Protein AF-A0A7K3BMF7-F1 (afdb_monomer)

Radius of gyration: 25.52 Å; Cα contacts (8 Å, |Δi|>4): 719; chains: 1; bounding box: 62×54×84 Å

Mean predicted aligned error: 12.66 Å

pLDDT: mean 70.77, std 19.03, range [20.06, 95.88]

Sequence (517 aa):
MAADALGPNVLTPGSGTTIGPDPAPETASSPHGWVDVMKRLAFFRPRAYHVMLHRLSTGDQPARFSVRILYMPKNTVVAATLMEGREAEPGASDRDRREADRELYERIACYCTVKILADPRSQDRIPRWESWGDDPDAYLLYRLGTKAQEDALAANKRRDVGGERAGHERALRHFEEAAALVPGNLTVRLHQAGVRELMGQFPGVTDPGDHIRQAVEIYTYCVQLWPEHIETAYRLSIARAEESRHPAHRDQRASRREPGSREHLDLLLGRLSRRAILRRYARTLLPGRRNLGERRYWRQWWAMERPRPSLRTRRRSFRGAVRIASAAEVLRANGSPPPGELRTAFRDVAREVTGGWARWGRLWGGPDWGMRRLLYADHHSGADHVGGDTHSRAGISGSAPRHRGSNRAAAGYLVNYNAACFLSLALATRPPAGSAAWTDDEWREDCARAAVVQLNTSLRVTRSQFSAAWAERDTDLRPLFTGRLGGGPVTAWGEIGRNWARFTGIDVTEEAAAAQP

Structure (mmCIF, N/CA/C/O backbone):
data_AF-A0A7K3BMF7-F1
#
_entry.id   AF-A0A7K3BMF7-F1
#
loop_
_atom_site.group_PDB
_atom_site.id
_atom_site.type_symbol
_atom_site.label_atom_id
_atom_site.label_alt_id
_atom_site.label_comp_id
_atom_site.label_asym_id
_atom_site.label_entity_id
_atom_site.label_seq_id
_atom_site.pdbx_PDB_ins_code
_atom_site.Cartn_x
_atom_site.Cartn_y
_atom_site.Cartn_z
_atom_site.occupancy
_atom_site.B_iso_or_equiv
_atom_site.auth_seq_id
_atom_site.auth_comp_id
_atom_site.auth_asym_id
_atom_site.auth_atom_id
_atom_site.pdbx_PDB_model_num
ATOM 1 N N . MET A 1 1 ? -26.339 13.741 3.190 1.00 20.95 1 MET A N 1
ATOM 2 C CA . MET A 1 1 ? -25.767 12.945 2.084 1.00 20.95 1 MET A CA 1
ATOM 3 C C . MET A 1 1 ? -24.289 13.292 1.877 1.00 20.95 1 MET A C 1
ATOM 5 O O . MET A 1 1 ? -23.932 13.884 0.873 1.00 20.95 1 MET A O 1
ATOM 9 N N . ALA A 1 2 ? -23.420 12.924 2.818 1.00 20.06 2 ALA A N 1
ATOM 10 C CA . ALA A 1 2 ? -21.970 13.097 2.702 1.00 20.06 2 ALA A CA 1
ATOM 11 C C . ALA A 1 2 ? -21.317 11.867 3.347 1.00 20.06 2 ALA A C 1
ATOM 13 O O . ALA A 1 2 ? -21.243 11.770 4.566 1.00 20.06 2 ALA A O 1
ATOM 14 N N . ALA A 1 3 ? -21.006 10.862 2.531 1.00 20.30 3 ALA A N 1
ATOM 15 C CA . ALA A 1 3 ? -20.352 9.615 2.932 1.00 20.30 3 ALA A CA 1
ATOM 16 C C . ALA A 1 3 ? -19.667 9.029 1.688 1.00 20.30 3 ALA A C 1
ATOM 18 O O . ALA A 1 3 ? -20.058 7.984 1.177 1.00 20.30 3 ALA A O 1
ATOM 19 N N . ASP A 1 4 ? -18.711 9.786 1.148 1.00 23.95 4 ASP A N 1
ATOM 20 C CA . ASP A 1 4 ? -18.102 9.545 -0.169 1.00 23.95 4 ASP A CA 1
ATOM 21 C C . ASP A 1 4 ? -16.583 9.304 -0.096 1.00 23.95 4 ASP A C 1
ATOM 23 O O . ASP A 1 4 ? -15.868 9.370 -1.097 1.00 23.95 4 ASP A O 1
ATOM 27 N N . ALA A 1 5 ? -16.068 8.987 1.089 1.00 24.47 5 ALA A N 1
ATOM 28 C CA . ALA A 1 5 ? -14.658 8.719 1.300 1.00 24.47 5 ALA A CA 1
ATOM 29 C C . ALA A 1 5 ? -14.500 7.426 2.091 1.00 24.47 5 ALA A C 1
ATOM 31 O O . ALA A 1 5 ? -15.023 7.313 3.195 1.00 24.47 5 ALA A O 1
ATOM 32 N N . LEU A 1 6 ? -13.918 6.423 1.434 1.00 27.00 6 LEU A N 1
ATOM 33 C CA . LEU A 1 6 ? -13.164 5.283 1.962 1.00 27.00 6 LEU A CA 1
ATOM 34 C C . LEU A 1 6 ? -13.334 4.081 1.059 1.00 27.00 6 LEU A C 1
ATOM 36 O O . LEU A 1 6 ? -14.415 3.483 1.005 1.00 27.00 6 LEU A O 1
ATOM 40 N N . GLY A 1 7 ? -12.228 3.704 0.445 1.00 25.38 7 GLY A N 1
ATOM 41 C CA . GLY A 1 7 ? -11.862 2.307 0.311 1.00 25.38 7 GLY A CA 1
ATOM 42 C C . GLY A 1 7 ? -10.554 2.081 1.071 1.00 25.38 7 GLY A C 1
ATOM 43 O O . GLY A 1 7 ? -9.867 3.068 1.344 1.00 25.38 7 GLY A O 1
ATOM 44 N N . PRO A 1 8 ? -10.187 0.830 1.383 1.00 31.19 8 PRO A N 1
ATOM 45 C CA . PRO A 1 8 ? -8.867 0.523 1.911 1.00 31.19 8 PRO A CA 1
ATOM 46 C C . PRO A 1 8 ? -7.793 0.992 0.918 1.00 31.19 8 PRO A C 1
ATOM 48 O O . PRO A 1 8 ? -7.888 0.763 -0.300 1.00 31.19 8 PRO A O 1
ATOM 51 N N . ASN A 1 9 ? -6.821 1.718 1.465 1.00 35.75 9 ASN A N 1
ATOM 52 C CA . ASN A 1 9 ? -5.682 2.326 0.795 1.00 35.75 9 ASN A CA 1
ATOM 53 C C . ASN A 1 9 ? -4.433 1.508 1.168 1.00 35.75 9 ASN A C 1
ATOM 55 O O . ASN A 1 9 ? -3.840 1.756 2.208 1.00 35.75 9 ASN A O 1
ATOM 59 N N . VAL A 1 10 ? -4.093 0.482 0.375 1.00 40.56 10 VAL A N 1
ATOM 60 C CA . VAL A 1 10 ? -2.943 -0.411 0.647 1.00 40.56 10 VAL A CA 1
ATOM 61 C C . VAL A 1 10 ? -2.136 -0.680 -0.625 1.00 40.56 10 VAL A C 1
ATOM 63 O O . VAL A 1 10 ? -1.935 -1.823 -1.043 1.00 40.56 10 VAL A O 1
ATOM 66 N N . LEU A 1 11 ? -1.700 0.365 -1.324 1.00 43.66 11 LEU A N 1
ATOM 67 C CA . LEU A 1 11 ? -1.037 0.214 -2.625 1.00 43.66 11 LEU A CA 1
ATOM 68 C C . LEU A 1 11 ? 0.417 0.711 -2.691 1.00 43.66 11 LEU A C 1
ATOM 70 O O . LEU A 1 11 ? 1.038 0.466 -3.718 1.00 43.66 11 LEU A O 1
ATOM 74 N N . THR A 1 12 ? 1.003 1.250 -1.613 1.00 39.78 12 THR A N 1
ATOM 75 C CA . THR A 1 12 ? 2.477 1.358 -1.460 1.00 39.78 12 THR A CA 1
ATOM 76 C C . THR A 1 12 ? 3.021 0.559 -0.262 1.00 39.78 12 THR A C 1
ATOM 78 O O . THR A 1 12 ? 2.291 0.381 0.717 1.00 39.78 12 THR A O 1
ATOM 81 N N . PRO A 1 13 ? 4.208 -0.082 -0.343 1.00 34.41 13 PRO A N 1
ATOM 82 C CA . PRO A 1 13 ? 4.847 -0.726 0.808 1.00 34.41 13 PRO A CA 1
ATOM 83 C C . PRO A 1 13 ? 4.981 0.297 1.930 1.00 34.41 13 PRO A C 1
ATOM 85 O O . PRO A 1 13 ? 5.373 1.439 1.693 1.00 34.41 13 PRO A O 1
ATOM 88 N N . GLY A 1 14 ? 4.537 -0.070 3.128 1.00 35.09 14 GLY A N 1
ATOM 89 C CA . GLY A 1 14 ? 4.492 0.864 4.245 1.00 35.09 14 GLY A CA 1
ATOM 90 C C . GLY A 1 14 ? 3.604 2.100 4.030 1.00 35.09 14 GLY A C 1
ATOM 91 O O . GLY A 1 14 ? 3.881 3.144 4.622 1.00 35.09 14 GLY A O 1
ATOM 92 N N . SER A 1 15 ? 2.530 2.017 3.230 1.00 33.91 15 SER A N 1
ATOM 93 C CA . SER A 1 15 ? 1.506 3.068 3.187 1.00 33.91 15 SER A CA 1
ATOM 94 C C . SER A 1 15 ? 0.855 3.220 4.567 1.00 33.91 15 SER A C 1
ATOM 96 O O . SER A 1 15 ? -0.107 2.526 4.896 1.00 33.91 15 SER A O 1
ATOM 98 N N . GLY A 1 16 ? 1.379 4.130 5.385 1.00 35.00 16 GLY A N 1
ATOM 99 C CA . GLY A 1 16 ? 0.784 4.578 6.645 1.00 35.00 16 GLY A CA 1
ATOM 100 C C . GLY A 1 16 ? -0.437 5.464 6.403 1.00 35.00 16 GLY A C 1
ATOM 101 O O . GLY A 1 16 ? -0.476 6.604 6.848 1.00 35.00 16 GLY A O 1
ATOM 102 N N . THR A 1 17 ? -1.420 4.994 5.632 1.00 28.36 17 THR A N 1
ATOM 103 C CA . THR A 1 17 ? -2.652 5.754 5.404 1.00 28.36 17 THR A CA 1
ATOM 104 C C . THR A 1 17 ? -3.773 5.199 6.259 1.00 28.36 17 THR A C 1
ATOM 106 O O . THR A 1 17 ? -4.357 4.166 5.937 1.00 28.36 17 THR A O 1
ATOM 109 N N . THR A 1 18 ? -4.039 5.929 7.341 1.00 27.55 18 THR A N 1
ATOM 110 C CA . THR A 1 18 ? -5.338 6.119 7.998 1.00 27.55 18 THR A CA 1
ATOM 111 C C . THR A 1 18 ? -6.496 5.366 7.338 1.00 27.55 18 THR A C 1
ATOM 113 O O . THR A 1 18 ? -7.090 5.770 6.335 1.00 27.55 18 THR A O 1
ATOM 116 N N . ILE A 1 19 ? -6.830 4.235 7.946 1.00 25.73 19 ILE A N 1
ATOM 117 C CA . ILE A 1 19 ? -8.006 3.432 7.636 1.00 25.73 19 ILE A CA 1
ATOM 118 C C . ILE A 1 19 ? -9.218 4.196 8.179 1.00 25.73 19 ILE A C 1
ATOM 120 O O . ILE A 1 19 ? -9.601 4.046 9.332 1.00 25.73 19 ILE A O 1
ATOM 124 N N . GLY A 1 20 ? -9.794 5.097 7.384 1.00 26.89 20 GLY A N 1
ATOM 125 C CA . GLY A 1 20 ? -10.937 5.904 7.823 1.00 26.89 20 GLY A CA 1
ATOM 126 C C . GLY A 1 20 ? -11.502 6.854 6.755 1.00 26.89 20 GLY A C 1
ATOM 127 O O . GLY A 1 20 ? -10.758 7.235 5.851 1.00 26.89 20 GLY A O 1
ATOM 128 N N . PRO A 1 21 ? -12.817 7.199 6.796 1.00 24.61 21 PRO A N 1
ATOM 129 C CA . PRO A 1 21 ? -13.443 8.182 5.892 1.00 24.61 21 PRO A CA 1
ATOM 130 C C . PRO A 1 21 ? -12.554 9.387 5.921 1.00 24.61 21 PRO A C 1
ATOM 132 O O . PRO A 1 21 ? -12.266 9.760 7.050 1.00 24.61 21 PRO A O 1
ATOM 135 N N . ASP A 1 22 ? -12.091 9.854 4.736 1.00 22.20 22 ASP A N 1
ATOM 136 C CA . ASP A 1 22 ? -11.149 10.976 4.538 1.00 22.20 22 ASP A CA 1
ATOM 137 C C . ASP A 1 22 ? -10.931 11.633 5.894 1.00 22.20 22 ASP A C 1
ATOM 139 O O . ASP A 1 22 ? -11.880 12.304 6.327 1.00 22.20 22 ASP A O 1
ATOM 143 N N . PRO A 1 23 ? -9.824 11.382 6.631 1.00 29.20 23 PRO A N 1
ATOM 144 C CA . PRO A 1 23 ? -9.605 12.181 7.812 1.00 29.20 23 PRO A CA 1
ATOM 145 C C . PRO A 1 23 ? -9.641 13.605 7.276 1.00 29.20 23 PRO A C 1
ATOM 147 O O . PRO A 1 23 ? -8.796 14.006 6.469 1.00 29.20 23 PRO A O 1
ATOM 150 N N . ALA A 1 24 ? -10.686 14.352 7.657 1.00 24.77 24 ALA A N 1
ATOM 151 C CA . ALA A 1 24 ? -10.559 15.789 7.756 1.00 24.77 24 ALA A CA 1
ATOM 152 C C . ALA A 1 24 ? -9.198 15.959 8.415 1.00 24.77 24 ALA A C 1
ATOM 154 O O . ALA A 1 24 ? -8.965 15.256 9.407 1.00 24.77 24 ALA A O 1
ATOM 155 N N . PRO A 1 25 ? -8.285 16.691 7.760 1.00 25.42 25 PRO A N 1
ATOM 156 C CA . PRO A 1 25 ? -6.874 16.593 8.054 1.00 25.42 25 PRO A CA 1
ATOM 157 C C . PRO A 1 25 ? -6.727 16.579 9.567 1.00 25.42 25 PRO A C 1
ATOM 159 O O . PRO A 1 25 ? -7.330 17.410 10.254 1.00 25.42 25 PRO A O 1
ATOM 162 N N . GLU A 1 26 ? -5.961 15.630 10.096 1.00 29.23 26 GLU A N 1
ATOM 163 C CA . GLU A 1 26 ? -5.346 15.803 11.406 1.00 29.23 26 GLU A CA 1
ATOM 164 C C . GLU A 1 26 ? -4.344 16.965 11.253 1.00 29.23 26 GLU A C 1
ATOM 166 O O . GLU A 1 26 ? -3.131 16.824 11.352 1.00 29.23 26 GLU A O 1
ATOM 171 N N . THR A 1 27 ? -4.856 18.142 10.878 1.00 23.34 27 THR A N 1
ATOM 172 C CA . THR A 1 27 ? -4.175 19.412 10.888 1.00 23.34 27 THR A CA 1
ATOM 173 C C . THR A 1 27 ? -3.853 19.638 12.343 1.00 23.34 27 THR A C 1
ATOM 175 O O . THR A 1 27 ? -4.746 19.911 13.147 1.00 23.34 27 THR A O 1
ATOM 178 N N . ALA A 1 28 ? -2.569 19.472 12.644 1.00 26.31 28 ALA A N 1
ATOM 179 C CA . ALA A 1 28 ? -1.821 20.355 13.515 1.00 26.31 28 ALA A CA 1
ATOM 180 C C . ALA A 1 28 ? -2.640 20.851 14.714 1.00 26.31 28 ALA A C 1
ATOM 182 O O . ALA A 1 28 ? -3.021 22.015 14.802 1.00 26.31 28 ALA A O 1
ATOM 183 N N . SER A 1 29 ? -2.926 19.959 15.656 1.00 24.02 29 SER A N 1
ATOM 184 C CA . SER A 1 29 ? -3.180 20.387 17.026 1.00 24.02 29 SER A CA 1
ATOM 185 C C . SER A 1 29 ? -2.529 19.385 17.967 1.00 24.02 29 SER A C 1
ATOM 187 O O . SER A 1 29 ? -2.607 18.185 17.732 1.00 24.02 29 SER A O 1
ATOM 189 N N . SER A 1 30 ? -1.802 19.940 18.939 1.00 27.78 30 SER A N 1
ATOM 190 C CA . SER A 1 30 ? -0.888 19.306 19.896 1.00 27.78 30 SER A CA 1
ATOM 191 C C . SER A 1 30 ? -1.116 17.805 20.139 1.00 27.78 30 SER A C 1
ATOM 193 O O . SER A 1 30 ? -2.232 17.406 20.489 1.00 27.78 30 SER A O 1
ATOM 195 N N . PRO A 1 31 ? -0.073 16.971 20.002 1.00 34.12 31 PRO A N 1
ATOM 196 C CA . PRO A 1 31 ? -0.213 15.545 20.190 1.00 34.12 31 PRO A CA 1
ATOM 197 C C . PRO A 1 31 ? -0.380 15.264 21.696 1.00 34.12 31 PRO A C 1
ATOM 199 O O . PRO A 1 31 ? 0.362 15.803 22.514 1.00 34.12 31 PRO A O 1
ATOM 202 N N . HIS A 1 32 ? -1.322 14.382 22.059 1.00 40.41 32 HIS A N 1
ATOM 203 C CA . HIS A 1 32 ? -1.345 13.651 23.344 1.00 40.41 32 HIS A CA 1
ATOM 204 C C . HIS A 1 32 ? -2.179 14.187 24.536 1.00 40.41 32 HIS A C 1
ATOM 206 O O . HIS A 1 32 ? -1.706 14.169 25.669 1.00 40.41 32 HIS A O 1
ATOM 212 N N . GLY A 1 33 ? -3.458 14.541 24.344 1.00 34.22 33 GLY A N 1
ATOM 213 C CA . GLY A 1 33 ? -4.380 14.830 25.466 1.00 34.22 33 GLY A CA 1
ATOM 214 C C . GLY A 1 33 ? -5.773 14.194 25.343 1.00 34.22 33 GLY A C 1
ATOM 215 O O . GLY A 1 33 ? -6.183 13.793 24.256 1.00 34.22 33 GLY A O 1
ATOM 216 N N . TRP A 1 34 ? -6.541 14.163 26.445 1.00 35.41 34 TRP A N 1
ATOM 217 C CA . TRP A 1 34 ? -7.946 13.697 26.518 1.00 35.41 34 TRP A CA 1
ATOM 218 C C . TRP A 1 34 ? -8.847 14.263 25.402 1.00 35.41 34 TRP A C 1
ATOM 220 O O . TRP A 1 34 ? -9.711 13.570 24.871 1.00 35.41 34 TRP A O 1
ATOM 230 N N . VAL A 1 35 ? -8.605 15.508 24.981 1.00 33.84 35 VAL A N 1
ATOM 231 C CA . VAL A 1 35 ? -9.326 16.173 23.881 1.00 33.84 35 VAL A CA 1
ATOM 232 C C . VAL A 1 35 ? -9.112 15.475 22.533 1.00 33.84 35 VAL A C 1
ATOM 234 O O . VAL A 1 35 ? -10.035 15.416 21.727 1.00 33.84 35 VAL A O 1
ATOM 237 N N . ASP A 1 36 ? -7.930 14.917 22.283 1.00 41.47 36 ASP A N 1
ATOM 238 C CA . ASP A 1 36 ? -7.616 14.172 21.059 1.00 41.47 36 ASP A CA 1
ATOM 239 C C . ASP A 1 36 ? -8.296 12.795 21.057 1.00 41.47 36 ASP A C 1
ATOM 241 O O . ASP A 1 36 ? -8.922 12.400 20.076 1.00 41.47 36 ASP A O 1
ATOM 245 N N . VAL A 1 37 ? -8.309 12.113 22.207 1.00 37.06 37 VAL A N 1
ATOM 246 C CA . VAL A 1 37 ? -9.099 10.886 22.404 1.00 37.06 37 VAL A CA 1
ATOM 247 C C . VAL A 1 37 ? -10.593 11.148 22.182 1.00 37.06 37 VAL A C 1
ATOM 249 O O . VAL A 1 37 ? -11.249 10.395 21.463 1.00 37.06 37 VAL A O 1
ATOM 252 N N . MET A 1 38 ? -11.124 12.262 22.690 1.00 39.41 38 MET A N 1
ATOM 253 C CA . MET A 1 38 ? -12.516 12.662 22.460 1.00 39.41 38 MET A CA 1
ATOM 254 C C . MET A 1 38 ? -12.795 13.056 21.001 1.00 39.41 38 MET A C 1
ATOM 256 O O . MET A 1 38 ? -13.856 12.709 20.478 1.00 39.41 38 MET A O 1
ATOM 260 N N . LYS A 1 39 ? -11.854 13.714 20.308 1.00 39.31 39 LYS A N 1
ATOM 261 C CA . LYS A 1 39 ? -11.938 13.972 18.859 1.00 39.31 39 LYS A CA 1
ATOM 262 C C . LYS A 1 39 ? -11.967 12.660 18.074 1.00 39.31 39 LYS A C 1
ATOM 264 O O . LYS A 1 39 ? -12.847 12.482 17.238 1.00 39.31 39 LYS A O 1
ATOM 269 N N . ARG A 1 40 ? -11.090 11.703 18.385 1.00 47.75 40 ARG A N 1
ATOM 270 C CA . ARG A 1 40 ? -11.041 10.380 17.736 1.00 47.75 40 ARG A CA 1
ATOM 271 C C . ARG A 1 40 ? -12.325 9.582 17.950 1.00 47.75 40 ARG A C 1
ATOM 273 O O . ARG A 1 40 ? -12.887 9.070 16.985 1.00 47.75 40 ARG A O 1
ATOM 280 N N . LEU A 1 41 ? -12.856 9.561 19.173 1.00 41.56 41 LEU A N 1
ATOM 281 C CA . LEU A 1 41 ? -14.164 8.964 19.472 1.00 41.56 41 LEU A CA 1
ATOM 282 C C . LEU A 1 41 ? -15.313 9.680 18.737 1.00 41.56 41 LEU A C 1
ATOM 284 O O . LEU A 1 41 ? -16.272 9.037 18.307 1.00 41.56 41 LEU A O 1
ATOM 288 N N . ALA A 1 42 ? -15.221 11.000 18.547 1.00 39.81 42 ALA A N 1
ATOM 289 C CA . ALA A 1 42 ? -16.202 11.774 17.789 1.00 39.81 42 ALA A CA 1
ATOM 290 C C . ALA A 1 42 ? -16.132 11.521 16.269 1.00 39.81 42 ALA A C 1
ATOM 292 O O . ALA A 1 42 ? -17.181 11.465 15.625 1.00 39.81 42 ALA A O 1
ATOM 293 N N . PHE A 1 43 ? -14.937 11.319 15.702 1.00 39.91 43 PHE A N 1
ATOM 294 C CA . PHE A 1 43 ? -14.739 10.999 14.282 1.00 39.91 43 PHE A CA 1
ATOM 295 C C . PHE A 1 43 ? -15.070 9.546 13.943 1.00 39.91 43 PHE A C 1
ATOM 297 O O . PHE A 1 43 ? -15.544 9.266 12.842 1.00 39.91 43 PHE A O 1
ATOM 304 N N . PHE A 1 44 ? -14.894 8.630 14.897 1.00 44.06 44 PHE A N 1
ATOM 305 C CA . PHE A 1 44 ? -15.217 7.223 14.703 1.00 44.06 44 PHE A CA 1
ATOM 306 C C . PHE A 1 44 ? -16.724 6.960 14.569 1.00 44.06 44 PHE A C 1
ATOM 308 O O . PHE A 1 44 ? -17.098 5.931 14.018 1.00 44.06 44 PHE A O 1
ATOM 315 N N . ARG A 1 45 ? -17.594 7.882 15.026 1.00 46.62 45 ARG A N 1
ATOM 316 C CA . ARG A 1 45 ? -19.051 7.695 15.162 1.00 46.62 45 ARG A CA 1
ATOM 317 C C . ARG A 1 45 ? -19.692 6.987 13.956 1.00 46.62 45 ARG A C 1
ATOM 319 O O . ARG A 1 45 ? -20.100 7.648 12.990 1.00 46.62 45 ARG A O 1
ATOM 326 N N . PRO A 1 46 ? -20.010 5.681 14.054 1.00 51.97 46 PRO A N 1
ATOM 327 C CA . PRO A 1 46 ? -21.224 5.214 13.415 1.00 51.97 46 PRO A CA 1
ATOM 328 C C . PRO A 1 46 ? -22.329 5.977 14.152 1.00 51.97 46 PRO A C 1
ATOM 330 O O . PRO A 1 46 ? -22.365 5.949 15.377 1.00 51.97 46 PRO A O 1
ATOM 333 N N . ARG A 1 47 ? -23.176 6.716 13.429 1.00 56.94 47 ARG A N 1
ATOM 334 C CA . ARG A 1 47 ? -24.152 7.719 13.927 1.00 56.94 47 ARG A CA 1
ATOM 335 C C . ARG A 1 47 ? -25.077 7.317 15.104 1.00 56.94 47 ARG A C 1
ATOM 337 O O . ARG A 1 47 ? -25.916 8.116 15.491 1.00 56.94 47 ARG A O 1
ATOM 344 N N . ALA A 1 48 ? -24.947 6.108 15.638 1.00 72.06 48 ALA A N 1
ATOM 345 C CA . ALA A 1 48 ? -25.727 5.522 16.711 1.00 72.06 48 ALA A CA 1
ATOM 346 C C . ALA A 1 48 ? -24.925 5.191 17.992 1.00 72.06 48 ALA A C 1
ATOM 348 O O . ALA A 1 48 ? -25.555 4.811 18.965 1.00 72.06 48 ALA A O 1
ATOM 349 N N . TYR A 1 49 ? -23.591 5.310 18.054 1.00 75.50 49 TYR A N 1
ATOM 350 C CA . TYR A 1 49 ? -22.834 4.966 19.278 1.00 75.50 49 TYR A CA 1
ATOM 351 C C . TYR A 1 49 ? -22.488 6.198 20.122 1.00 75.50 49 TYR A C 1
ATOM 353 O O . TYR A 1 49 ? -22.011 7.206 19.600 1.00 75.50 49 TYR A O 1
ATOM 361 N N . HIS A 1 50 ? -22.696 6.094 21.434 1.00 78.94 50 HIS A N 1
ATOM 362 C CA . HIS A 1 50 ? -22.355 7.101 22.436 1.00 78.94 50 HIS A CA 1
ATOM 363 C C . HIS A 1 50 ? -21.432 6.487 23.486 1.00 78.94 50 HIS A C 1
ATOM 365 O O . HIS A 1 50 ? -21.741 5.437 24.039 1.00 78.94 50 HIS A O 1
ATOM 371 N N . VAL A 1 51 ? -20.310 7.144 23.773 1.00 79.56 51 VAL A N 1
ATOM 372 C CA . VAL A 1 51 ? -19.383 6.727 24.830 1.00 79.56 51 VAL A CA 1
ATOM 373 C C . VAL A 1 51 ? -19.559 7.667 26.016 1.00 79.56 51 VAL A C 1
ATOM 375 O O . VAL A 1 51 ? -19.413 8.879 25.875 1.00 79.56 51 VAL A O 1
ATOM 378 N N . MET A 1 52 ? -19.896 7.106 27.172 1.00 81.06 52 MET A N 1
ATOM 379 C CA . MET A 1 52 ? -19.943 7.796 28.454 1.00 81.06 52 MET A CA 1
ATOM 380 C C . MET A 1 52 ? -18.693 7.436 29.246 1.00 81.06 52 MET A C 1
ATOM 382 O O . MET A 1 52 ? -18.404 6.259 29.463 1.00 81.06 52 MET A O 1
ATOM 386 N N . LEU A 1 53 ? -17.967 8.458 29.683 1.00 82.69 53 LEU A N 1
ATOM 387 C CA . LEU A 1 53 ? -16.766 8.314 30.491 1.00 82.69 53 LEU A CA 1
ATOM 388 C C . LEU A 1 53 ? -16.988 9.055 31.804 1.00 82.69 53 LEU A C 1
ATOM 390 O O . LEU A 1 53 ? -17.282 10.248 31.792 1.00 82.69 53 LEU A O 1
ATOM 394 N N . HIS A 1 54 ? -16.855 8.351 32.923 1.00 83.19 54 HIS A N 1
ATOM 395 C CA . HIS A 1 54 ? -16.985 8.930 34.254 1.00 83.19 54 HIS A CA 1
ATOM 396 C C . HIS A 1 54 ? -15.691 8.708 35.030 1.00 83.19 54 HIS A C 1
ATOM 398 O O . HIS A 1 54 ? -15.327 7.563 35.304 1.00 83.19 54 HIS A O 1
ATOM 404 N N . ARG A 1 55 ? -14.996 9.790 35.393 1.00 83.25 55 ARG A N 1
ATOM 405 C CA . ARG A 1 55 ? -13.819 9.711 36.264 1.00 83.25 55 ARG A CA 1
ATOM 406 C C . ARG A 1 55 ? -14.277 9.401 37.687 1.00 83.25 55 ARG A C 1
ATOM 408 O O . ARG A 1 55 ? -15.157 10.074 38.209 1.00 83.25 55 ARG A O 1
ATOM 415 N N . LEU A 1 56 ? -13.713 8.360 38.280 1.00 83.94 56 LEU A N 1
ATOM 416 C CA . LEU A 1 56 ? -14.061 7.882 39.617 1.00 83.94 56 LEU A CA 1
ATOM 417 C C . LEU A 1 56 ? -13.019 8.263 40.667 1.00 83.94 56 LEU A C 1
ATOM 419 O O . LEU A 1 56 ? -13.362 8.338 41.840 1.00 83.94 56 LEU A O 1
ATOM 423 N N . SER A 1 57 ? -11.769 8.505 40.266 1.00 78.38 57 SER A N 1
ATOM 424 C CA . SER A 1 57 ? -10.715 8.904 41.199 1.00 78.38 57 SER A CA 1
ATOM 425 C C . SER A 1 57 ? -10.626 10.420 41.379 1.00 78.38 57 SER A C 1
ATOM 427 O O . SER A 1 57 ? -10.760 11.193 40.421 1.00 78.38 57 SER A O 1
ATOM 429 N N . THR A 1 58 ? -10.360 10.829 42.619 1.00 68.31 58 THR A N 1
ATOM 430 C CA . THR A 1 58 ? -10.146 12.210 43.066 1.00 68.31 58 THR A CA 1
ATOM 431 C C . THR A 1 58 ? -8.759 12.341 43.712 1.00 68.31 58 THR A C 1
ATOM 433 O O . THR A 1 58 ? -8.262 11.400 44.328 1.00 68.31 58 THR A O 1
ATOM 436 N N . GLY A 1 59 ? -8.116 13.506 43.567 1.00 66.94 59 GLY A N 1
ATOM 437 C CA . GLY A 1 59 ? -6.802 13.780 44.172 1.00 66.94 59 GLY A CA 1
ATOM 438 C C . GLY A 1 59 ? -5.624 13.054 43.502 1.00 66.94 59 GLY A C 1
ATOM 439 O O . GLY A 1 59 ? -5.623 12.888 42.284 1.00 66.94 59 GLY A O 1
ATOM 440 N N . ASP A 1 60 ? -4.637 12.641 44.306 1.00 65.38 60 ASP A N 1
ATOM 441 C CA . ASP A 1 60 ? -3.373 11.993 43.887 1.00 65.38 60 ASP A CA 1
ATOM 442 C C . ASP A 1 60 ? -3.495 10.483 43.577 1.00 65.38 60 ASP A C 1
ATOM 444 O O . ASP A 1 60 ? -2.500 9.815 43.304 1.00 65.38 60 ASP A O 1
ATOM 448 N N . GLN A 1 61 ? -4.704 9.914 43.613 1.00 71.56 61 GLN A N 1
ATOM 449 C CA . GLN A 1 61 ? -4.922 8.510 43.252 1.00 71.56 61 GLN A CA 1
ATOM 450 C C . GLN A 1 61 ? -4.747 8.278 41.741 1.00 71.56 61 GLN A C 1
ATOM 452 O O . GLN A 1 61 ? -5.070 9.173 40.948 1.00 71.56 61 GLN A O 1
ATOM 457 N N . PRO A 1 62 ? -4.333 7.064 41.313 1.00 74.38 62 PRO A N 1
ATOM 458 C CA . PRO A 1 62 ? -4.273 6.721 39.896 1.00 74.38 62 PRO A CA 1
ATOM 459 C C . PRO A 1 62 ? -5.616 7.001 39.216 1.00 74.38 62 PRO A C 1
ATOM 461 O O . PRO A 1 62 ? -6.699 6.837 39.792 1.00 74.38 62 PRO A O 1
ATOM 464 N N . ALA A 1 63 ? -5.563 7.474 37.973 1.00 80.88 63 ALA A N 1
ATOM 465 C CA . ALA A 1 63 ? -6.761 7.809 37.226 1.00 80.88 63 ALA A CA 1
ATOM 466 C C . ALA A 1 63 ? -7.643 6.558 37.035 1.00 80.88 63 ALA A C 1
ATOM 468 O O . ALA A 1 63 ? -7.206 5.557 36.475 1.00 80.88 63 ALA A O 1
ATOM 469 N N . ARG A 1 64 ? -8.898 6.598 37.498 1.00 85.81 64 ARG A N 1
ATOM 470 C CA . ARG A 1 64 ? -9.875 5.508 37.332 1.00 85.81 64 ARG A CA 1
ATOM 471 C C . ARG A 1 64 ? -11.078 6.022 36.562 1.00 85.81 64 ARG A C 1
ATOM 473 O O . ARG A 1 64 ? -11.654 7.046 36.931 1.00 85.81 64 ARG A O 1
ATOM 480 N N . PHE A 1 65 ? -11.479 5.310 35.513 1.00 85.25 65 PHE A N 1
ATOM 481 C CA . PHE A 1 65 ? -12.613 5.668 34.663 1.00 85.25 65 PHE A CA 1
ATOM 482 C C . PHE A 1 65 ? -13.605 4.517 34.538 1.00 85.25 65 PHE A C 1
ATOM 484 O O . PHE A 1 65 ? -13.236 3.399 34.186 1.00 85.25 65 PHE A O 1
ATOM 491 N N . SER A 1 66 ? -14.888 4.814 34.740 1.00 87.69 66 SER A N 1
ATOM 492 C CA . SER A 1 66 ? -15.966 3.973 34.226 1.00 87.69 66 SER A CA 1
ATOM 493 C C . SER A 1 66 ? -16.231 4.352 32.774 1.00 87.69 66 SER A C 1
ATOM 495 O O . SER A 1 66 ? -16.558 5.502 32.472 1.00 87.69 66 SER A O 1
ATOM 497 N N . VAL A 1 67 ? -16.083 3.382 31.879 1.00 87.31 67 VAL A N 1
ATOM 498 C CA . VAL A 1 67 ? -16.321 3.514 30.443 1.00 87.31 67 VAL A CA 1
ATOM 499 C C . VAL A 1 67 ? -17.589 2.749 30.103 1.00 87.31 67 VAL A C 1
ATOM 501 O O . VAL A 1 67 ? -17.676 1.553 30.371 1.00 87.31 67 VAL A O 1
ATOM 504 N N . ARG A 1 68 ? -18.577 3.414 29.501 1.00 84.75 68 ARG A N 1
ATOM 505 C CA . ARG A 1 68 ? -19.812 2.783 29.015 1.00 84.75 68 ARG A CA 1
ATOM 506 C C . ARG A 1 68 ? -20.067 3.170 27.569 1.00 84.75 68 ARG A C 1
ATOM 508 O O . ARG A 1 68 ? -19.999 4.342 27.217 1.00 84.75 68 ARG A O 1
ATOM 515 N N . ILE A 1 69 ? -20.401 2.194 26.739 1.00 85.25 69 ILE A N 1
ATOM 516 C CA . ILE A 1 69 ? -20.729 2.381 25.328 1.00 85.25 69 ILE A CA 1
ATOM 517 C C . ILE A 1 69 ? -22.207 2.064 25.149 1.00 85.25 69 ILE A C 1
ATOM 519 O O . ILE A 1 69 ? -22.657 0.968 25.475 1.00 85.25 69 ILE A O 1
ATOM 523 N N . LEU A 1 70 ? -22.961 3.022 24.628 1.00 82.69 70 LEU A N 1
ATOM 524 C CA . LEU A 1 70 ? -24.395 2.940 24.393 1.00 82.69 70 LEU A CA 1
ATOM 525 C C . LEU A 1 70 ? -24.686 2.965 22.895 1.00 82.69 70 LEU A C 1
ATOM 527 O O . LEU A 1 70 ? -24.115 3.767 22.156 1.00 82.69 70 LEU A O 1
ATOM 531 N N . TYR A 1 71 ? -25.625 2.134 22.458 1.00 82.56 71 TYR A N 1
ATOM 532 C CA . TYR A 1 71 ? -26.208 2.183 21.124 1.00 82.56 71 TYR A CA 1
ATOM 533 C C . TYR A 1 71 ? -27.577 2.877 21.161 1.00 82.56 71 TYR A C 1
ATOM 535 O O . TYR A 1 71 ? -28.537 2.395 21.769 1.00 82.56 71 TYR A O 1
ATOM 543 N N . MET A 1 72 ? -27.667 4.010 20.474 1.00 78.00 72 MET A N 1
ATOM 544 C CA . MET A 1 72 ? -28.825 4.891 20.363 1.00 78.00 72 MET A CA 1
ATOM 545 C C . MET A 1 72 ? -29.652 4.618 19.096 1.00 78.00 72 MET A C 1
ATOM 547 O O . MET A 1 72 ? -29.117 4.164 18.083 1.00 78.00 72 MET A O 1
ATOM 551 N N . PRO A 1 73 ? -30.971 4.897 19.115 1.00 72.94 73 PRO A N 1
ATOM 552 C CA . PRO A 1 73 ? -31.736 5.506 20.213 1.00 72.94 73 PRO A CA 1
ATOM 553 C C . PRO A 1 73 ? -32.193 4.514 21.292 1.00 72.94 73 PRO A C 1
ATOM 555 O O . PRO A 1 73 ? -32.769 4.927 22.288 1.00 72.94 73 PRO A O 1
ATOM 558 N N . LYS A 1 74 ? -31.945 3.209 21.123 1.00 77.88 74 LYS A N 1
ATOM 559 C CA . LYS A 1 74 ? -32.454 2.162 22.027 1.00 77.88 74 LYS A CA 1
ATOM 560 C C . LYS A 1 74 ? -31.794 2.139 23.414 1.00 77.88 74 LYS A C 1
ATOM 562 O O . LYS A 1 74 ? -32.138 1.272 24.210 1.00 77.88 74 LYS A O 1
ATOM 567 N N . ASN A 1 75 ? -30.845 3.040 23.688 1.00 80.38 75 ASN A N 1
ATOM 568 C CA . ASN A 1 75 ? -30.096 3.128 24.945 1.00 80.38 75 ASN A CA 1
ATOM 569 C C . ASN A 1 75 ? -29.495 1.780 25.398 1.00 80.38 75 ASN A C 1
ATOM 571 O O . ASN A 1 75 ? -29.371 1.494 26.585 1.00 80.38 75 ASN A O 1
ATOM 575 N N . THR A 1 76 ? -29.133 0.918 24.445 1.00 85.50 76 THR A N 1
ATOM 576 C CA . THR A 1 76 ? -28.615 -0.419 24.751 1.00 85.50 76 THR A CA 1
ATOM 577 C C . THR A 1 76 ? -27.147 -0.312 25.136 1.00 85.50 76 THR A C 1
ATOM 579 O O . THR A 1 76 ? -26.354 0.198 24.347 1.00 85.50 76 THR A O 1
ATOM 582 N N . VAL A 1 77 ? -26.771 -0.807 26.316 1.00 86.62 77 VAL A N 1
ATOM 583 C CA . VAL A 1 77 ? -25.358 -0.913 26.703 1.00 86.62 77 VAL A CA 1
ATOM 584 C C . VAL A 1 77 ? -24.699 -1.981 25.835 1.00 86.62 77 VAL A C 1
ATOM 586 O O . VAL A 1 77 ? -25.082 -3.145 25.869 1.00 86.62 77 VAL A O 1
ATOM 589 N N . VAL A 1 78 ? -23.735 -1.557 25.026 1.00 85.31 78 VAL A N 1
ATOM 590 C CA . VAL A 1 78 ? -22.935 -2.416 24.144 1.00 85.31 78 VAL A CA 1
ATOM 591 C C . VAL A 1 78 ? -21.785 -3.025 24.930 1.00 85.31 78 VAL A C 1
ATOM 593 O O . VAL A 1 78 ? -21.518 -4.215 24.825 1.00 85.31 78 VAL A O 1
ATOM 596 N N . ALA A 1 79 ? -21.111 -2.198 25.727 1.00 88.56 79 ALA A N 1
ATOM 597 C CA . ALA A 1 79 ? -20.012 -2.617 26.575 1.00 88.56 79 ALA A CA 1
ATOM 598 C C . ALA A 1 79 ? -19.876 -1.651 27.753 1.00 88.56 79 ALA A C 1
ATOM 600 O O . ALA A 1 79 ? -20.185 -0.461 27.636 1.00 88.56 79 ALA A O 1
ATOM 601 N N . ALA A 1 80 ? -19.409 -2.161 28.883 1.00 90.88 80 ALA A N 1
ATOM 602 C CA . ALA A 1 80 ? -19.058 -1.357 30.037 1.00 90.88 80 ALA A CA 1
ATOM 603 C C . ALA A 1 80 ? -17.835 -1.968 30.715 1.00 90.88 80 ALA A C 1
ATOM 605 O O . ALA A 1 80 ? -17.741 -3.188 30.834 1.00 90.88 80 ALA A O 1
ATOM 606 N N . THR A 1 81 ? -16.909 -1.127 31.158 1.00 93.31 81 THR A N 1
ATOM 607 C CA . THR A 1 81 ? -15.745 -1.567 31.925 1.00 93.31 81 THR A CA 1
ATOM 608 C C . THR A 1 81 ? -15.289 -0.478 32.882 1.00 93.31 81 THR A C 1
ATOM 610 O O . THR A 1 81 ? -15.594 0.706 32.711 1.00 93.31 81 THR A O 1
ATOM 613 N N . LEU A 1 82 ? -14.536 -0.891 33.891 1.00 91.81 82 LEU A N 1
ATOM 614 C CA . LEU A 1 82 ? -13.691 -0.016 34.686 1.00 91.81 82 LEU A CA 1
ATOM 615 C C . LEU A 1 82 ? -12.274 -0.085 34.105 1.00 91.81 82 LEU A C 1
ATOM 617 O O . LEU A 1 82 ? -11.813 -1.172 33.762 1.00 91.81 82 LEU A O 1
ATOM 621 N N . MET A 1 83 ? -11.605 1.054 33.939 1.00 88.62 83 MET A N 1
ATOM 622 C CA . MET A 1 83 ? -10.200 1.105 33.527 1.00 88.62 83 MET A CA 1
ATOM 623 C C . MET A 1 83 ? -9.414 1.972 34.495 1.00 88.62 83 MET A C 1
ATOM 625 O O . MET A 1 83 ? -9.858 3.059 34.869 1.00 88.62 83 MET A O 1
ATOM 629 N N . GLU A 1 84 ? -8.245 1.478 34.878 1.00 89.38 84 GLU A N 1
ATOM 630 C CA . GLU A 1 84 ? -7.395 2.078 35.898 1.00 89.38 84 GLU A CA 1
ATOM 631 C C . GLU A 1 84 ? -6.013 2.343 35.305 1.00 89.38 84 GLU A C 1
ATOM 633 O O . GLU A 1 84 ? -5.464 1.513 34.566 1.00 89.38 84 GLU A O 1
ATOM 638 N N . GLY A 1 85 ? -5.504 3.544 35.561 1.00 83.38 85 GLY A N 1
ATOM 639 C CA . GLY A 1 85 ? -4.152 3.956 35.218 1.00 83.38 85 GLY A CA 1
ATOM 640 C C . GLY A 1 85 ? -3.133 3.288 36.128 1.00 83.38 85 GLY A C 1
ATOM 641 O O . GLY A 1 85 ? -3.476 2.767 37.188 1.00 83.38 85 GLY A O 1
ATOM 642 N N . ARG A 1 86 ? -1.869 3.305 35.704 1.00 82.94 86 ARG A N 1
ATOM 643 C CA . ARG A 1 86 ? -0.770 2.831 36.548 1.00 82.94 86 ARG A CA 1
ATOM 644 C C . ARG A 1 86 ? -0.603 3.763 37.744 1.00 82.94 86 ARG A C 1
ATOM 646 O O . ARG A 1 86 ? -0.782 4.974 37.615 1.00 82.94 86 ARG A O 1
ATOM 653 N N . GLU A 1 87 ? -0.245 3.193 38.888 1.00 76.25 87 GLU A N 1
ATOM 654 C CA . GLU A 1 87 ? 0.217 3.983 40.024 1.00 76.25 87 GLU A CA 1
ATOM 655 C C . GLU A 1 87 ? 1.529 4.671 39.647 1.00 76.25 87 GLU A C 1
ATOM 657 O O . GLU A 1 87 ? 2.445 4.044 39.112 1.00 76.25 87 GLU A O 1
ATOM 662 N N . ALA A 1 88 ? 1.589 5.982 39.868 1.00 71.88 88 ALA A N 1
ATOM 663 C CA . ALA A 1 88 ? 2.824 6.725 39.701 1.00 71.88 88 ALA A CA 1
ATOM 664 C C . ALA A 1 88 ? 3.745 6.404 40.881 1.00 71.88 88 ALA A C 1
ATOM 666 O O . ALA A 1 88 ? 3.292 6.387 42.027 1.00 71.88 88 ALA A O 1
ATOM 667 N N . GLU A 1 89 ? 5.027 6.159 40.610 1.00 76.69 89 GLU A N 1
ATOM 668 C CA . GLU A 1 89 ? 5.988 5.892 41.678 1.00 76.69 89 GLU A CA 1
ATOM 669 C C . GLU A 1 89 ? 6.048 7.064 42.681 1.00 76.69 89 GLU A C 1
ATOM 671 O O . GLU A 1 89 ? 5.839 8.227 42.303 1.00 76.69 89 GLU A O 1
ATOM 676 N N . PRO A 1 90 ? 6.336 6.802 43.968 1.00 72.25 90 PRO A N 1
ATOM 677 C CA . PRO A 1 90 ? 6.519 7.859 44.956 1.00 72.25 90 PRO A CA 1
ATOM 678 C C . PRO A 1 90 ? 7.603 8.849 44.500 1.00 72.25 90 PRO A C 1
ATOM 680 O O . PRO A 1 90 ? 8.753 8.471 44.302 1.00 72.25 90 PRO A O 1
ATOM 683 N N . GLY A 1 91 ? 7.240 10.125 44.321 1.00 73.19 91 GLY A N 1
ATOM 684 C CA . GLY A 1 91 ? 8.148 11.164 43.808 1.00 73.19 91 GLY A CA 1
ATOM 685 C C . GLY A 1 91 ? 8.168 11.328 42.281 1.00 73.19 91 GLY A C 1
ATOM 686 O O . GLY A 1 91 ? 8.931 12.152 41.780 1.00 73.19 91 GLY A O 1
ATOM 687 N N . ALA A 1 92 ? 7.319 10.604 41.544 1.00 74.44 92 ALA A N 1
ATOM 688 C CA . ALA A 1 92 ? 7.169 10.754 40.099 1.00 74.44 92 ALA A CA 1
ATOM 689 C C . ALA A 1 92 ? 6.845 12.202 39.707 1.00 74.44 92 ALA A C 1
ATOM 691 O O . ALA A 1 92 ? 5.970 12.847 40.301 1.00 74.44 92 ALA A O 1
ATOM 692 N N . SER A 1 93 ? 7.531 12.690 38.673 1.00 81.62 93 SER A N 1
ATOM 693 C CA . SER A 1 93 ? 7.344 14.047 38.176 1.00 81.62 93 SER A CA 1
ATOM 694 C C . SER A 1 93 ? 5.952 14.225 37.559 1.00 81.62 93 SER A C 1
ATOM 696 O O . SER A 1 93 ? 5.313 13.269 37.111 1.00 81.62 93 SER A O 1
ATOM 698 N N . ASP A 1 94 ? 5.492 15.473 37.438 1.00 79.75 94 ASP A N 1
ATOM 699 C CA . ASP A 1 94 ? 4.258 15.795 36.704 1.00 79.75 94 ASP A CA 1
ATOM 700 C C . ASP A 1 94 ? 4.265 15.250 35.269 1.00 79.75 94 ASP A C 1
ATOM 702 O O . ASP A 1 94 ? 3.212 14.954 34.699 1.00 79.75 94 ASP A O 1
ATOM 706 N N . ARG A 1 95 ? 5.451 15.119 34.664 1.00 81.06 95 ARG A N 1
ATOM 707 C CA . ARG A 1 95 ? 5.614 14.548 33.327 1.00 81.06 95 ARG A CA 1
ATOM 708 C C . ARG A 1 95 ? 5.301 13.053 33.320 1.00 81.06 95 ARG A C 1
ATOM 710 O O . ARG A 1 95 ? 4.557 12.619 32.443 1.00 81.06 95 ARG A O 1
ATOM 717 N N . ASP A 1 96 ? 5.803 12.307 34.298 1.00 78.50 96 ASP A N 1
ATOM 718 C CA . ASP A 1 96 ? 5.594 10.857 34.409 1.00 78.50 96 ASP A CA 1
ATOM 719 C C . ASP A 1 96 ? 4.122 10.543 34.699 1.00 78.50 96 ASP A C 1
ATOM 721 O O . ASP A 1 96 ? 3.524 9.668 34.072 1.00 78.50 96 ASP A O 1
ATOM 725 N N . ARG A 1 97 ? 3.487 11.346 35.565 1.00 75.56 97 ARG A N 1
ATOM 726 C CA . ARG A 1 97 ? 2.043 11.260 35.834 1.00 75.56 97 ARG A CA 1
ATOM 727 C C . ARG A 1 97 ? 1.212 11.504 34.570 1.00 75.56 97 ARG A C 1
ATOM 729 O O . ARG A 1 97 ? 0.287 10.750 34.278 1.00 75.56 97 ARG A O 1
ATOM 736 N N . ARG A 1 98 ? 1.563 12.520 33.768 1.00 79.00 98 ARG A N 1
ATOM 737 C CA . ARG A 1 98 ? 0.898 12.790 32.476 1.00 79.00 98 ARG A CA 1
ATOM 738 C C . ARG A 1 98 ? 1.107 11.668 31.463 1.00 79.00 98 ARG A C 1
ATOM 740 O O . ARG A 1 98 ? 0.220 11.412 30.652 1.00 79.00 98 ARG A O 1
ATOM 747 N N . GLU A 1 99 ? 2.268 11.022 31.474 1.00 79.19 99 GLU A N 1
ATOM 748 C CA . GLU A 1 99 ? 2.560 9.889 30.599 1.00 79.19 99 GLU A CA 1
ATOM 749 C C . GLU A 1 99 ? 1.742 8.646 30.977 1.00 79.19 99 GLU A C 1
ATOM 751 O O . GLU A 1 99 ? 1.158 8.022 30.087 1.00 79.19 99 GLU A O 1
ATOM 756 N N . ALA A 1 100 ? 1.602 8.356 32.273 1.00 76.94 100 ALA A N 1
ATOM 757 C CA . ALA A 1 100 ? 0.735 7.290 32.776 1.00 76.94 100 ALA A CA 1
ATOM 758 C C . ALA A 1 100 ? -0.749 7.536 32.434 1.00 76.94 100 ALA A C 1
ATOM 760 O O . ALA A 1 100 ? -1.437 6.643 31.929 1.00 76.94 100 ALA A O 1
ATOM 761 N N . ASP A 1 101 ? -1.231 8.768 32.618 1.00 79.25 101 ASP A N 1
ATOM 762 C CA . ASP A 1 101 ? -2.584 9.171 32.217 1.00 79.25 101 ASP A CA 1
ATOM 763 C C . ASP A 1 101 ? -2.794 9.023 30.704 1.00 79.25 101 ASP A C 1
ATOM 765 O O . ASP A 1 101 ? -3.836 8.544 30.248 1.00 79.25 101 ASP A O 1
ATOM 769 N N . ARG A 1 102 ? -1.791 9.399 29.902 1.00 78.81 102 ARG A N 1
ATOM 770 C CA . ARG A 1 102 ? -1.835 9.256 28.443 1.00 78.81 102 ARG A CA 1
ATOM 771 C C . ARG A 1 102 ? -1.997 7.795 28.030 1.00 78.81 102 ARG A C 1
ATOM 773 O O . ARG A 1 102 ? -2.820 7.516 27.160 1.00 78.81 102 ARG A O 1
ATOM 780 N N . GLU A 1 103 ? -1.249 6.879 28.640 1.00 81.88 103 GLU A N 1
ATOM 781 C CA . GLU A 1 103 ? -1.376 5.441 28.375 1.00 81.88 103 GLU A CA 1
ATOM 782 C C . GLU A 1 103 ? -2.792 4.937 28.692 1.00 81.88 103 GLU A C 1
ATOM 784 O O . GLU A 1 103 ? -3.400 4.228 27.885 1.00 81.88 103 GLU A O 1
ATOM 789 N N . LEU A 1 104 ? -3.363 5.363 29.823 1.00 84.88 104 LEU A N 1
ATOM 790 C CA . LEU A 1 104 ? -4.737 5.025 30.184 1.00 84.88 104 LEU A CA 1
ATOM 791 C C . LEU A 1 104 ? -5.745 5.532 29.143 1.00 84.88 104 LEU A C 1
ATOM 793 O O . LEU A 1 104 ? -6.630 4.783 28.726 1.00 84.88 104 LEU A O 1
ATOM 797 N N . TYR A 1 105 ? -5.615 6.781 28.690 1.00 83.44 105 TYR A N 1
ATOM 798 C CA . TYR A 1 105 ? -6.509 7.342 27.675 1.00 83.44 105 TYR A CA 1
ATOM 799 C C . TYR A 1 105 ? -6.406 6.603 26.337 1.00 83.44 105 TYR A C 1
ATOM 801 O O . TYR A 1 105 ? -7.424 6.371 25.679 1.00 83.44 105 TYR A O 1
ATOM 809 N N . GLU A 1 106 ? -5.199 6.190 25.950 1.00 81.06 106 GLU A N 1
ATOM 810 C CA . GLU A 1 106 ? -4.957 5.373 24.760 1.00 81.06 106 GLU A CA 1
ATOM 811 C C . GLU A 1 106 ? -5.680 4.020 24.868 1.00 81.06 106 GLU A C 1
ATOM 813 O O . GLU A 1 106 ? -6.390 3.617 23.940 1.00 81.06 106 GLU A O 1
ATOM 818 N N . ARG A 1 107 ? -5.575 3.353 26.026 1.00 85.31 107 ARG A N 1
ATOM 819 C CA . ARG A 1 107 ? -6.259 2.082 26.311 1.00 85.31 107 ARG A CA 1
ATOM 820 C C . ARG A 1 107 ? -7.780 2.229 26.291 1.00 85.31 107 ARG A C 1
ATOM 822 O O . ARG A 1 107 ? -8.453 1.407 25.671 1.00 85.31 107 ARG A O 1
ATOM 829 N N . ILE A 1 108 ? -8.326 3.296 26.883 1.00 84.00 108 ILE A N 1
ATOM 830 C CA . ILE A 1 108 ? -9.767 3.607 26.836 1.00 84.00 108 ILE A CA 1
ATOM 831 C C . ILE A 1 108 ? -10.234 3.786 25.386 1.00 84.00 108 ILE A C 1
ATOM 833 O O . ILE A 1 108 ? -11.263 3.230 24.991 1.00 84.00 108 ILE A O 1
ATOM 837 N N . ALA A 1 109 ? -9.480 4.529 24.571 1.00 81.25 109 ALA A N 1
ATOM 838 C CA . ALA A 1 109 ? -9.808 4.740 23.163 1.00 81.25 109 ALA A CA 1
ATOM 839 C C . ALA A 1 109 ? -9.795 3.427 22.363 1.00 81.25 109 ALA A C 1
ATOM 841 O O . ALA A 1 109 ? -10.700 3.181 21.558 1.00 81.25 109 ALA A O 1
ATOM 842 N N . CYS A 1 110 ? -8.795 2.571 22.600 1.00 83.12 110 CYS A N 1
ATOM 843 C CA . CYS A 1 110 ? -8.680 1.269 21.945 1.00 83.12 110 CYS A CA 1
ATOM 844 C C . CYS A 1 110 ? -9.821 0.335 22.354 1.00 83.12 110 CYS A C 1
ATOM 846 O O . CYS A 1 110 ? -10.486 -0.216 21.478 1.00 83.12 110 CYS A O 1
ATOM 848 N N . TYR A 1 111 ? -10.134 0.255 23.651 1.00 85.56 111 TYR A N 1
ATOM 849 C CA . TYR A 1 111 ? -11.285 -0.492 24.161 1.00 85.56 111 TYR A CA 1
ATOM 850 C C . TYR A 1 111 ? -12.586 -0.054 23.485 1.00 85.56 111 TYR A C 1
ATOM 852 O O . TYR A 1 111 ? -13.329 -0.885 22.961 1.00 85.56 111 TYR A O 1
ATOM 860 N N . CYS A 1 112 ? -12.842 1.257 23.435 1.00 83.00 112 CYS A N 1
ATOM 861 C CA . CYS A 1 112 ? -14.050 1.784 22.808 1.00 83.00 112 CYS A CA 1
ATOM 862 C C . CYS A 1 112 ? -14.125 1.421 21.324 1.00 83.00 112 CYS A C 1
ATOM 864 O O . CYS A 1 112 ? -15.175 1.003 20.841 1.00 83.00 112 CYS A O 1
ATOM 866 N N . THR A 1 113 ? -13.009 1.555 20.610 1.00 80.81 113 THR A N 1
ATOM 867 C CA . THR A 1 113 ? -12.935 1.258 19.177 1.00 80.81 113 THR A CA 1
ATOM 868 C C . THR A 1 113 ? -13.202 -0.221 18.916 1.00 80.81 113 THR A C 1
ATOM 870 O O . THR A 1 113 ? -14.105 -0.544 18.146 1.00 80.81 113 THR A O 1
ATOM 873 N N . VAL A 1 114 ? -12.494 -1.120 19.606 1.00 81.88 114 VAL A N 1
ATOM 874 C CA . VAL A 1 114 ? -12.651 -2.572 19.441 1.00 81.88 114 VAL A CA 1
ATOM 875 C C . VAL A 1 114 ? -14.066 -3.009 19.793 1.00 81.88 114 VAL A C 1
ATOM 877 O O . VAL A 1 114 ? -14.694 -3.694 18.994 1.00 81.88 114 VAL A O 1
ATOM 880 N N . LYS A 1 115 ? -14.637 -2.548 20.913 1.00 85.31 115 LYS A N 1
ATOM 881 C CA . LYS A 1 115 ? -16.001 -2.944 21.301 1.00 85.31 115 LYS A CA 1
ATOM 882 C C . LYS A 1 115 ? -17.083 -2.397 20.374 1.00 85.31 115 LYS A C 1
ATOM 884 O O . LYS A 1 115 ? -18.072 -3.085 20.135 1.00 85.31 115 LYS A O 1
ATOM 889 N N . ILE A 1 116 ? -16.896 -1.214 19.787 1.00 80.25 116 ILE A N 1
ATOM 890 C CA . ILE A 1 116 ? -17.815 -0.723 18.751 1.00 80.25 116 ILE A CA 1
ATOM 891 C C . ILE A 1 116 ? -17.663 -1.535 17.460 1.00 80.25 116 ILE A C 1
ATOM 893 O O . ILE A 1 116 ? -18.677 -1.835 16.834 1.00 80.25 116 ILE A O 1
ATOM 897 N N . LEU A 1 117 ? -16.438 -1.889 17.052 1.00 75.25 117 LEU A N 1
ATOM 898 C CA . LEU A 1 117 ? -16.179 -2.701 15.852 1.00 75.25 117 LEU A CA 1
ATOM 899 C C . LEU A 1 117 ? -16.659 -4.149 16.009 1.00 75.25 117 LEU A C 1
ATOM 901 O O . LEU A 1 117 ? -17.087 -4.750 15.025 1.00 75.25 117 LEU A O 1
ATOM 905 N N . ALA A 1 118 ? -16.612 -4.687 17.228 1.00 78.44 118 ALA A N 1
ATOM 906 C CA . ALA A 1 118 ? -17.063 -6.030 17.570 1.00 78.44 118 ALA A CA 1
ATOM 907 C C . ALA A 1 118 ? -18.594 -6.151 17.663 1.00 78.44 118 ALA A C 1
ATOM 909 O O . ALA A 1 118 ? -19.116 -7.253 17.515 1.00 78.44 118 ALA A O 1
ATOM 910 N N . ASP A 1 119 ? -19.333 -5.048 17.857 1.00 78.81 119 ASP A N 1
ATOM 911 C CA . ASP A 1 119 ? -20.801 -5.085 17.851 1.00 78.81 119 ASP A CA 1
ATOM 912 C C . ASP A 1 119 ? -21.303 -5.647 16.503 1.00 78.81 119 ASP A C 1
ATOM 914 O O . ASP A 1 119 ? -20.955 -5.094 15.452 1.00 78.81 119 ASP A O 1
ATOM 918 N N . PRO A 1 120 ? -22.160 -6.688 16.493 1.00 78.38 120 PRO A N 1
ATOM 919 C CA . PRO A 1 120 ? -22.708 -7.270 15.265 1.00 78.38 120 PRO A CA 1
ATOM 920 C C . PRO A 1 120 ? -23.296 -6.237 14.288 1.00 78.38 120 PRO A C 1
ATOM 922 O O . PRO A 1 120 ? -23.165 -6.360 13.069 1.00 78.38 120 PRO A O 1
ATOM 925 N N . ARG A 1 121 ? -23.896 -5.158 14.808 1.00 75.06 121 ARG A N 1
ATOM 926 C CA . ARG A 1 121 ? -24.485 -4.066 14.010 1.00 75.06 121 ARG A CA 1
ATOM 927 C C . ARG A 1 121 ? -23.428 -3.241 13.270 1.00 75.06 121 ARG A C 1
ATOM 929 O O . ARG A 1 121 ? -23.726 -2.655 12.223 1.00 75.06 121 ARG A O 1
ATOM 936 N N . SER A 1 122 ? -22.218 -3.169 13.817 1.00 71.38 122 SER A N 1
ATOM 937 C CA . SER A 1 122 ? -21.045 -2.574 13.177 1.00 71.38 122 SER A CA 1
ATOM 938 C C . SER A 1 122 ? -20.329 -3.571 12.275 1.00 71.38 122 SER A C 1
ATOM 940 O O . SER A 1 122 ? -19.925 -3.178 11.182 1.00 71.38 122 SER A O 1
ATOM 942 N N . GLN A 1 123 ? -20.224 -4.844 12.673 1.00 67.31 123 GLN A N 1
ATOM 943 C CA . GLN A 1 123 ? -19.590 -5.905 11.878 1.00 67.31 123 GLN A CA 1
ATOM 944 C C . GLN A 1 123 ? -20.239 -6.069 10.502 1.00 67.31 123 GLN A C 1
ATOM 946 O O . GLN A 1 123 ? -19.539 -6.259 9.511 1.00 67.31 123 GLN A O 1
ATOM 951 N N . ASP A 1 124 ? -21.556 -5.869 10.395 1.00 65.00 124 ASP A N 1
ATOM 952 C CA . ASP A 1 124 ? -22.243 -5.821 9.102 1.00 65.00 124 ASP A CA 1
ATOM 953 C C . ASP A 1 124 ? -21.657 -4.769 8.150 1.00 65.00 124 ASP A C 1
ATOM 955 O O . ASP A 1 124 ? -21.775 -4.904 6.936 1.00 65.00 124 ASP A O 1
ATOM 959 N N . ARG A 1 125 ? -21.055 -3.693 8.664 1.00 66.06 125 ARG A N 1
ATOM 960 C CA . ARG A 1 125 ? -20.533 -2.554 7.890 1.00 66.06 125 ARG A CA 1
ATOM 961 C C . ARG A 1 125 ? -19.035 -2.630 7.623 1.00 66.06 125 ARG A C 1
ATOM 963 O O . ARG A 1 125 ? -18.543 -1.821 6.833 1.00 66.06 125 ARG A O 1
ATOM 970 N N . ILE A 1 126 ? -18.343 -3.576 8.244 1.00 65.56 126 ILE A N 1
ATOM 971 C CA . ILE A 1 126 ? -16.901 -3.773 8.125 1.00 65.56 126 ILE A CA 1
ATOM 972 C C . IL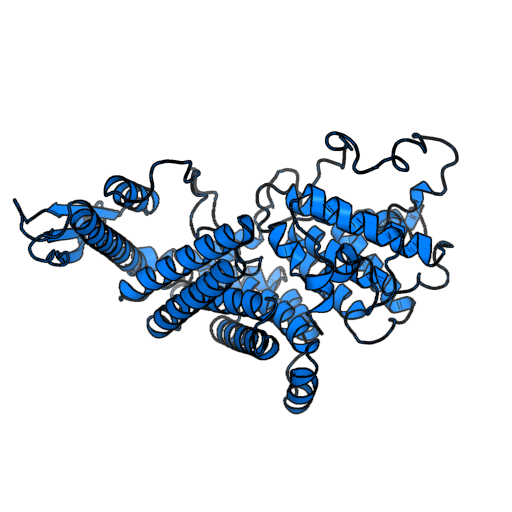E A 1 126 ? -16.678 -5.040 7.288 1.00 65.56 126 ILE A C 1
ATOM 974 O O . ILE A 1 126 ? -17.386 -6.036 7.470 1.00 65.56 126 ILE A O 1
ATOM 978 N N . PRO A 1 127 ? -15.756 -5.032 6.313 1.00 67.62 127 PRO A N 1
ATOM 979 C CA . PRO A 1 127 ? -15.407 -6.258 5.615 1.00 67.62 127 PRO A CA 1
ATOM 980 C C . PRO A 1 127 ? -14.885 -7.307 6.602 1.00 67.62 127 PRO A C 1
ATOM 982 O O . PRO A 1 127 ? -14.158 -6.980 7.536 1.00 67.62 127 PRO A O 1
ATOM 985 N N . ARG A 1 128 ? -15.215 -8.584 6.390 1.00 74.12 128 ARG A N 1
ATOM 986 C CA . ARG A 1 128 ? -14.878 -9.655 7.351 1.00 74.12 128 ARG A CA 1
ATOM 987 C C . ARG A 1 128 ? -13.378 -9.784 7.636 1.00 74.12 128 ARG A C 1
ATOM 989 O O . ARG A 1 128 ? -12.998 -10.214 8.718 1.00 74.12 128 ARG A O 1
ATOM 996 N N . TRP A 1 129 ? -12.540 -9.390 6.684 1.00 73.12 129 TRP A N 1
ATOM 997 C CA . TRP A 1 129 ? -11.084 -9.414 6.800 1.00 73.12 129 TRP A CA 1
ATOM 998 C C . TRP A 1 129 ? -10.490 -8.264 7.631 1.00 73.12 129 TRP A C 1
ATOM 1000 O O . TRP A 1 129 ? -9.286 -8.247 7.844 1.00 73.12 129 TRP A O 1
ATOM 1010 N N . GLU A 1 130 ? -11.302 -7.325 8.124 1.00 72.00 130 GLU A N 1
ATOM 1011 C CA . GLU A 1 130 ? -10.886 -6.220 9.009 1.00 72.00 130 GLU A CA 1
ATOM 1012 C C . GLU A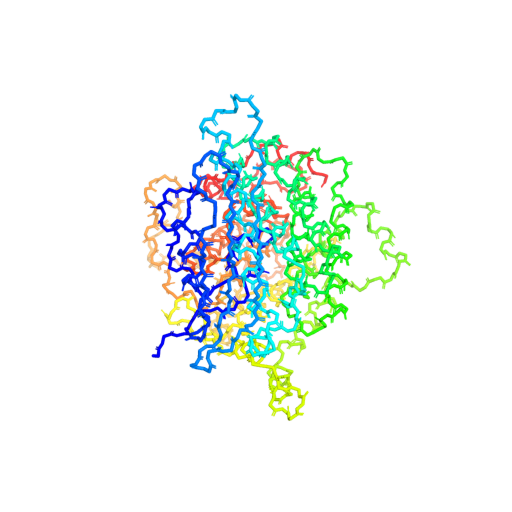 1 130 ? -11.480 -6.366 10.427 1.00 72.00 130 GLU A C 1
ATOM 1014 O O . GLU A 1 130 ? -11.625 -5.387 11.157 1.00 72.00 130 GLU A O 1
ATOM 1019 N N . SER A 1 131 ? -11.862 -7.585 10.825 1.00 76.25 131 SER A N 1
ATOM 1020 C CA . SER A 1 131 ? -12.385 -7.854 12.170 1.00 76.25 131 SER A CA 1
ATOM 1021 C C . SER A 1 131 ? -11.276 -7.790 13.226 1.00 76.25 131 SER A C 1
ATOM 1023 O O . SER A 1 131 ? -10.220 -8.399 13.062 1.00 76.25 131 SER A O 1
ATOM 1025 N N . TRP A 1 132 ? -11.518 -7.066 14.320 1.00 76.06 132 TRP A N 1
ATOM 1026 C CA . TRP A 1 132 ? -10.544 -6.819 15.395 1.00 76.06 132 TRP A CA 1
ATOM 1027 C C . TRP A 1 132 ? -10.686 -7.750 16.603 1.00 76.06 132 TRP A C 1
ATOM 1029 O O . TRP A 1 132 ? -9.980 -7.575 17.588 1.00 76.06 132 TRP A O 1
ATOM 1039 N N . GLY A 1 133 ? -11.572 -8.747 16.535 1.00 80.25 133 GLY A N 1
ATOM 1040 C CA . GLY A 1 133 ? -11.839 -9.624 17.675 1.00 80.25 133 GLY A CA 1
ATOM 1041 C C . GLY A 1 133 ? -12.358 -8.852 18.892 1.00 80.25 133 GLY A C 1
ATOM 1042 O O . GLY A 1 133 ? -12.970 -7.793 18.751 1.00 80.25 133 GLY A O 1
ATOM 1043 N N . ASP A 1 134 ? -12.129 -9.410 20.080 1.00 83.62 134 ASP A N 1
ATOM 1044 C CA . ASP A 1 134 ? -12.612 -8.859 21.350 1.00 83.62 134 ASP A CA 1
ATOM 1045 C C . ASP A 1 134 ? -11.535 -8.205 22.216 1.00 83.62 134 ASP A C 1
ATOM 1047 O O . ASP A 1 134 ? -11.886 -7.512 23.180 1.00 83.62 134 ASP A O 1
ATOM 1051 N N . ASP A 1 135 ? -10.265 -8.429 21.883 1.00 88.31 135 ASP A N 1
ATOM 1052 C CA . ASP A 1 135 ? -9.111 -7.985 22.653 1.00 88.31 135 ASP A CA 1
ATOM 1053 C C . ASP A 1 135 ? -8.705 -6.546 22.263 1.00 88.31 135 ASP A C 1
ATOM 1055 O O . ASP A 1 135 ? -8.296 -6.305 21.121 1.00 88.31 135 ASP A O 1
ATOM 1059 N N . PRO A 1 136 ? -8.816 -5.562 23.178 1.00 86.12 136 PRO A N 1
ATOM 1060 C CA . PRO A 1 136 ? -8.373 -4.190 22.937 1.00 86.12 136 PRO A CA 1
ATOM 1061 C C . PRO A 1 136 ? -6.879 -4.064 22.625 1.00 86.12 136 PRO A C 1
ATOM 1063 O O . PRO A 1 136 ? -6.492 -3.136 21.904 1.00 86.12 136 PRO A O 1
ATOM 1066 N N . ASP A 1 137 ? -6.054 -4.972 23.150 1.00 89.31 137 ASP A N 1
ATOM 1067 C CA . ASP A 1 137 ? -4.599 -4.890 23.047 1.00 89.31 137 ASP A CA 1
ATOM 1068 C C . ASP A 1 137 ? -4.135 -5.145 21.611 1.00 89.31 137 ASP A C 1
ATOM 1070 O O . ASP A 1 137 ? -3.190 -4.509 21.146 1.00 89.31 137 ASP A O 1
ATOM 1074 N N . ALA A 1 138 ? -4.877 -5.946 20.841 1.00 87.12 138 ALA A N 1
ATOM 1075 C CA . ALA A 1 138 ? -4.633 -6.141 19.413 1.00 87.12 138 ALA A CA 1
ATOM 1076 C C . ALA A 1 138 ? -4.647 -4.816 18.629 1.00 87.12 138 ALA A C 1
ATOM 1078 O O . ALA A 1 138 ? -3.771 -4.547 17.802 1.00 87.12 138 ALA A O 1
ATOM 1079 N N . TYR A 1 139 ? -5.637 -3.961 18.901 1.00 82.88 139 TYR A N 1
ATOM 1080 C CA . TYR A 1 139 ? -5.752 -2.658 18.248 1.00 82.88 139 TYR A CA 1
ATOM 1081 C C . TYR A 1 139 ? -4.737 -1.650 18.796 1.00 82.88 139 TYR A C 1
ATOM 1083 O O . TYR A 1 139 ? -4.204 -0.842 18.035 1.00 82.88 139 TYR A O 1
ATOM 1091 N N . LEU A 1 140 ? -4.429 -1.711 20.095 1.00 85.12 140 LEU A N 1
ATOM 1092 C CA . LEU A 1 140 ? -3.376 -0.895 20.698 1.00 85.12 140 LEU A CA 1
ATOM 1093 C C . LEU A 1 140 ? -2.016 -1.185 20.050 1.00 85.12 140 LEU A C 1
ATOM 1095 O O . LEU A 1 140 ? -1.359 -0.260 19.577 1.00 85.12 140 LEU A O 1
ATOM 1099 N N . LEU A 1 141 ? -1.630 -2.458 19.965 1.00 88.69 141 LEU A N 1
ATOM 1100 C CA . LEU A 1 141 ? -0.387 -2.907 19.341 1.00 88.69 141 LEU A CA 1
ATOM 1101 C C . LEU A 1 141 ? -0.325 -2.518 17.864 1.00 88.69 141 LEU A C 1
ATOM 1103 O O . LEU A 1 141 ? 0.677 -1.968 17.415 1.00 88.69 141 LEU A O 1
ATOM 1107 N N . TYR A 1 142 ? -1.421 -2.675 17.118 1.00 82.88 142 TYR A N 1
ATOM 1108 C CA . TYR A 1 142 ? -1.502 -2.166 15.748 1.00 82.88 142 TYR A CA 1
ATOM 1109 C C . TYR A 1 142 ? -1.211 -0.655 15.656 1.00 82.88 142 TYR A C 1
ATOM 1111 O O . TYR A 1 142 ? -0.484 -0.200 14.765 1.00 82.88 142 TYR A O 1
ATOM 1119 N N . ARG A 1 143 ? -1.745 0.143 16.587 1.00 83.31 143 ARG A N 1
ATOM 1120 C CA . ARG A 1 143 ? -1.509 1.593 16.618 1.00 83.31 143 ARG A CA 1
ATOM 1121 C C . ARG A 1 143 ? -0.085 1.947 17.027 1.00 83.31 143 ARG A C 1
ATOM 1123 O O . ARG A 1 143 ? 0.493 2.848 16.424 1.00 83.31 143 ARG A O 1
ATOM 1130 N N . LEU A 1 144 ? 0.494 1.232 17.990 1.00 84.00 144 LEU A N 1
ATOM 1131 C CA . LEU A 1 144 ? 1.904 1.375 18.355 1.00 84.00 144 LEU A CA 1
ATOM 1132 C C . LEU A 1 144 ? 2.818 1.026 17.175 1.00 84.00 144 LEU A C 1
ATOM 1134 O O . LEU A 1 144 ? 3.755 1.769 16.896 1.00 84.00 144 LEU A O 1
ATOM 1138 N N . GLY A 1 145 ? 2.498 -0.034 16.428 1.00 80.50 145 GLY A N 1
ATOM 1139 C CA . GLY A 1 145 ? 3.211 -0.403 15.207 1.00 80.50 145 GLY A CA 1
ATOM 1140 C C . GLY A 1 145 ? 3.132 0.679 14.130 1.00 80.50 145 GLY A C 1
ATOM 1141 O O . GLY A 1 145 ? 4.149 1.070 13.561 1.00 80.50 145 GLY A O 1
ATOM 1142 N N . THR A 1 146 ? 1.939 1.241 13.915 1.00 78.75 146 THR A N 1
ATOM 1143 C CA . THR A 1 146 ? 1.730 2.351 12.969 1.00 78.75 146 THR A CA 1
ATOM 1144 C C . THR A 1 146 ? 2.527 3.590 13.378 1.00 78.75 146 THR A C 1
ATOM 1146 O O . THR A 1 146 ? 3.217 4.175 12.548 1.00 78.75 146 THR A O 1
ATOM 1149 N N . LYS A 1 147 ? 2.510 3.949 14.666 1.00 80.00 147 LYS A N 1
ATOM 1150 C CA . LYS A 1 147 ? 3.298 5.065 15.198 1.00 80.00 147 LYS A CA 1
ATOM 1151 C C . LYS A 1 147 ? 4.801 4.833 15.030 1.00 80.00 147 LYS A C 1
ATOM 1153 O O . LYS A 1 147 ? 5.507 5.724 14.582 1.00 80.00 147 LYS A O 1
ATOM 1158 N N . ALA A 1 148 ? 5.295 3.633 15.332 1.00 80.06 148 ALA A N 1
ATOM 1159 C CA . ALA A 1 148 ? 6.705 3.296 15.142 1.00 80.06 148 ALA A CA 1
ATOM 1160 C C . ALA A 1 148 ? 7.126 3.377 13.662 1.00 80.06 148 ALA A C 1
ATOM 1162 O O . ALA A 1 148 ? 8.243 3.790 13.352 1.00 80.06 148 ALA A O 1
ATOM 1163 N N . GLN A 1 149 ? 6.220 3.042 12.741 1.00 77.19 149 GLN A N 1
ATOM 1164 C CA . GLN A 1 149 ? 6.431 3.207 11.307 1.00 77.19 149 GLN A CA 1
ATOM 1165 C C . GLN A 1 149 ? 6.443 4.690 10.888 1.00 77.19 149 GLN A C 1
ATOM 1167 O O . GLN A 1 149 ? 7.264 5.082 10.062 1.00 77.19 149 GLN A O 1
ATOM 1172 N N . GLU A 1 150 ? 5.578 5.530 11.461 1.00 76.62 150 GLU A N 1
ATOM 1173 C CA . GLU A 1 150 ? 5.614 6.988 11.269 1.00 76.62 150 GLU A CA 1
ATOM 1174 C C . GLU A 1 150 ? 6.908 7.604 11.816 1.00 76.62 150 GLU A C 1
ATOM 1176 O O . GLU A 1 150 ? 7.522 8.438 11.149 1.00 76.62 150 GLU A O 1
ATOM 1181 N N . ASP A 1 151 ? 7.362 7.151 12.985 1.00 77.88 151 ASP A N 1
ATOM 1182 C CA . ASP A 1 151 ? 8.634 7.554 13.582 1.00 77.88 151 ASP A CA 1
ATOM 1183 C C . ASP A 1 151 ? 9.815 7.145 12.689 1.00 77.88 151 ASP A C 1
ATOM 1185 O O . ASP A 1 151 ? 10.734 7.943 12.495 1.00 77.88 151 ASP A O 1
ATOM 1189 N N . ALA A 1 152 ? 9.770 5.947 12.092 1.00 79.62 152 ALA A N 1
ATOM 1190 C CA . ALA A 1 152 ? 10.762 5.483 11.120 1.00 79.62 152 ALA A CA 1
ATOM 1191 C C . ALA A 1 152 ? 10.788 6.378 9.871 1.00 79.62 152 ALA A C 1
ATOM 1193 O O . ALA A 1 152 ? 11.848 6.825 9.441 1.00 79.62 152 ALA A O 1
ATOM 1194 N N . LEU A 1 153 ? 9.614 6.727 9.335 1.00 74.81 153 LEU A N 1
ATOM 1195 C CA . LEU A 1 153 ? 9.491 7.668 8.217 1.00 74.81 153 LEU A CA 1
ATOM 1196 C C . LEU A 1 153 ? 9.995 9.073 8.585 1.00 74.81 153 LEU A C 1
ATOM 1198 O O . LEU A 1 153 ? 10.564 9.771 7.746 1.00 74.81 153 LEU A O 1
ATOM 1202 N N . ALA A 1 154 ? 9.788 9.515 9.825 1.00 76.06 154 ALA A N 1
ATOM 1203 C CA . ALA A 1 154 ? 10.311 10.786 10.311 1.00 76.06 154 ALA A CA 1
ATOM 1204 C C . ALA A 1 154 ? 11.838 10.748 10.487 1.00 76.06 154 ALA A C 1
ATOM 1206 O O . ALA A 1 154 ? 12.501 11.739 10.186 1.00 76.06 154 ALA A O 1
ATOM 1207 N N . ALA A 1 155 ? 12.397 9.622 10.939 1.00 80.69 155 ALA A N 1
ATOM 1208 C CA . ALA A 1 155 ? 13.837 9.395 11.018 1.00 80.69 155 ALA A CA 1
ATOM 1209 C C . ALA A 1 155 ? 14.479 9.393 9.624 1.00 80.69 155 ALA A C 1
ATOM 1211 O O . ALA A 1 155 ? 15.453 10.111 9.417 1.00 80.69 155 ALA A O 1
ATOM 1212 N N . ASN A 1 156 ? 13.853 8.734 8.645 1.00 76.31 156 ASN A N 1
ATOM 1213 C CA . ASN A 1 156 ? 14.255 8.780 7.238 1.00 76.31 156 ASN A CA 1
ATOM 1214 C C . ASN A 1 156 ? 14.326 10.225 6.710 1.00 76.31 156 ASN A C 1
ATOM 1216 O O . ASN A 1 156 ? 15.352 10.666 6.200 1.00 76.31 156 ASN A O 1
ATOM 1220 N N . LYS A 1 157 ? 13.282 11.034 6.951 1.00 76.50 157 LYS A N 1
ATOM 1221 C CA . LYS A 1 157 ? 13.283 12.465 6.583 1.00 76.50 157 LYS A CA 1
ATOM 1222 C C . LYS A 1 157 ? 14.412 13.263 7.244 1.00 76.50 157 LYS A C 1
ATOM 1224 O O . LYS A 1 157 ? 14.868 14.250 6.673 1.00 76.50 157 LYS A O 1
ATOM 1229 N N . ARG A 1 158 ? 14.840 12.861 8.445 1.00 80.94 158 ARG A N 1
ATOM 1230 C CA . ARG A 1 158 ? 15.988 13.438 9.166 1.00 80.94 158 ARG A CA 1
ATOM 1231 C C . ARG A 1 158 ? 17.328 12.802 8.787 1.00 80.94 158 ARG A C 1
ATOM 1233 O O . ARG A 1 158 ? 18.345 13.257 9.296 1.00 80.94 158 ARG A O 1
ATOM 1240 N N . ARG A 1 159 ? 17.333 11.803 7.899 1.00 77.50 159 ARG A N 1
ATOM 1241 C CA . ARG A 1 159 ? 18.513 11.033 7.474 1.00 77.50 159 ARG A CA 1
ATOM 1242 C C . ARG A 1 159 ? 19.151 10.220 8.605 1.00 77.50 159 ARG A C 1
ATOM 1244 O O . ARG A 1 159 ? 20.350 9.965 8.602 1.00 77.50 159 ARG A O 1
ATOM 1251 N N . ASP A 1 160 ? 18.344 9.807 9.573 1.00 83.94 160 ASP A N 1
ATOM 1252 C CA . ASP A 1 160 ? 18.763 8.945 10.673 1.00 83.94 160 ASP A CA 1
ATOM 1253 C C . ASP A 1 160 ? 18.495 7.475 10.315 1.00 83.94 160 ASP A C 1
ATOM 1255 O O . ASP A 1 160 ? 17.419 6.937 10.578 1.00 83.94 160 ASP A O 1
ATOM 1259 N N . VAL A 1 161 ? 19.487 6.840 9.681 1.00 82.69 161 VAL A N 1
ATOM 1260 C CA . VAL A 1 161 ? 19.431 5.435 9.230 1.00 82.69 161 VAL A CA 1
ATOM 1261 C C . VAL A 1 161 ? 19.234 4.480 10.415 1.00 82.69 161 VAL A C 1
ATOM 1263 O O . VAL A 1 161 ? 18.444 3.538 10.336 1.00 82.69 161 VAL A O 1
ATOM 1266 N N . GLY A 1 162 ? 19.911 4.738 11.540 1.00 85.44 162 GLY A N 1
ATOM 1267 C CA . GLY A 1 162 ? 19.783 3.929 12.754 1.00 85.44 162 GLY A CA 1
ATOM 1268 C C . GLY A 1 162 ? 18.389 4.042 13.370 1.00 85.44 162 GLY A C 1
ATOM 1269 O O . GLY A 1 162 ? 17.771 3.030 13.708 1.00 85.44 162 GLY A O 1
ATOM 1270 N N . GLY A 1 163 ? 17.859 5.264 13.453 1.00 87.06 163 GLY A N 1
ATOM 1271 C CA . GLY A 1 163 ? 16.509 5.533 13.938 1.00 87.06 163 GLY A CA 1
ATOM 1272 C C . GLY A 1 163 ? 15.412 4.977 13.032 1.00 87.06 163 GLY A C 1
ATOM 1273 O O . GLY A 1 163 ? 14.408 4.472 13.539 1.00 87.06 163 GLY A O 1
ATOM 1274 N N . GLU A 1 164 ? 15.598 5.011 11.710 1.00 84.44 164 GLU A N 1
ATOM 1275 C CA . GLU A 1 164 ? 14.662 4.403 10.763 1.00 84.44 164 GLU A CA 1
ATOM 1276 C C . GLU A 1 164 ? 14.590 2.886 10.954 1.00 84.44 164 GLU A C 1
ATOM 1278 O O . GLU A 1 164 ? 13.500 2.339 11.148 1.00 84.44 164 GLU A O 1
ATOM 1283 N N . ARG A 1 165 ? 15.748 2.217 10.992 1.00 87.12 165 ARG A N 1
ATOM 1284 C CA . ARG A 1 165 ? 15.828 0.774 11.237 1.00 87.12 165 ARG A CA 1
ATOM 1285 C C . ARG A 1 165 ? 15.194 0.396 12.573 1.00 87.12 165 ARG A C 1
ATOM 1287 O O . ARG A 1 165 ? 14.319 -0.467 12.616 1.00 87.12 165 ARG A O 1
ATOM 1294 N N . ALA A 1 166 ? 15.571 1.077 13.654 1.00 90.38 166 ALA A N 1
ATOM 1295 C CA . ALA A 1 166 ? 15.004 0.828 14.978 1.00 90.38 166 ALA A CA 1
ATOM 1296 C C . ALA A 1 166 ? 13.486 1.095 15.023 1.00 90.38 166 ALA A C 1
ATOM 1298 O O . ALA A 1 166 ? 12.750 0.459 15.782 1.00 90.38 166 ALA A O 1
ATOM 1299 N N . GLY A 1 167 ? 12.988 2.042 14.224 1.00 88.81 167 GLY A N 1
ATOM 1300 C CA . GLY A 1 167 ? 11.560 2.286 14.037 1.00 88.81 167 GLY A CA 1
ATOM 1301 C C . GLY A 1 167 ? 10.854 1.125 13.332 1.00 88.81 167 GLY A C 1
ATOM 1302 O O . GLY A 1 167 ? 9.833 0.651 13.828 1.00 88.81 167 GLY A O 1
ATOM 1303 N N . HIS A 1 168 ? 11.418 0.606 12.239 1.00 87.94 168 HIS A N 1
ATOM 1304 C CA . HIS A 1 168 ? 10.880 -0.562 11.535 1.00 87.94 168 HIS A CA 1
ATOM 1305 C C . HIS A 1 168 ? 10.915 -1.841 12.382 1.00 87.94 168 HIS A C 1
ATOM 1307 O O . HIS A 1 168 ? 9.916 -2.557 12.434 1.00 87.94 168 HIS A O 1
ATOM 1313 N N . GLU A 1 169 ? 11.998 -2.103 13.116 1.00 91.81 169 GLU A N 1
ATOM 1314 C CA . GLU A 1 169 ? 12.100 -3.246 14.035 1.00 91.81 169 GLU A CA 1
ATOM 1315 C C . GLU A 1 169 ? 11.074 -3.157 15.179 1.00 91.81 169 GLU A C 1
ATOM 1317 O O . GLU A 1 169 ? 10.449 -4.153 15.547 1.00 91.81 169 GLU A O 1
ATOM 1322 N N . ARG A 1 170 ? 10.840 -1.957 15.733 1.00 93.81 170 ARG A N 1
ATOM 1323 C CA . ARG A 1 170 ? 9.756 -1.726 16.708 1.00 93.81 170 ARG A CA 1
ATOM 1324 C C . ARG A 1 170 ? 8.3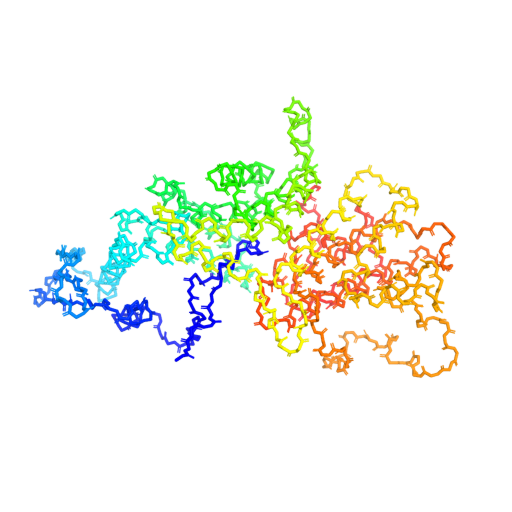76 -1.939 16.093 1.00 93.81 170 ARG A C 1
ATOM 1326 O O . ARG A 1 170 ? 7.548 -2.613 16.699 1.00 93.81 170 ARG A O 1
ATOM 1333 N N . ALA A 1 171 ? 8.136 -1.399 14.899 1.00 88.12 171 ALA A N 1
ATOM 1334 C CA . ALA A 1 171 ? 6.862 -1.554 14.206 1.00 88.12 171 ALA A CA 1
ATOM 1335 C C . ALA A 1 171 ? 6.539 -3.030 13.956 1.00 88.12 171 ALA A C 1
ATOM 1337 O O . ALA A 1 171 ? 5.428 -3.483 14.225 1.00 88.12 171 ALA A O 1
ATOM 1338 N N . LEU A 1 172 ? 7.536 -3.785 13.500 1.00 91.69 172 LEU A N 1
ATOM 1339 C CA . LEU A 1 172 ? 7.416 -5.202 13.213 1.00 91.69 172 LEU A CA 1
ATOM 1340 C C . LEU A 1 172 ? 7.067 -6.025 14.458 1.00 91.69 172 LEU A C 1
ATOM 1342 O O . LEU A 1 172 ? 6.128 -6.813 14.390 1.00 91.69 172 LEU A O 1
ATOM 1346 N N . ARG A 1 173 ? 7.744 -5.786 15.592 1.00 95.88 173 ARG A N 1
ATOM 1347 C CA . ARG A 1 173 ? 7.417 -6.443 16.872 1.00 95.88 173 ARG A CA 1
ATOM 1348 C C . ARG A 1 173 ? 5.959 -6.220 17.267 1.00 95.88 173 ARG A C 1
ATOM 1350 O O . ARG A 1 173 ? 5.233 -7.173 17.524 1.00 95.88 173 ARG A O 1
ATOM 1357 N N . HIS A 1 174 ? 5.497 -4.971 17.225 1.00 93.88 174 HIS A N 1
ATOM 1358 C CA . HIS A 1 174 ? 4.110 -4.657 17.564 1.00 93.88 174 HIS A CA 1
ATOM 1359 C C . HIS A 1 174 ? 3.100 -5.279 16.591 1.00 93.88 174 HIS A C 1
ATOM 1361 O O . HIS A 1 174 ? 2.046 -5.745 17.019 1.00 93.88 174 HIS A O 1
ATOM 1367 N N . PHE A 1 175 ? 3.399 -5.320 15.289 1.00 90.75 175 PHE A N 1
ATOM 1368 C CA . PHE A 1 175 ? 2.518 -5.983 14.327 1.00 90.75 175 PHE A CA 1
ATOM 1369 C C . PHE A 1 175 ? 2.503 -7.506 14.486 1.00 90.75 175 PHE A C 1
ATOM 1371 O O . PHE A 1 175 ? 1.462 -8.113 14.253 1.00 90.75 175 PHE A O 1
ATOM 1378 N N . GLU A 1 176 ? 3.607 -8.124 14.900 1.00 94.62 176 GLU A N 1
ATOM 1379 C CA . GLU A 1 176 ? 3.672 -9.557 15.207 1.00 94.62 176 GLU A CA 1
ATOM 1380 C C . GLU A 1 176 ? 2.836 -9.919 16.429 1.00 94.62 176 GLU A C 1
ATOM 1382 O O . GLU A 1 176 ? 2.014 -10.833 16.354 1.00 94.62 176 GLU A O 1
ATOM 1387 N N . GLU A 1 177 ? 2.974 -9.156 17.512 1.00 95.62 177 GLU A N 1
ATOM 1388 C CA . GLU A 1 177 ? 2.159 -9.320 18.717 1.00 95.62 177 GLU A CA 1
ATOM 1389 C C . GLU A 1 177 ? 0.670 -9.085 18.406 1.00 95.62 177 GLU A C 1
ATOM 1391 O O . GLU A 1 177 ? -0.181 -9.898 18.765 1.00 95.62 177 GLU A O 1
ATOM 1396 N N . ALA A 1 178 ? 0.340 -8.038 17.638 1.00 91.50 178 ALA A N 1
ATOM 1397 C CA . ALA A 1 178 ? -1.033 -7.796 17.195 1.00 91.50 178 ALA A CA 1
ATOM 1398 C C . ALA A 1 178 ? -1.566 -8.952 16.331 1.00 91.50 178 ALA A C 1
ATOM 1400 O O . ALA A 1 178 ? -2.701 -9.394 16.503 1.00 91.50 178 ALA A O 1
ATOM 1401 N N . ALA A 1 179 ? -0.758 -9.473 15.407 1.00 91.25 179 ALA A N 1
ATOM 1402 C CA . ALA A 1 179 ? -1.144 -10.572 14.530 1.00 91.25 179 ALA A CA 1
ATOM 1403 C C . ALA A 1 179 ? -1.307 -11.905 15.277 1.00 91.25 179 ALA A C 1
ATOM 1405 O O . ALA A 1 179 ? -2.038 -12.772 14.796 1.00 91.25 179 ALA A O 1
ATOM 1406 N N . ALA A 1 180 ? -0.655 -12.079 16.430 1.00 93.56 180 ALA A N 1
ATOM 1407 C CA . ALA A 1 180 ? -0.873 -13.222 17.310 1.00 93.56 180 ALA A CA 1
ATOM 1408 C C . ALA A 1 180 ? -2.254 -13.159 17.986 1.00 93.56 180 ALA A C 1
ATOM 1410 O O . ALA A 1 180 ? -2.932 -14.181 18.078 1.00 93.56 180 ALA A O 1
ATOM 1411 N N . LEU A 1 181 ? -2.702 -11.961 18.381 1.00 92.50 181 LEU A N 1
ATOM 1412 C CA . LEU A 1 181 ? -4.021 -11.750 18.990 1.00 92.50 181 LEU A CA 1
ATOM 1413 C C . LEU A 1 181 ? -5.163 -11.796 17.960 1.00 92.50 181 LEU A C 1
ATOM 1415 O O . LEU A 1 181 ? -6.233 -12.338 18.236 1.00 92.50 181 LEU A O 1
ATOM 1419 N N . VAL A 1 182 ? -4.948 -11.257 16.754 1.00 88.56 182 VAL A N 1
ATOM 1420 C CA . VAL A 1 182 ? -5.954 -11.214 15.674 1.00 88.56 182 VAL A CA 1
ATOM 1421 C C . VAL A 1 182 ? -5.422 -11.791 14.354 1.00 88.56 182 VAL A C 1
ATOM 1423 O O . VAL A 1 182 ? -5.304 -11.076 13.354 1.00 88.56 182 VAL A O 1
ATOM 1426 N N . PRO A 1 183 ? -5.149 -13.108 14.276 1.00 88.25 183 PRO A N 1
ATOM 1427 C CA . PRO A 1 183 ? -4.478 -13.710 13.119 1.00 88.25 183 PRO A CA 1
ATOM 1428 C C . PRO A 1 183 ? -5.253 -13.567 11.808 1.00 88.25 183 PRO A C 1
ATOM 1430 O O . PRO A 1 183 ? -4.636 -13.525 10.742 1.00 88.25 183 PRO A O 1
ATOM 1433 N N . GLY A 1 184 ? -6.584 -13.457 11.886 1.00 83.31 184 GLY A N 1
ATOM 1434 C CA . GLY A 1 184 ? -7.467 -13.286 10.732 1.00 83.31 184 GLY A CA 1
ATOM 1435 C C . GLY A 1 184 ? -7.626 -11.844 10.234 1.00 83.31 184 GLY A C 1
ATOM 1436 O O . GLY A 1 184 ? -8.288 -11.632 9.212 1.00 83.31 184 GLY A O 1
ATOM 1437 N N . ASN A 1 185 ? -7.049 -10.861 10.936 1.00 81.06 185 ASN A N 1
ATOM 1438 C CA . ASN A 1 185 ? -7.128 -9.457 10.557 1.00 81.06 185 ASN A CA 1
ATOM 1439 C C . ASN A 1 185 ? -6.090 -9.141 9.474 1.00 81.06 185 ASN A C 1
ATOM 1441 O O . ASN A 1 185 ? -4.881 -9.075 9.711 1.00 81.06 185 ASN A O 1
ATOM 1445 N N . LEU A 1 186 ? -6.590 -8.929 8.261 1.00 76.44 186 LEU A N 1
ATOM 1446 C CA . LEU A 1 186 ? -5.784 -8.683 7.078 1.00 76.44 186 LEU A CA 1
ATOM 1447 C C . LEU A 1 186 ? -5.007 -7.371 7.182 1.00 76.44 186 LEU A C 1
ATOM 1449 O O . LEU A 1 186 ? -3.885 -7.302 6.697 1.00 76.44 186 LEU A O 1
ATOM 1453 N N . THR A 1 187 ? -5.565 -6.345 7.824 1.00 77.69 187 THR A N 1
ATOM 1454 C CA . THR A 1 187 ? -4.894 -5.053 7.992 1.00 77.69 187 THR A CA 1
ATOM 1455 C C . THR A 1 187 ? -3.570 -5.221 8.723 1.00 77.69 187 THR A C 1
ATOM 1457 O O . THR A 1 187 ? -2.534 -4.807 8.206 1.00 77.69 187 THR A O 1
ATOM 1460 N N . VAL A 1 188 ? -3.582 -5.871 9.888 1.00 78.56 188 VAL A N 1
ATOM 1461 C CA . VAL A 1 188 ? -2.368 -6.072 10.693 1.00 78.56 188 VAL A CA 1
ATOM 1462 C C . VAL A 1 188 ? -1.317 -6.841 9.893 1.00 78.56 188 VAL A C 1
ATOM 1464 O O . VAL A 1 188 ? -0.170 -6.410 9.798 1.00 78.56 188 VAL A O 1
ATOM 1467 N N . ARG A 1 189 ? -1.728 -7.929 9.230 1.00 82.75 189 ARG A N 1
ATOM 1468 C CA . ARG A 1 189 ? -0.845 -8.756 8.395 1.00 82.75 189 ARG A CA 1
ATOM 1469 C C . ARG A 1 189 ? -0.267 -7.995 7.199 1.00 82.75 189 ARG A C 1
ATOM 1471 O O . ARG A 1 189 ? 0.905 -8.161 6.881 1.00 82.75 189 ARG A O 1
ATOM 1478 N N . LEU A 1 190 ? -1.058 -7.146 6.544 1.00 79.38 190 LEU A N 1
ATOM 1479 C CA . LEU A 1 190 ? -0.593 -6.324 5.424 1.00 79.38 190 LEU A CA 1
ATOM 1480 C C . LEU A 1 190 ? 0.431 -5.277 5.873 1.00 79.38 190 LEU A C 1
ATOM 1482 O O . LEU A 1 190 ? 1.411 -5.055 5.167 1.00 79.38 190 LEU A O 1
ATOM 1486 N N . HIS A 1 191 ? 0.238 -4.663 7.042 1.00 77.62 191 HIS A N 1
ATOM 1487 C CA . HIS A 1 191 ? 1.229 -3.752 7.615 1.00 77.62 191 HIS A CA 1
ATOM 1488 C C . HIS A 1 191 ? 2.508 -4.490 8.027 1.00 77.62 191 HIS A C 1
ATOM 1490 O O . HIS A 1 191 ? 3.599 -4.034 7.693 1.00 77.62 191 HIS A O 1
ATOM 1496 N N . GLN A 1 192 ? 2.382 -5.664 8.652 1.00 83.81 192 GLN A N 1
ATOM 1497 C CA . GLN A 1 192 ? 3.510 -6.540 8.975 1.00 83.81 192 GLN A CA 1
ATOM 1498 C C . GLN A 1 192 ? 4.338 -6.873 7.721 1.00 83.81 192 GLN A C 1
ATOM 1500 O O . GLN A 1 192 ? 5.549 -6.657 7.700 1.00 83.81 192 GLN A O 1
ATOM 1505 N N . ALA A 1 193 ? 3.682 -7.349 6.658 1.00 81.62 193 ALA A N 1
ATOM 1506 C CA . ALA A 1 193 ? 4.333 -7.674 5.391 1.00 81.62 193 ALA A CA 1
ATOM 1507 C C . ALA A 1 193 ? 4.957 -6.436 4.728 1.00 81.62 193 ALA A C 1
ATOM 1509 O O . ALA A 1 193 ? 6.077 -6.508 4.237 1.00 81.62 193 ALA A O 1
ATOM 1510 N N . GLY A 1 194 ? 4.282 -5.285 4.773 1.00 79.06 194 GLY A N 1
ATOM 1511 C CA . GLY A 1 194 ? 4.816 -4.032 4.239 1.00 79.06 194 GLY A CA 1
ATOM 1512 C C . GLY A 1 194 ? 6.080 -3.552 4.961 1.00 79.06 194 GLY A C 1
ATOM 1513 O O . GLY A 1 194 ? 6.999 -3.070 4.309 1.00 79.06 194 GLY A O 1
ATOM 1514 N N . VAL A 1 195 ? 6.166 -3.704 6.288 1.00 82.31 195 VAL A N 1
ATOM 1515 C CA . VAL A 1 195 ? 7.397 -3.392 7.042 1.00 82.31 195 VAL A CA 1
ATOM 1516 C C . VAL A 1 195 ? 8.506 -4.397 6.724 1.00 82.31 195 VAL A C 1
ATOM 1518 O O . VAL A 1 195 ? 9.660 -4.000 6.591 1.00 82.31 195 VAL A O 1
ATOM 1521 N N . ARG A 1 196 ? 8.173 -5.682 6.541 1.00 86.81 196 ARG A N 1
ATOM 1522 C CA . ARG A 1 196 ? 9.130 -6.702 6.081 1.00 86.81 196 ARG A CA 1
ATOM 1523 C C . ARG A 1 196 ? 9.691 -6.364 4.692 1.00 86.81 196 ARG A C 1
ATOM 1525 O O . ARG A 1 196 ? 10.901 -6.425 4.526 1.00 86.81 196 ARG A O 1
ATOM 1532 N N . GLU A 1 197 ? 8.858 -5.929 3.743 1.00 79.81 197 GLU A N 1
ATOM 1533 C CA . GLU A 1 197 ? 9.320 -5.440 2.431 1.00 79.81 197 GLU A CA 1
ATOM 1534 C C . GLU A 1 197 ? 10.302 -4.269 2.575 1.00 79.81 197 GLU A C 1
ATOM 1536 O O . GLU A 1 197 ? 11.376 -4.293 1.979 1.00 79.81 197 GLU A O 1
ATOM 1541 N N . LEU A 1 198 ? 9.975 -3.278 3.414 1.00 78.19 198 LEU A N 1
ATOM 1542 C CA . LEU A 1 198 ? 10.857 -2.134 3.661 1.00 78.19 198 LEU A CA 1
ATOM 1543 C C . LEU A 1 198 ? 12.196 -2.549 4.282 1.00 78.19 198 LEU A C 1
ATOM 1545 O O . LEU A 1 198 ? 13.229 -2.025 3.879 1.00 78.19 198 LEU A O 1
ATOM 1549 N N . MET A 1 199 ? 12.185 -3.496 5.224 1.00 82.62 199 MET A N 1
ATOM 1550 C CA . MET A 1 199 ? 13.401 -4.049 5.832 1.00 82.62 199 MET A CA 1
ATOM 1551 C C . MET A 1 199 ? 14.243 -4.839 4.825 1.00 82.62 199 MET A C 1
ATOM 1553 O O . MET A 1 199 ? 15.462 -4.714 4.833 1.00 82.62 199 MET A O 1
ATOM 1557 N N . GLY A 1 200 ? 13.615 -5.611 3.932 1.00 77.25 200 GLY A N 1
ATOM 1558 C CA . GLY A 1 200 ? 14.318 -6.334 2.865 1.00 77.25 200 GLY A CA 1
ATOM 1559 C C . GLY A 1 200 ? 14.944 -5.412 1.814 1.00 77.25 200 GLY A C 1
ATOM 1560 O O . GLY A 1 200 ? 15.926 -5.771 1.177 1.00 77.25 200 GLY A O 1
ATOM 1561 N N . GLN A 1 201 ? 14.421 -4.194 1.673 1.00 74.31 201 GLN A N 1
ATOM 1562 C CA . GLN A 1 201 ? 14.978 -3.144 0.815 1.00 74.31 201 GLN A CA 1
ATOM 1563 C C . GLN A 1 201 ? 15.963 -2.221 1.555 1.00 74.31 201 GLN A C 1
ATOM 1565 O O . GLN A 1 201 ? 16.518 -1.304 0.947 1.00 74.31 201 GLN A O 1
ATOM 1570 N N . PHE A 1 202 ? 16.179 -2.420 2.860 1.00 75.19 202 PHE A N 1
ATOM 1571 C CA . PHE A 1 202 ? 16.990 -1.529 3.685 1.00 75.19 202 PHE A CA 1
ATOM 1572 C C . PHE A 1 202 ? 18.489 -1.888 3.610 1.00 75.19 202 PHE A C 1
ATOM 1574 O O . PHE A 1 202 ? 18.850 -3.049 3.824 1.00 75.19 202 PHE A O 1
ATOM 1581 N N . PRO A 1 203 ? 19.394 -0.923 3.350 1.00 66.94 203 PRO A N 1
ATOM 1582 C CA . PRO A 1 203 ? 20.836 -1.180 3.348 1.00 66.94 203 PRO A CA 1
ATOM 1583 C C . PRO A 1 203 ? 21.352 -1.627 4.729 1.00 66.94 203 PRO A C 1
ATOM 1585 O O . PRO A 1 203 ? 21.022 -1.023 5.748 1.00 66.94 203 PRO A O 1
ATOM 1588 N N . GLY A 1 204 ? 22.198 -2.662 4.782 1.00 68.12 204 GLY A N 1
ATOM 1589 C CA . GLY A 1 204 ? 22.858 -3.100 6.026 1.00 68.12 204 GLY A CA 1
ATOM 1590 C C . GLY A 1 204 ? 22.040 -4.034 6.933 1.00 68.12 204 GLY A C 1
ATOM 1591 O O . GLY A 1 204 ? 22.409 -4.250 8.091 1.00 68.12 204 GLY A O 1
ATOM 1592 N N . VAL A 1 205 ? 20.936 -4.598 6.436 1.00 77.12 205 VAL A N 1
ATOM 1593 C CA . VAL A 1 205 ? 20.230 -5.710 7.094 1.00 77.12 205 VAL A CA 1
ATOM 1594 C C . VAL A 1 205 ? 20.959 -7.024 6.802 1.00 77.12 205 VAL A C 1
ATOM 1596 O O . VAL A 1 205 ? 21.357 -7.272 5.668 1.00 77.12 205 VAL A O 1
ATOM 1599 N N . THR A 1 206 ? 21.143 -7.860 7.829 1.00 71.00 206 THR A N 1
ATOM 1600 C CA . THR A 1 206 ? 21.995 -9.065 7.775 1.00 71.00 206 THR A CA 1
ATOM 1601 C C . THR A 1 206 ? 21.456 -10.169 6.851 1.00 71.00 206 THR A C 1
ATOM 1603 O O . THR A 1 206 ? 22.216 -11.049 6.468 1.00 71.00 206 THR A O 1
ATOM 1606 N N . ASP A 1 207 ? 20.189 -10.106 6.433 1.00 77.38 207 ASP A N 1
ATOM 1607 C CA . ASP A 1 207 ? 19.626 -10.975 5.392 1.00 77.38 207 ASP A CA 1
ATOM 1608 C C . ASP A 1 207 ? 18.380 -10.327 4.744 1.00 77.38 207 ASP A C 1
ATOM 1610 O O . ASP A 1 207 ? 17.250 -10.525 5.204 1.00 77.38 207 ASP A O 1
ATOM 1614 N N . PRO A 1 208 ? 18.548 -9.488 3.706 1.00 79.19 208 PRO A N 1
ATOM 1615 C CA . PRO A 1 208 ? 17.428 -8.794 3.073 1.00 79.19 208 PRO A CA 1
ATOM 1616 C C . PRO A 1 208 ? 16.451 -9.756 2.381 1.00 79.19 208 PRO A C 1
ATOM 1618 O O . PRO A 1 208 ? 15.241 -9.511 2.368 1.00 79.19 208 PRO A O 1
ATOM 1621 N N . GLY A 1 209 ? 16.959 -10.867 1.840 1.00 80.81 209 GLY A N 1
ATOM 1622 C CA . GLY A 1 209 ? 16.157 -11.843 1.112 1.00 80.81 209 GLY A CA 1
ATOM 1623 C C . GLY A 1 209 ? 15.152 -12.553 2.018 1.00 80.81 209 GLY A C 1
ATOM 1624 O O . GLY A 1 209 ? 13.982 -12.700 1.649 1.00 80.81 209 GLY A O 1
ATOM 1625 N N . ASP A 1 210 ? 15.555 -12.885 3.247 1.00 87.62 210 ASP A N 1
ATOM 1626 C CA . ASP A 1 210 ? 14.668 -13.512 4.227 1.00 87.62 210 ASP A CA 1
ATOM 1627 C C . ASP A 1 210 ? 13.493 -12.615 4.636 1.00 87.62 210 ASP A C 1
ATOM 1629 O O . ASP A 1 210 ? 12.369 -13.099 4.803 1.00 87.62 210 ASP A O 1
ATOM 1633 N N . HIS A 1 211 ? 13.704 -11.301 4.739 1.00 88.00 211 HIS A N 1
ATOM 1634 C CA . HIS A 1 211 ? 12.617 -10.356 4.994 1.00 88.00 211 HIS A CA 1
ATOM 1635 C C . HIS A 1 211 ? 11.595 -10.331 3.845 1.00 88.00 211 HIS A C 1
ATOM 1637 O O . HIS A 1 211 ? 10.387 -10.360 4.104 1.00 88.00 211 HIS A O 1
ATOM 1643 N N . ILE A 1 212 ? 12.051 -10.342 2.587 1.00 85.88 212 ILE A N 1
ATOM 1644 C CA . ILE A 1 212 ? 11.167 -10.417 1.411 1.00 85.88 212 ILE A CA 1
ATOM 1645 C C . ILE A 1 212 ? 10.418 -11.756 1.372 1.00 85.88 212 ILE A C 1
ATOM 1647 O O . ILE A 1 212 ? 9.201 -11.773 1.171 1.00 85.88 212 ILE A O 1
ATOM 1651 N N . ARG A 1 213 ? 11.102 -12.875 1.638 1.00 88.88 213 ARG A N 1
ATOM 1652 C CA . ARG A 1 213 ? 10.491 -14.212 1.712 1.00 88.88 213 ARG A CA 1
ATOM 1653 C C . ARG A 1 213 ? 9.396 -14.281 2.779 1.00 88.88 213 ARG A C 1
ATOM 1655 O O . ARG A 1 213 ? 8.291 -14.747 2.507 1.00 88.88 213 ARG A O 1
ATOM 1662 N N . GLN A 1 214 ? 9.649 -13.755 3.975 1.00 91.12 214 GLN A N 1
ATOM 1663 C CA . GLN A 1 214 ? 8.641 -13.698 5.039 1.00 91.12 214 GLN A CA 1
ATOM 1664 C C . GLN A 1 214 ? 7.449 -12.807 4.658 1.00 91.12 214 GLN A C 1
ATOM 1666 O O . GLN A 1 214 ? 6.302 -13.154 4.945 1.00 91.12 214 GLN A O 1
ATOM 1671 N N . ALA A 1 215 ? 7.676 -11.682 3.967 1.00 88.56 215 ALA A N 1
ATOM 1672 C CA . ALA A 1 215 ? 6.582 -10.863 3.441 1.00 88.56 215 ALA A CA 1
ATOM 1673 C C . ALA A 1 215 ? 5.719 -11.653 2.441 1.00 88.56 215 ALA A C 1
ATOM 1675 O O . ALA A 1 215 ? 4.488 -11.631 2.521 1.00 88.56 215 ALA A O 1
ATOM 1676 N N . VAL A 1 216 ? 6.355 -12.407 1.539 1.00 88.94 216 VAL A N 1
ATOM 1677 C CA . VAL A 1 216 ? 5.691 -13.307 0.588 1.00 88.94 216 VAL A CA 1
ATOM 1678 C C . VAL A 1 216 ? 4.863 -14.380 1.300 1.00 88.94 216 VAL A C 1
ATOM 1680 O O . VAL A 1 216 ? 3.721 -14.626 0.900 1.00 88.94 216 VAL A O 1
ATOM 1683 N N . GLU A 1 217 ? 5.389 -15.000 2.356 1.00 91.62 217 GLU A N 1
ATOM 1684 C CA . GLU A 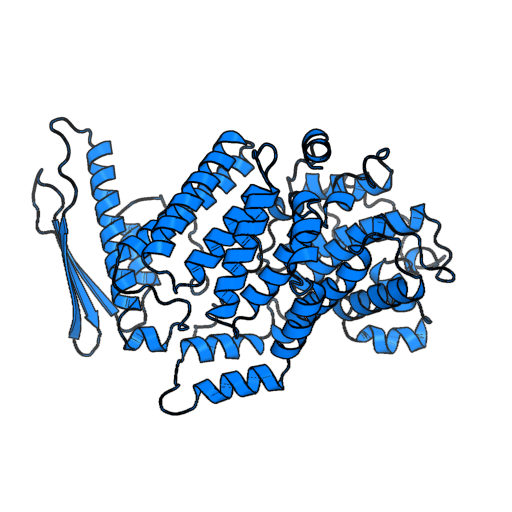1 217 ? 4.669 -15.987 3.171 1.00 91.62 217 GLU A CA 1
ATOM 1685 C C . GLU A 1 217 ? 3.416 -15.368 3.810 1.00 91.62 217 GLU A C 1
ATOM 1687 O O . GLU A 1 217 ? 2.318 -15.922 3.690 1.00 91.62 217 GLU A O 1
ATOM 1692 N N . ILE A 1 218 ? 3.536 -14.167 4.390 1.00 89.31 218 ILE A N 1
ATOM 1693 C CA . ILE A 1 218 ? 2.405 -13.439 4.983 1.00 89.31 218 ILE A CA 1
ATOM 1694 C C . ILE A 1 218 ? 1.356 -13.082 3.921 1.00 89.31 218 ILE A C 1
ATOM 1696 O O . ILE A 1 218 ? 0.162 -13.316 4.128 1.00 89.31 218 ILE A O 1
ATOM 1700 N N . TYR A 1 219 ? 1.758 -12.548 2.764 1.00 87.44 219 TYR A N 1
ATOM 1701 C CA . TYR A 1 219 ? 0.819 -12.249 1.680 1.00 87.44 219 TYR A CA 1
ATOM 1702 C C . TYR A 1 219 ? 0.158 -13.512 1.122 1.00 87.44 219 TYR A C 1
ATOM 1704 O O . TYR A 1 219 ? -1.034 -13.488 0.809 1.00 87.44 219 TYR A O 1
ATOM 1712 N N . THR A 1 220 ? 0.895 -14.619 1.025 1.00 90.62 220 THR A N 1
ATOM 1713 C CA . THR A 1 220 ? 0.358 -15.917 0.597 1.00 90.62 220 THR A CA 1
ATOM 1714 C C . THR A 1 220 ? -0.713 -16.386 1.577 1.00 90.62 220 THR A C 1
ATOM 1716 O O . THR A 1 220 ? -1.831 -16.683 1.151 1.00 90.62 220 THR A O 1
ATOM 1719 N N . TYR A 1 221 ? -0.427 -16.344 2.882 1.00 91.00 221 TYR A N 1
ATOM 1720 C CA . TYR A 1 221 ? -1.399 -16.635 3.937 1.00 91.00 221 TYR A CA 1
ATOM 1721 C C . TYR A 1 221 ? -2.646 -15.745 3.825 1.00 91.00 221 TYR A C 1
ATOM 1723 O O . TYR A 1 221 ? -3.779 -16.221 3.865 1.00 91.00 221 TYR A O 1
ATOM 1731 N N . CYS A 1 222 ? -2.457 -14.449 3.582 1.00 85.56 222 CYS A N 1
ATOM 1732 C CA . CYS A 1 222 ? -3.550 -13.498 3.410 1.00 85.56 222 CYS A CA 1
ATOM 1733 C C . CYS A 1 222 ? -4.431 -13.799 2.187 1.00 85.56 222 CYS A C 1
ATOM 1735 O O . CYS A 1 222 ? -5.653 -13.678 2.263 1.00 85.56 222 CYS A O 1
ATOM 1737 N N . VAL A 1 223 ? -3.834 -14.194 1.057 1.00 85.75 223 VAL A N 1
ATOM 1738 C CA . VAL A 1 223 ? -4.578 -14.607 -0.145 1.00 85.75 223 VAL A CA 1
ATOM 1739 C C . VAL A 1 223 ? -5.284 -15.947 0.072 1.00 85.75 223 VAL A C 1
ATOM 1741 O O . VAL A 1 223 ? -6.360 -16.144 -0.485 1.00 85.75 223 VAL A O 1
ATOM 1744 N N . GLN A 1 224 ? -4.728 -16.859 0.869 1.00 89.00 224 GLN A N 1
ATOM 1745 C CA . GLN A 1 224 ? -5.399 -18.112 1.229 1.00 89.00 224 GLN A CA 1
ATOM 1746 C C . GLN A 1 224 ? -6.609 -17.860 2.134 1.00 89.00 224 GLN A C 1
ATOM 1748 O O . GLN A 1 224 ? -7.681 -18.410 1.887 1.00 89.00 224 GLN A O 1
ATOM 1753 N N . LEU A 1 225 ? -6.460 -16.982 3.130 1.00 85.31 225 LEU A N 1
ATOM 1754 C CA . LEU A 1 225 ? -7.538 -16.607 4.041 1.00 85.31 225 LEU A CA 1
ATOM 1755 C C . LEU A 1 225 ? -8.642 -15.818 3.317 1.00 85.31 225 LEU A C 1
ATOM 1757 O O . LEU A 1 225 ? -9.831 -16.067 3.511 1.00 85.31 225 LEU A O 1
ATOM 1761 N N . TRP A 1 226 ? -8.247 -14.890 2.440 1.00 83.81 226 TRP A N 1
ATOM 1762 C CA . TRP A 1 226 ? -9.151 -14.005 1.708 1.00 83.81 226 TRP A CA 1
ATOM 1763 C C . TRP A 1 226 ? -8.817 -13.964 0.208 1.00 83.81 226 TRP A C 1
ATOM 1765 O O . TRP A 1 226 ? -8.363 -12.939 -0.314 1.00 83.81 226 TRP A O 1
ATOM 1775 N N . PRO A 1 227 ? -9.131 -15.033 -0.553 1.00 83.00 227 PRO A N 1
ATOM 1776 C CA . PRO A 1 227 ? -8.771 -15.155 -1.973 1.00 83.00 227 PRO A CA 1
ATOM 1777 C C . PRO A 1 227 ? -9.483 -14.144 -2.869 1.00 83.00 227 PRO A C 1
ATOM 1779 O O . PRO A 1 227 ? -9.179 -13.998 -4.057 1.00 83.00 227 PRO A O 1
ATOM 1782 N N . GLU A 1 228 ? -10.474 -13.441 -2.332 1.00 78.06 228 GLU A N 1
ATOM 1783 C CA . GLU A 1 228 ? -11.195 -12.423 -3.067 1.00 78.06 228 GLU A CA 1
ATOM 1784 C C . GLU A 1 228 ? -10.515 -11.051 -3.017 1.00 78.06 228 GLU A C 1
ATOM 1786 O O . GLU A 1 228 ? -10.723 -10.281 -3.958 1.00 78.06 228 GLU A O 1
ATOM 1791 N N . HIS A 1 229 ? -9.669 -10.776 -2.017 1.00 78.44 229 HIS A N 1
ATOM 1792 C CA . HIS A 1 229 ? -9.052 -9.466 -1.813 1.00 78.44 229 HIS A CA 1
ATOM 1793 C C . HIS A 1 229 ? -8.024 -9.153 -2.914 1.00 78.44 229 HIS A C 1
ATOM 1795 O O . HIS A 1 229 ? -6.998 -9.820 -3.068 1.00 78.44 229 HIS A O 1
ATOM 1801 N N . ILE A 1 230 ? -8.341 -8.155 -3.742 1.00 77.88 230 ILE A N 1
ATOM 1802 C CA . ILE A 1 230 ? -7.611 -7.846 -4.980 1.00 77.88 230 ILE A CA 1
ATOM 1803 C C . ILE A 1 230 ? -6.263 -7.191 -4.670 1.00 77.88 230 ILE A C 1
ATOM 1805 O O . ILE A 1 230 ? -5.260 -7.539 -5.287 1.00 77.88 230 ILE A O 1
ATOM 1809 N N . GLU A 1 231 ? -6.229 -6.265 -3.715 1.00 77.25 231 GLU A N 1
ATOM 1810 C CA . GLU A 1 231 ? -5.033 -5.506 -3.362 1.00 77.25 231 GLU A CA 1
ATOM 1811 C C . GLU A 1 231 ? -3.937 -6.418 -2.797 1.00 77.25 231 GLU A C 1
ATOM 1813 O O . GLU A 1 231 ? -2.787 -6.310 -3.211 1.00 77.25 231 GLU A O 1
ATOM 1818 N N . THR A 1 232 ? -4.289 -7.378 -1.937 1.00 77.81 232 THR A N 1
ATOM 1819 C CA . THR A 1 232 ? -3.313 -8.331 -1.371 1.00 77.81 232 THR A CA 1
ATOM 1820 C C . THR A 1 232 ? -2.732 -9.241 -2.444 1.00 77.81 232 THR A C 1
ATOM 1822 O O . THR A 1 232 ? -1.528 -9.460 -2.478 1.00 77.81 232 THR A O 1
ATOM 1825 N N . ALA A 1 233 ? -3.566 -9.731 -3.364 1.00 80.31 233 ALA A N 1
ATOM 1826 C CA . ALA A 1 233 ? -3.097 -10.554 -4.476 1.00 80.31 233 ALA A CA 1
ATOM 1827 C C . ALA A 1 233 ? -2.167 -9.780 -5.424 1.00 80.31 233 ALA A C 1
ATOM 1829 O O . ALA A 1 233 ? -1.212 -10.342 -5.953 1.00 80.31 233 ALA A O 1
ATOM 1830 N N . TYR A 1 234 ? -2.422 -8.483 -5.610 1.00 79.69 234 TYR A N 1
ATOM 1831 C CA . TYR A 1 234 ? -1.516 -7.607 -6.340 1.00 79.69 234 TYR A CA 1
ATOM 1832 C C . TYR A 1 234 ? -0.179 -7.429 -5.614 1.00 79.69 234 TYR A C 1
ATOM 1834 O O . TYR A 1 234 ? 0.869 -7.566 -6.239 1.00 79.69 234 TYR A O 1
ATOM 1842 N N . ARG A 1 235 ? -0.185 -7.204 -4.295 1.00 78.75 235 ARG A N 1
ATOM 1843 C CA . ARG A 1 235 ? 1.062 -7.101 -3.521 1.00 78.75 235 ARG A CA 1
ATOM 1844 C C . ARG A 1 235 ? 1.868 -8.381 -3.512 1.00 78.75 235 ARG A C 1
ATOM 1846 O O . ARG A 1 235 ? 3.061 -8.319 -3.764 1.00 78.75 235 ARG A O 1
ATOM 1853 N N . LEU A 1 236 ? 1.204 -9.526 -3.369 1.00 82.50 236 LEU A N 1
ATOM 1854 C CA . LEU A 1 236 ? 1.850 -10.825 -3.510 1.00 82.50 236 LEU A CA 1
ATOM 1855 C C . LEU A 1 236 ? 2.603 -10.931 -4.842 1.00 82.50 236 LEU A C 1
ATOM 1857 O O . LEU A 1 236 ? 3.739 -11.381 -4.858 1.00 82.50 236 LEU A O 1
ATOM 1861 N N . SER A 1 237 ? 2.008 -10.483 -5.955 1.00 82.56 237 SER A N 1
ATOM 1862 C CA . SER A 1 237 ? 2.689 -10.540 -7.256 1.00 82.56 237 SER A CA 1
ATOM 1863 C C . SER A 1 237 ? 3.951 -9.671 -7.327 1.00 82.56 237 SER A C 1
ATOM 1865 O O . SER A 1 237 ? 4.921 -10.090 -7.951 1.00 82.56 237 SER A O 1
ATOM 1867 N N . ILE A 1 238 ? 3.961 -8.514 -6.652 1.00 79.62 238 ILE A N 1
ATOM 1868 C CA . ILE A 1 238 ? 5.134 -7.629 -6.562 1.00 79.62 238 ILE A CA 1
ATOM 1869 C C . ILE A 1 238 ? 6.198 -8.257 -5.659 1.00 79.62 238 ILE A C 1
ATOM 1871 O O . ILE A 1 238 ? 7.334 -8.422 -6.090 1.00 79.62 238 ILE A O 1
ATOM 1875 N N . ALA A 1 239 ? 5.821 -8.692 -4.455 1.00 80.69 239 ALA A N 1
ATOM 1876 C CA . ALA A 1 239 ? 6.731 -9.340 -3.513 1.00 80.69 239 ALA A CA 1
ATOM 1877 C C . ALA A 1 239 ? 7.392 -10.591 -4.122 1.00 80.69 239 ALA A C 1
ATOM 1879 O O . ALA A 1 239 ? 8.579 -10.832 -3.937 1.00 80.69 239 ALA A O 1
ATOM 1880 N N . ARG A 1 240 ? 6.644 -11.360 -4.928 1.00 84.12 240 ARG A N 1
ATOM 1881 C CA . ARG A 1 240 ? 7.151 -12.526 -5.674 1.00 84.12 240 ARG A CA 1
ATOM 1882 C C . ARG A 1 240 ? 8.094 -12.175 -6.816 1.00 84.12 240 ARG A C 1
ATOM 1884 O O . ARG A 1 240 ? 8.952 -12.996 -7.149 1.00 84.12 240 ARG A O 1
ATOM 1891 N N . ALA A 1 241 ? 7.883 -11.033 -7.467 1.00 80.62 241 ALA A N 1
ATOM 1892 C CA . ALA A 1 241 ? 8.830 -10.530 -8.452 1.00 80.62 241 ALA A CA 1
ATOM 1893 C C . ALA A 1 241 ? 10.141 -10.175 -7.744 1.00 80.62 241 ALA A C 1
ATOM 1895 O O . ALA A 1 241 ? 11.208 -10.541 -8.228 1.00 80.62 241 ALA A O 1
ATOM 1896 N N . GLU A 1 242 ? 10.052 -9.587 -6.553 1.00 78.75 242 GLU A N 1
ATOM 1897 C CA . GLU A 1 242 ? 11.232 -9.189 -5.797 1.00 78.75 242 GLU A CA 1
ATOM 1898 C C . GLU A 1 242 ? 12.016 -10.357 -5.205 1.00 78.75 242 GLU A C 1
ATOM 1900 O O . GLU A 1 242 ? 13.225 -10.458 -5.395 1.00 78.75 242 GLU A O 1
ATOM 1905 N N . GLU A 1 243 ? 11.326 -11.334 -4.621 1.00 82.44 243 GLU A N 1
ATOM 1906 C CA . GLU A 1 243 ? 11.930 -12.592 -4.175 1.00 82.44 243 GLU A CA 1
ATOM 1907 C C . GLU A 1 243 ? 12.730 -13.279 -5.298 1.00 82.44 243 GLU A C 1
ATOM 1909 O O . GLU A 1 243 ? 13.803 -13.827 -5.061 1.00 82.44 243 GLU A O 1
ATOM 1914 N N . SER A 1 244 ? 12.246 -13.216 -6.548 1.00 77.19 244 SER A N 1
ATOM 1915 C CA . SER A 1 244 ? 12.898 -13.864 -7.698 1.00 77.19 244 SER A CA 1
ATOM 1916 C C . SER A 1 244 ? 14.222 -13.224 -8.138 1.00 77.19 244 SER A C 1
ATOM 1918 O O . SER A 1 244 ? 14.969 -13.828 -8.924 1.00 77.19 244 SER A O 1
ATOM 1920 N N . ARG A 1 245 ? 14.510 -12.013 -7.647 1.00 76.00 245 ARG A N 1
ATOM 1921 C CA . ARG A 1 245 ? 15.759 -11.290 -7.908 1.00 76.00 245 ARG A CA 1
ATOM 1922 C C . ARG A 1 245 ? 16.879 -11.686 -6.963 1.00 76.00 245 ARG A C 1
ATOM 1924 O O . ARG A 1 245 ? 18.037 -11.579 -7.346 1.00 76.00 245 ARG A O 1
ATOM 1931 N N . HIS A 1 246 ? 16.549 -12.187 -5.777 1.00 74.00 246 HIS A N 1
ATOM 1932 C CA . HIS A 1 246 ? 17.540 -12.628 -4.806 1.00 74.00 246 HIS A CA 1
ATOM 1933 C C . HIS A 1 246 ? 18.081 -14.022 -5.183 1.00 74.00 246 HIS A C 1
ATOM 1935 O O . HIS A 1 246 ? 17.315 -14.994 -5.172 1.00 74.00 246 HIS A O 1
ATOM 1941 N N . PRO A 1 247 ? 19.390 -14.165 -5.493 1.00 68.62 247 PRO A N 1
ATOM 1942 C CA . PRO A 1 247 ? 19.963 -15.426 -5.976 1.00 68.62 247 PRO A CA 1
ATOM 1943 C C . PRO A 1 247 ? 19.718 -16.611 -5.032 1.00 68.62 247 PRO A C 1
ATOM 1945 O O . PRO A 1 247 ? 19.330 -17.683 -5.487 1.00 68.62 247 PRO A O 1
ATOM 1948 N N . ALA A 1 248 ? 19.839 -16.389 -3.718 1.00 69.88 248 ALA A N 1
ATOM 1949 C CA . ALA A 1 248 ? 19.647 -17.414 -2.688 1.00 69.88 248 ALA A CA 1
ATOM 1950 C C . ALA A 1 248 ? 18.239 -18.045 -2.690 1.00 69.88 248 ALA A C 1
ATOM 1952 O O . ALA A 1 248 ? 18.075 -19.212 -2.333 1.00 69.88 248 ALA A O 1
ATOM 1953 N N . HIS A 1 249 ? 17.218 -17.298 -3.119 1.00 67.75 249 HIS A N 1
ATOM 1954 C CA . HIS A 1 249 ? 15.826 -17.759 -3.121 1.00 67.75 249 HIS A CA 1
ATOM 1955 C C . HIS A 1 249 ? 15.356 -18.244 -4.494 1.00 67.75 249 HIS A C 1
ATOM 1957 O O . HIS A 1 249 ? 14.375 -18.988 -4.581 1.00 67.75 249 HIS A O 1
ATOM 1963 N N . ARG A 1 250 ? 16.068 -17.887 -5.570 1.00 67.12 250 ARG A N 1
ATOM 1964 C CA . ARG A 1 250 ? 15.765 -18.347 -6.931 1.00 67.12 250 ARG A CA 1
ATOM 1965 C C . ARG A 1 250 ? 15.839 -19.875 -7.037 1.00 67.12 250 ARG A C 1
ATOM 1967 O O . ARG A 1 250 ? 14.897 -20.491 -7.541 1.00 67.12 250 ARG A O 1
ATOM 1974 N N . ASP A 1 251 ? 16.895 -20.477 -6.497 1.00 66.81 251 ASP A N 1
ATOM 1975 C CA . ASP A 1 251 ? 17.110 -21.929 -6.552 1.00 66.81 251 ASP A CA 1
ATOM 1976 C C . ASP A 1 251 ? 16.136 -22.685 -5.637 1.00 66.81 251 ASP A C 1
ATOM 1978 O O . ASP A 1 251 ? 15.519 -23.679 -6.035 1.00 66.81 251 ASP A O 1
ATOM 1982 N N . GLN A 1 252 ? 15.900 -22.157 -4.430 1.00 68.31 252 GLN A N 1
ATOM 1983 C CA . GLN A 1 252 ? 14.921 -22.717 -3.494 1.00 68.31 252 GLN A CA 1
ATOM 1984 C C . GLN A 1 252 ? 13.506 -22.708 -4.088 1.00 68.31 252 GLN A C 1
ATOM 1986 O O . GLN A 1 252 ? 12.775 -23.692 -3.972 1.00 68.31 252 GLN A O 1
ATOM 1991 N N . ARG A 1 253 ? 13.116 -21.650 -4.800 1.00 67.00 253 ARG A N 1
ATOM 1992 C CA . ARG A 1 253 ? 11.817 -21.585 -5.476 1.00 67.00 253 ARG A CA 1
ATOM 1993 C C . ARG A 1 253 ? 11.693 -22.582 -6.622 1.00 67.00 253 ARG A C 1
ATOM 1995 O O . ARG A 1 253 ? 10.647 -23.225 -6.742 1.00 67.00 253 ARG A O 1
ATOM 2002 N N . ALA A 1 254 ? 12.728 -22.710 -7.457 1.00 64.50 254 ALA A N 1
ATOM 2003 C CA . ALA A 1 254 ? 12.728 -23.648 -8.579 1.00 64.50 254 ALA A CA 1
ATOM 2004 C C . ALA A 1 254 ? 12.425 -25.083 -8.107 1.00 64.50 254 ALA A C 1
ATOM 2006 O O . ALA A 1 254 ? 11.668 -25.802 -8.759 1.00 64.50 254 ALA A O 1
ATOM 2007 N N . SER A 1 255 ? 12.910 -25.456 -6.916 1.00 64.31 255 SER A N 1
ATOM 2008 C CA . SER A 1 255 ? 12.595 -26.750 -6.297 1.00 64.31 255 SER A CA 1
ATOM 2009 C C . SER A 1 255 ? 11.143 -26.894 -5.806 1.00 64.31 255 SER A C 1
ATOM 2011 O O . SER A 1 255 ? 10.582 -27.986 -5.883 1.00 64.31 255 SER A O 1
ATOM 2013 N N . ARG A 1 256 ? 10.490 -25.809 -5.358 1.00 65.88 256 ARG A N 1
ATOM 2014 C CA . ARG A 1 256 ? 9.116 -25.829 -4.807 1.00 65.88 256 ARG A CA 1
ATOM 2015 C C . ARG A 1 256 ? 8.000 -25.722 -5.855 1.00 65.88 256 ARG A C 1
ATOM 2017 O O . ARG A 1 256 ? 6.834 -25.875 -5.503 1.00 65.88 256 ARG A O 1
ATOM 2024 N N . ARG A 1 257 ? 8.330 -25.474 -7.132 1.00 65.69 257 ARG A N 1
ATOM 2025 C CA . ARG A 1 257 ? 7.361 -25.271 -8.238 1.00 65.69 257 ARG A CA 1
ATOM 2026 C C . ARG A 1 257 ? 6.305 -24.195 -7.932 1.00 65.69 257 ARG A C 1
ATOM 2028 O O . ARG A 1 257 ? 5.142 -24.327 -8.307 1.00 65.69 257 ARG A O 1
ATOM 2035 N N . GLU A 1 258 ? 6.694 -23.140 -7.222 1.00 64.94 258 GLU A N 1
ATOM 2036 C CA . GLU A 1 258 ? 5.748 -22.102 -6.809 1.00 64.94 258 GLU A CA 1
ATOM 2037 C C . GLU A 1 258 ? 5.397 -21.143 -7.962 1.00 64.94 258 GLU A C 1
ATOM 2039 O O . GLU A 1 258 ? 6.302 -20.689 -8.677 1.00 64.94 258 GLU A O 1
ATOM 2044 N N . PRO A 1 259 ? 4.105 -20.781 -8.119 1.00 65.06 259 PRO A N 1
ATOM 2045 C CA . PRO A 1 259 ? 3.621 -20.002 -9.252 1.00 65.06 259 PRO A CA 1
ATOM 2046 C C . PRO A 1 259 ? 4.345 -18.660 -9.413 1.00 65.06 259 PRO A C 1
ATOM 2048 O O . PRO A 1 259 ? 4.617 -17.949 -8.440 1.00 65.06 259 PRO A O 1
ATOM 2051 N N . GLY A 1 260 ? 4.653 -18.305 -10.663 1.00 73.56 260 GLY A N 1
ATOM 2052 C CA . GLY A 1 260 ? 5.315 -17.059 -11.077 1.00 73.56 260 GLY A CA 1
ATOM 2053 C C . GLY A 1 260 ? 4.601 -15.785 -10.598 1.00 73.56 260 GLY A C 1
ATOM 2054 O O . GLY A 1 260 ? 3.386 -15.788 -10.399 1.00 73.56 260 GLY A O 1
ATOM 2055 N N . SER A 1 261 ? 5.309 -14.653 -10.493 1.00 80.94 261 SER A N 1
ATOM 2056 C CA . SER A 1 261 ? 4.673 -13.318 -10.389 1.00 80.94 261 SER A CA 1
ATOM 2057 C C . SER A 1 261 ? 3.667 -13.103 -11.533 1.00 80.94 261 SER A C 1
ATOM 2059 O O . SER A 1 261 ? 2.528 -12.690 -11.306 1.00 80.94 261 SER A O 1
ATOM 2061 N N . ARG A 1 262 ? 4.052 -13.496 -12.754 1.00 80.62 262 ARG A N 1
ATOM 2062 C CA . ARG A 1 262 ? 3.224 -13.453 -13.969 1.00 80.62 262 ARG A CA 1
ATOM 2063 C C . ARG A 1 262 ? 1.917 -14.241 -13.847 1.00 80.62 262 ARG A C 1
ATOM 2065 O O . ARG A 1 262 ? 0.858 -13.708 -14.166 1.00 80.62 262 ARG A O 1
ATOM 2072 N N . GLU A 1 263 ? 1.967 -15.462 -13.322 1.00 83.31 263 GLU A N 1
ATOM 2073 C CA . GLU A 1 263 ? 0.773 -16.301 -13.135 1.00 83.31 263 GLU A CA 1
ATOM 2074 C C . GLU A 1 263 ? -0.211 -15.670 -12.137 1.00 83.31 263 GLU A C 1
ATOM 2076 O O . GLU A 1 263 ? -1.425 -15.658 -12.360 1.00 83.31 263 GLU A O 1
ATOM 2081 N N . HIS A 1 264 ? 0.300 -15.056 -11.064 1.00 83.00 264 HIS A N 1
ATOM 2082 C CA . HIS A 1 264 ? -0.529 -14.316 -10.111 1.00 83.00 264 HIS A CA 1
ATOM 2083 C C . HIS A 1 264 ? -1.187 -13.084 -10.744 1.00 83.00 264 HIS A C 1
ATOM 2085 O O . HIS A 1 264 ? -2.363 -12.811 -10.478 1.00 83.00 264 HIS A O 1
ATOM 2091 N N . LEU A 1 265 ? -0.465 -12.356 -11.603 1.00 87.19 265 LEU A N 1
ATOM 2092 C CA . LEU A 1 265 ? -1.016 -11.220 -12.346 1.00 87.19 265 LEU A CA 1
ATOM 2093 C C . LEU A 1 265 ? -2.135 -11.663 -13.305 1.00 87.19 265 LEU A C 1
ATOM 2095 O O . LEU A 1 265 ? -3.177 -11.005 -13.374 1.00 87.19 265 LEU A O 1
ATOM 2099 N N . ASP A 1 266 ? -1.989 -12.806 -13.977 1.00 87.00 266 ASP A N 1
ATOM 2100 C CA . ASP A 1 266 ? -3.025 -13.352 -14.863 1.00 87.00 266 ASP A CA 1
ATOM 2101 C C . ASP A 1 266 ? -4.293 -13.756 -14.091 1.00 87.00 266 ASP A C 1
ATOM 2103 O O . ASP A 1 266 ? -5.416 -13.381 -14.465 1.00 87.00 266 ASP A O 1
ATOM 2107 N N . LEU A 1 267 ? -4.135 -14.423 -12.943 1.00 86.69 267 LEU A N 1
ATOM 2108 C CA . LEU A 1 267 ? -5.248 -14.721 -12.034 1.00 86.69 267 LEU A CA 1
ATOM 2109 C C . LEU A 1 267 ? -5.945 -13.438 -11.557 1.00 86.69 267 LEU A C 1
ATOM 2111 O O . LEU A 1 267 ? -7.181 -13.360 -11.506 1.00 86.69 267 LEU A O 1
ATOM 2115 N N . LEU A 1 268 ? -5.170 -12.399 -11.246 1.00 87.19 268 LEU A N 1
ATOM 2116 C CA . LEU A 1 268 ? -5.674 -11.098 -10.821 1.00 87.19 268 LEU A CA 1
ATOM 2117 C C . LEU A 1 268 ? -6.479 -10.397 -11.927 1.00 87.19 268 LEU A C 1
ATOM 2119 O O . LEU A 1 268 ? -7.543 -9.831 -11.652 1.00 87.19 268 LEU A O 1
ATOM 2123 N N . LEU A 1 269 ? -6.055 -10.492 -13.192 1.00 89.62 269 LEU A N 1
ATOM 2124 C CA . LEU A 1 269 ? -6.824 -9.989 -14.338 1.00 89.62 269 LEU A CA 1
ATOM 2125 C C . LEU A 1 269 ? -8.184 -10.687 -14.479 1.00 89.62 269 LEU A C 1
ATOM 2127 O O . LEU A 1 269 ? -9.166 -10.035 -14.869 1.00 89.62 269 LEU A O 1
ATOM 2131 N N . GLY A 1 270 ? -8.263 -11.977 -14.139 1.00 87.75 270 GLY A N 1
ATOM 2132 C CA . GLY A 1 270 ? -9.516 -12.728 -14.036 1.00 87.75 270 GLY A CA 1
ATOM 2133 C C . GLY A 1 270 ? -10.424 -12.207 -12.914 1.00 87.75 270 GLY A C 1
ATOM 2134 O O . GLY A 1 270 ? -11.611 -11.931 -13.147 1.00 87.75 270 GLY A O 1
ATOM 2135 N N . ARG A 1 271 ? -9.857 -11.976 -11.719 1.00 86.31 271 ARG A N 1
ATOM 2136 C CA . ARG A 1 271 ? -10.560 -11.411 -10.544 1.00 86.31 271 ARG A CA 1
ATOM 2137 C C . ARG A 1 271 ? -11.091 -9.995 -10.798 1.00 86.31 271 ARG A C 1
ATOM 2139 O O . ARG A 1 271 ? -12.187 -9.659 -10.355 1.00 86.31 271 ARG A O 1
ATOM 2146 N N . LEU A 1 272 ? -10.369 -9.195 -11.582 1.00 88.00 272 LEU A N 1
ATOM 2147 C CA . LEU A 1 272 ? -10.753 -7.840 -12.001 1.00 88.00 272 LEU A CA 1
ATOM 2148 C C . LEU A 1 272 ? -11.769 -7.805 -13.155 1.00 88.00 272 LEU A C 1
ATOM 2150 O O . LEU A 1 272 ? -12.115 -6.726 -13.654 1.00 88.00 272 LEU A O 1
ATOM 2154 N N . SER A 1 273 ? -12.244 -8.957 -13.634 1.00 90.25 273 SER A N 1
ATOM 2155 C CA . SER A 1 273 ? -13.269 -8.996 -14.676 1.00 90.25 273 SER A CA 1
ATOM 2156 C C . SER A 1 273 ? -14.601 -8.435 -14.165 1.00 90.25 273 SER A C 1
ATOM 2158 O O . SER A 1 273 ? -14.977 -8.586 -13.003 1.00 90.25 273 SER A O 1
ATOM 2160 N N . ARG A 1 274 ? -15.370 -7.798 -15.061 1.00 90.00 274 ARG A N 1
ATOM 2161 C CA . ARG A 1 274 ? -16.705 -7.269 -14.720 1.00 90.00 274 ARG A CA 1
ATOM 2162 C C . ARG A 1 274 ? -17.609 -8.345 -14.132 1.00 90.00 274 ARG A C 1
ATOM 2164 O O . ARG A 1 274 ? -18.310 -8.083 -13.163 1.00 90.00 274 ARG A O 1
ATOM 2171 N N . ARG A 1 275 ? -17.572 -9.540 -14.731 1.00 92.19 275 ARG A N 1
ATOM 2172 C CA . ARG A 1 275 ? -18.378 -10.689 -14.317 1.00 92.19 275 ARG A CA 1
ATOM 2173 C C . ARG A 1 275 ? -17.980 -11.164 -12.920 1.00 92.19 275 ARG A C 1
ATOM 2175 O O . ARG A 1 275 ? -18.872 -11.392 -12.115 1.00 92.19 275 ARG A O 1
ATOM 2182 N N . ALA A 1 276 ? -16.684 -11.261 -12.610 1.00 90.31 276 ALA A N 1
ATOM 2183 C CA . ALA A 1 276 ? -16.223 -11.674 -11.283 1.00 90.31 276 ALA A CA 1
ATOM 2184 C C . ALA A 1 276 ? -16.663 -10.688 -10.190 1.00 90.31 276 ALA A C 1
ATOM 2186 O O . ALA A 1 276 ? -17.303 -11.099 -9.225 1.00 90.31 276 ALA A O 1
ATOM 2187 N N . ILE A 1 277 ? -16.410 -9.388 -10.377 1.00 89.94 277 ILE A N 1
ATOM 2188 C CA . ILE A 1 277 ? -16.789 -8.357 -9.398 1.00 89.94 277 ILE A CA 1
ATOM 2189 C C . ILE A 1 277 ? -18.315 -8.289 -9.234 1.00 89.94 277 ILE A C 1
ATOM 2191 O O . ILE A 1 277 ? -18.806 -8.229 -8.110 1.00 89.94 277 ILE A O 1
ATOM 2195 N N . LEU A 1 278 ? -19.081 -8.354 -10.332 1.00 91.69 278 LEU A N 1
ATOM 2196 C CA . LEU A 1 278 ? -20.546 -8.347 -10.267 1.00 91.69 278 LEU A CA 1
ATOM 2197 C C . LEU A 1 278 ? -21.091 -9.577 -9.537 1.00 91.69 278 LEU A C 1
ATOM 2199 O O . LEU A 1 278 ? -21.962 -9.428 -8.688 1.00 91.69 278 LEU A O 1
ATOM 2203 N N . ARG A 1 279 ? -20.566 -10.777 -9.825 1.00 91.94 279 ARG A N 1
ATOM 2204 C CA . ARG A 1 279 ? -20.949 -12.004 -9.110 1.00 91.94 279 ARG A CA 1
ATOM 2205 C C . ARG A 1 279 ? -20.668 -11.878 -7.613 1.00 91.94 279 ARG A C 1
ATOM 2207 O O . ARG A 1 279 ? -21.534 -12.218 -6.817 1.00 91.94 279 ARG A O 1
ATOM 2214 N N . ARG A 1 280 ? -19.495 -11.367 -7.224 1.00 88.56 280 ARG A N 1
ATOM 2215 C CA . ARG A 1 280 ? -19.129 -11.183 -5.809 1.00 88.56 280 ARG A CA 1
ATOM 2216 C C . ARG A 1 280 ? -20.009 -10.148 -5.112 1.00 88.56 280 ARG A C 1
ATOM 2218 O O . ARG A 1 280 ? -20.531 -10.420 -4.040 1.00 88.56 280 ARG A O 1
ATOM 2225 N N . TYR A 1 281 ? -20.293 -9.027 -5.765 1.00 89.19 281 TYR A N 1
ATOM 2226 C CA . TYR A 1 281 ? -21.262 -8.057 -5.256 1.00 89.19 281 TYR A CA 1
ATOM 2227 C C . TYR A 1 281 ? -22.671 -8.641 -5.131 1.00 89.19 281 TYR A C 1
ATOM 2229 O O . TYR A 1 281 ? -23.314 -8.442 -4.107 1.00 89.19 281 TYR A O 1
ATOM 2237 N N . ALA A 1 282 ? -23.143 -9.408 -6.116 1.00 90.38 282 ALA A N 1
ATOM 2238 C CA . ALA A 1 282 ? -24.451 -10.055 -6.053 1.00 90.38 282 ALA A CA 1
ATOM 2239 C C . ALA A 1 282 ? -24.542 -11.061 -4.891 1.00 90.38 282 ALA A C 1
ATOM 2241 O O . ALA A 1 282 ? -25.572 -11.119 -4.228 1.00 90.38 282 ALA A O 1
ATOM 2242 N N . ARG A 1 283 ? -23.456 -11.783 -4.567 1.00 87.62 283 ARG A N 1
ATOM 2243 C CA . ARG A 1 283 ? -23.415 -12.673 -3.389 1.00 87.62 283 ARG A CA 1
ATOM 2244 C C . ARG A 1 283 ? -23.687 -11.930 -2.079 1.00 87.62 283 ARG A C 1
ATOM 2246 O O . ARG A 1 283 ? -24.345 -12.496 -1.216 1.00 87.62 283 ARG A O 1
ATOM 2253 N N . THR A 1 284 ? -23.256 -10.670 -1.954 1.00 83.69 284 THR A N 1
ATOM 2254 C CA . THR A 1 284 ? -23.527 -9.843 -0.757 1.00 83.69 284 THR A CA 1
ATOM 2255 C C . THR A 1 284 ? -24.997 -9.433 -0.606 1.00 83.69 284 THR A C 1
ATOM 2257 O O . THR A 1 284 ? -25.373 -8.862 0.417 1.00 83.69 284 THR A O 1
ATOM 2260 N N . LEU A 1 285 ? -25.837 -9.695 -1.616 1.00 83.38 285 LEU A N 1
ATOM 2261 C CA . LEU A 1 285 ? -27.280 -9.440 -1.577 1.00 83.38 285 LEU A CA 1
ATOM 2262 C C . LEU A 1 285 ? -28.085 -10.659 -1.101 1.00 83.38 285 LEU A C 1
ATOM 2264 O O . LEU A 1 285 ? -29.271 -10.513 -0.819 1.00 83.38 285 LEU A O 1
ATOM 2268 N N . LEU A 1 286 ? -27.468 -11.844 -1.017 1.00 84.94 286 LEU A N 1
ATOM 2269 C CA . LEU A 1 286 ? -28.161 -13.070 -0.626 1.00 84.94 286 LEU A CA 1
ATOM 2270 C C . LEU A 1 286 ? -28.472 -13.078 0.885 1.00 84.94 286 LEU A C 1
ATOM 2272 O O . LEU A 1 286 ? -27.602 -12.707 1.686 1.00 84.94 286 LEU A O 1
ATOM 2276 N N . PRO A 1 287 ? -29.672 -13.536 1.298 1.00 76.75 287 PRO A N 1
ATOM 2277 C CA . PRO A 1 287 ? -29.998 -13.751 2.708 1.00 76.75 287 PRO A CA 1
ATOM 2278 C C . PRO A 1 287 ? -28.960 -14.668 3.376 1.00 76.75 287 PRO A C 1
ATOM 2280 O O . PRO A 1 287 ? -28.517 -15.645 2.776 1.00 76.75 287 PRO A O 1
ATOM 2283 N N . GLY A 1 288 ? -28.513 -14.327 4.588 1.00 73.31 288 GLY A N 1
ATOM 2284 C CA . GLY A 1 288 ? -27.482 -15.083 5.322 1.00 73.31 288 GLY A CA 1
ATOM 2285 C C . GLY A 1 288 ? -26.030 -14.849 4.871 1.00 73.31 288 GLY A C 1
ATOM 2286 O O . GLY A 1 288 ? -25.106 -15.284 5.548 1.00 73.31 288 GLY A O 1
ATOM 2287 N N . ARG A 1 289 ? -25.797 -14.129 3.763 1.00 74.06 289 ARG A N 1
ATOM 2288 C CA . ARG A 1 289 ? -24.454 -13.702 3.302 1.00 74.06 289 ARG A CA 1
ATOM 2289 C C . ARG A 1 289 ? -24.336 -12.187 3.149 1.00 74.06 289 ARG A C 1
ATOM 2291 O O . ARG A 1 289 ? -23.447 -11.675 2.466 1.00 74.06 289 ARG A O 1
ATOM 2298 N N . ARG A 1 290 ? -25.265 -11.461 3.763 1.00 77.31 290 ARG A N 1
ATOM 2299 C CA . ARG A 1 290 ? -25.317 -10.007 3.719 1.00 77.31 290 ARG A CA 1
ATOM 2300 C C . ARG A 1 290 ? -24.191 -9.438 4.577 1.00 77.31 290 ARG A C 1
ATOM 2302 O O . ARG A 1 290 ? -24.253 -9.510 5.791 1.00 77.31 290 ARG A O 1
ATOM 2309 N N . ASN A 1 291 ? -23.205 -8.823 3.934 1.00 76.00 291 ASN A N 1
ATOM 2310 C CA . ASN A 1 291 ? -22.209 -7.984 4.593 1.00 76.00 291 ASN A CA 1
ATOM 2311 C C . ASN A 1 291 ? -22.111 -6.658 3.816 1.00 76.00 291 ASN A C 1
ATOM 2313 O O . ASN A 1 291 ? -21.745 -6.622 2.638 1.00 76.00 291 ASN A O 1
ATOM 2317 N N . LEU A 1 292 ? -22.517 -5.557 4.450 1.00 71.56 292 LEU A N 1
ATOM 2318 C CA . LEU A 1 292 ? -22.490 -4.209 3.875 1.00 71.56 292 LEU A CA 1
ATOM 2319 C C . LEU A 1 292 ? -21.058 -3.692 3.684 1.00 71.56 292 LEU A C 1
ATOM 2321 O O . LEU A 1 292 ? -20.834 -2.917 2.753 1.00 71.56 292 LEU A O 1
ATOM 2325 N N . GLY A 1 293 ? -20.109 -4.124 4.516 1.00 69.88 293 GLY A N 1
ATOM 2326 C CA . GLY A 1 293 ? -18.683 -3.830 4.367 1.00 69.88 293 GLY A CA 1
ATOM 2327 C C . GLY A 1 293 ? -18.104 -4.410 3.079 1.00 69.88 293 GLY A C 1
ATOM 2328 O O . GLY A 1 293 ? -17.581 -3.671 2.245 1.00 69.88 293 GLY A O 1
ATOM 2329 N N . GLU A 1 294 ? -18.305 -5.704 2.833 1.00 76.19 294 GLU A N 1
ATOM 2330 C CA . GLU A 1 294 ? -17.928 -6.350 1.571 1.00 76.19 294 GLU A CA 1
ATOM 2331 C C . GLU A 1 294 ? -18.675 -5.742 0.387 1.00 76.19 294 GLU A C 1
ATOM 2333 O O . GLU A 1 294 ? -18.091 -5.487 -0.665 1.00 76.19 294 GLU A O 1
ATOM 2338 N N . ARG A 1 295 ? -19.969 -5.447 0.548 1.00 77.19 295 ARG A N 1
ATOM 2339 C CA . ARG A 1 295 ? -20.752 -4.778 -0.495 1.00 77.19 295 ARG A CA 1
ATOM 2340 C C . ARG A 1 295 ? -20.145 -3.426 -0.857 1.00 77.19 295 ARG A C 1
ATOM 2342 O O . ARG A 1 295 ? -20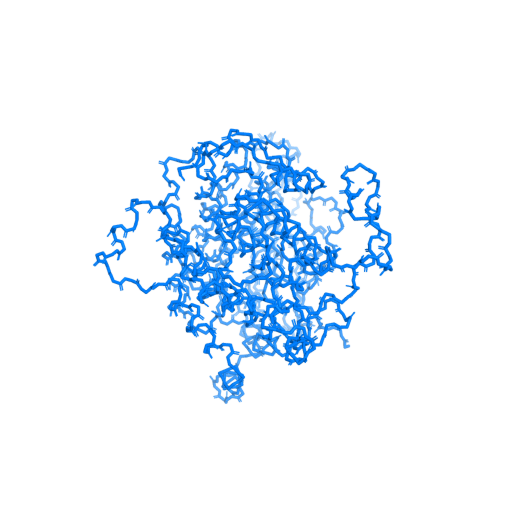.074 -3.094 -2.041 1.00 77.19 295 ARG A O 1
ATOM 2349 N N . ARG A 1 296 ? -19.711 -2.644 0.136 1.00 74.00 296 ARG A N 1
ATOM 2350 C CA . ARG A 1 296 ? -19.026 -1.360 -0.059 1.00 74.00 296 ARG A CA 1
ATOM 2351 C C . ARG A 1 296 ? -17.682 -1.560 -0.755 1.00 74.00 296 ARG A C 1
ATOM 2353 O O . ARG A 1 296 ? -17.421 -0.855 -1.730 1.00 74.00 296 ARG A O 1
ATOM 2360 N N . TYR A 1 297 ? -16.894 -2.540 -0.317 1.00 74.56 297 TYR A N 1
ATOM 2361 C CA . TYR A 1 297 ? -15.638 -2.915 -0.961 1.00 74.56 297 TYR A CA 1
ATOM 2362 C C . TYR A 1 297 ? -15.856 -3.257 -2.438 1.00 74.56 297 TYR A C 1
ATOM 2364 O O . TYR A 1 297 ? -15.229 -2.665 -3.309 1.00 74.56 297 TYR A O 1
ATOM 2372 N N . TRP A 1 298 ? -16.814 -4.124 -2.772 1.00 81.12 298 TRP A N 1
ATOM 2373 C CA . TRP A 1 298 ? -17.104 -4.439 -4.170 1.00 81.12 298 TRP A CA 1
ATOM 2374 C C . TRP A 1 298 ? -17.607 -3.216 -4.935 1.00 81.12 298 TRP A C 1
ATOM 2376 O O . TRP A 1 298 ? -17.168 -2.970 -6.060 1.00 81.12 298 TRP A O 1
ATOM 2386 N N . ARG A 1 299 ? -18.466 -2.402 -4.301 1.00 79.12 299 ARG A N 1
ATOM 2387 C CA . ARG A 1 299 ? -19.017 -1.177 -4.891 1.00 79.12 299 ARG A CA 1
ATOM 2388 C C . ARG A 1 299 ? -17.926 -0.202 -5.341 1.00 79.12 299 ARG A C 1
ATOM 2390 O O . ARG A 1 299 ? -18.067 0.435 -6.387 1.00 79.12 299 ARG A O 1
ATOM 2397 N N . GLN A 1 300 ? -16.830 -0.110 -4.590 1.00 73.31 300 GLN A N 1
ATOM 2398 C CA . GLN A 1 300 ? -15.740 0.827 -4.862 1.00 73.31 300 GLN A CA 1
ATOM 2399 C C . GLN A 1 300 ? -15.052 0.579 -6.213 1.00 73.31 300 GLN A C 1
ATOM 2401 O O . GLN A 1 300 ? -14.507 1.502 -6.813 1.00 73.31 300 GLN A O 1
ATOM 2406 N N . TRP A 1 301 ? -15.112 -0.644 -6.746 1.00 78.56 301 TRP A N 1
ATOM 2407 C CA . TRP A 1 301 ? -14.488 -0.984 -8.026 1.00 78.56 301 TRP A CA 1
ATOM 2408 C C . TRP A 1 301 ? -15.196 -0.354 -9.233 1.00 78.56 301 TRP A C 1
ATOM 2410 O O . TRP A 1 301 ? -14.591 -0.216 -10.304 1.00 78.56 301 TRP A O 1
ATOM 2420 N N . TRP A 1 302 ? -16.449 0.076 -9.064 1.00 82.56 302 TRP A N 1
ATOM 2421 C CA . TRP A 1 302 ? -17.185 0.869 -10.054 1.00 82.56 302 TRP A CA 1
ATOM 2422 C C . TRP A 1 302 ? -17.091 2.377 -9.815 1.00 82.56 302 TRP A C 1
ATOM 2424 O O . TRP A 1 302 ? -17.538 3.137 -10.671 1.00 82.56 302 TRP A O 1
ATOM 2434 N N . ALA A 1 303 ? -16.502 2.819 -8.700 1.00 73.69 303 ALA A N 1
ATOM 2435 C CA . ALA A 1 303 ? -16.297 4.237 -8.446 1.00 73.69 303 ALA A CA 1
ATOM 2436 C C . ALA A 1 303 ? -15.294 4.820 -9.451 1.00 73.69 303 ALA A C 1
ATOM 2438 O O . ALA A 1 303 ? -14.296 4.181 -9.799 1.00 73.69 303 ALA A O 1
ATOM 2439 N N . MET A 1 304 ? -15.583 6.029 -9.928 1.00 71.38 304 MET A N 1
ATOM 2440 C CA . MET A 1 304 ? -14.693 6.787 -10.807 1.00 71.38 304 MET A CA 1
ATOM 2441 C C . MET A 1 304 ? -13.51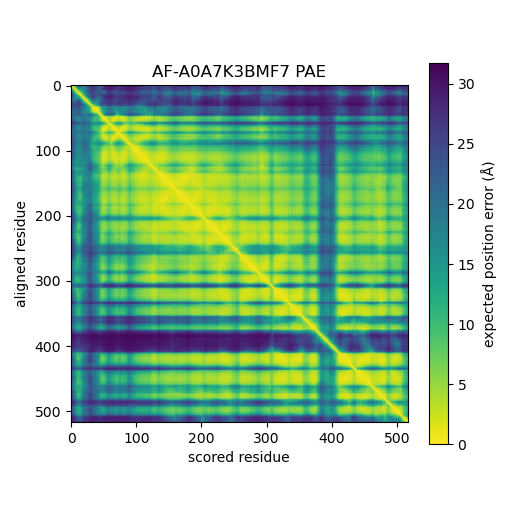9 7.337 -9.997 1.00 71.38 304 MET A C 1
ATOM 2443 O O . MET A 1 304 ? -13.718 7.802 -8.872 1.00 71.38 304 MET A O 1
ATOM 2447 N N . GLU A 1 305 ? -12.310 7.300 -10.554 1.00 60.88 305 GLU A N 1
ATOM 2448 C CA . GLU A 1 305 ? -11.144 7.871 -9.878 1.00 60.88 305 GLU A CA 1
ATOM 2449 C C . GLU A 1 305 ? -11.225 9.403 -9.854 1.00 60.88 305 GLU A C 1
ATOM 2451 O O . GLU A 1 305 ? -11.614 10.046 -10.833 1.00 60.88 305 GLU A O 1
ATOM 2456 N N . ARG A 1 306 ? -10.885 10.000 -8.708 1.00 53.78 306 ARG A N 1
ATOM 2457 C CA . ARG A 1 306 ? -10.758 11.455 -8.553 1.00 53.78 306 ARG A CA 1
ATOM 2458 C C . ARG A 1 306 ? -9.282 11.845 -8.753 1.00 53.78 306 ARG A C 1
ATOM 2460 O O . ARG A 1 306 ? -8.426 11.067 -8.338 1.00 53.78 306 ARG A O 1
ATOM 2467 N N . PRO A 1 307 ? -8.976 13.021 -9.332 1.00 49.19 307 PRO A N 1
ATOM 2468 C CA . PRO A 1 307 ? -9.895 14.112 -9.669 1.00 49.19 307 PRO A CA 1
ATOM 2469 C C . PRO A 1 307 ? -10.708 13.874 -10.956 1.00 49.19 307 PRO A C 1
ATOM 2471 O O . PRO A 1 307 ? -10.256 13.249 -11.917 1.00 49.19 307 PRO A O 1
ATOM 2474 N N . ARG A 1 308 ? -11.947 14.391 -10.978 1.00 43.41 308 ARG A N 1
ATOM 2475 C CA . ARG A 1 308 ? -12.708 14.558 -12.228 1.00 43.41 308 ARG A CA 1
ATOM 2476 C C . ARG A 1 308 ? -11.884 15.488 -13.138 1.00 43.41 308 ARG A C 1
ATOM 2478 O O . ARG A 1 308 ? -11.397 16.493 -12.627 1.00 43.41 308 ARG A O 1
ATOM 2485 N N . PRO A 1 309 ? -11.701 15.180 -14.433 1.00 45.94 309 PRO A N 1
ATOM 2486 C CA . PRO A 1 309 ? -12.558 14.342 -15.267 1.00 45.94 309 PRO A CA 1
ATOM 2487 C C . PRO A 1 309 ? -11.910 13.000 -15.664 1.00 45.94 309 PRO A C 1
ATOM 2489 O O . PRO A 1 309 ? -11.841 12.676 -16.851 1.00 45.94 309 PRO A O 1
ATOM 2492 N N . SER A 1 310 ? -11.426 12.183 -14.721 1.00 54.12 310 SER A N 1
ATOM 2493 C CA . SER A 1 310 ? -11.091 10.800 -15.088 1.00 54.12 310 SER A CA 1
ATOM 2494 C C . SER A 1 310 ? -12.383 10.054 -15.494 1.00 54.12 310 SER A C 1
ATOM 2496 O O . SER A 1 310 ? -13.358 10.006 -14.745 1.00 54.12 310 SER A O 1
ATOM 2498 N N . LEU A 1 311 ? -12.427 9.505 -16.717 1.00 62.41 311 LEU A N 1
ATOM 2499 C CA . LEU A 1 311 ? -13.517 8.638 -17.207 1.00 62.41 311 LEU A CA 1
ATOM 2500 C C . LEU A 1 311 ? -13.270 7.150 -16.860 1.00 62.41 311 LEU A C 1
ATOM 2502 O O . LEU A 1 311 ? -13.913 6.242 -17.409 1.00 62.41 311 LEU A O 1
ATOM 2506 N N . ARG A 1 312 ? -12.308 6.870 -15.972 1.00 71.50 312 ARG A N 1
ATOM 2507 C CA . ARG A 1 312 ? -11.932 5.515 -15.565 1.00 71.50 312 ARG A CA 1
ATOM 2508 C C . ARG A 1 312 ? -12.464 5.187 -14.176 1.00 71.50 312 ARG A C 1
ATOM 2510 O O . ARG A 1 312 ? -12.389 5.972 -13.239 1.00 71.50 312 ARG A O 1
ATOM 2517 N N . THR A 1 313 ? -13.001 3.976 -14.062 1.00 77.88 313 THR A N 1
ATOM 2518 C CA . THR A 1 313 ? -13.344 3.372 -12.774 1.00 77.88 313 THR A CA 1
ATOM 2519 C C . THR A 1 313 ? -12.080 2.818 -12.119 1.00 77.88 313 THR A C 1
ATOM 2521 O O . THR A 1 313 ? -11.206 2.347 -12.851 1.00 77.88 313 THR A O 1
ATOM 2524 N N . ARG A 1 314 ? -12.034 2.714 -10.783 1.00 77.44 314 ARG A N 1
ATOM 2525 C CA . ARG A 1 314 ? -10.934 2.057 -10.039 1.00 77.44 314 ARG A CA 1
ATOM 2526 C C . ARG A 1 314 ? -10.573 0.695 -10.638 1.00 77.44 314 ARG A C 1
ATOM 2528 O O . ARG A 1 314 ? -9.409 0.407 -10.877 1.00 77.44 314 ARG A O 1
ATOM 2535 N N . ARG A 1 315 ? -11.572 -0.115 -11.025 1.00 85.00 315 ARG A N 1
ATOM 2536 C CA . ARG A 1 315 ? -11.337 -1.390 -11.739 1.00 85.00 315 ARG A CA 1
ATOM 2537 C C . ARG A 1 315 ? -10.539 -1.231 -13.034 1.00 85.00 315 ARG A C 1
ATOM 2539 O O . ARG A 1 315 ? -9.711 -2.079 -13.337 1.00 85.00 315 ARG A O 1
ATOM 2546 N N . ARG A 1 316 ? -10.851 -0.225 -13.861 1.00 84.19 316 ARG A N 1
ATOM 2547 C CA . ARG A 1 316 ? -10.178 -0.027 -15.155 1.00 84.19 316 ARG A CA 1
ATOM 2548 C C . ARG A 1 316 ? -8.739 0.421 -14.938 1.00 84.19 316 ARG A C 1
ATOM 2550 O O . ARG A 1 316 ? -7.871 -0.147 -15.585 1.00 84.19 316 ARG A O 1
ATOM 2557 N N . SER A 1 317 ? -8.510 1.369 -14.037 1.00 80.69 317 SER A N 1
ATOM 2558 C CA . SER A 1 317 ? -7.168 1.843 -13.702 1.00 80.69 317 SER A CA 1
ATOM 2559 C C . SER A 1 317 ? -6.325 0.723 -13.102 1.00 80.69 317 SER A C 1
ATOM 2561 O O . SER A 1 317 ? -5.258 0.419 -13.617 1.00 80.69 317 SER A O 1
ATOM 2563 N N . PHE A 1 318 ? -6.857 -0.008 -12.120 1.00 82.88 318 PHE A N 1
ATOM 2564 C CA . PHE A 1 318 ? -6.153 -1.133 -11.509 1.00 82.88 318 PHE A CA 1
ATOM 2565 C C . PHE A 1 318 ? -5.871 -2.263 -12.505 1.00 82.88 318 PHE A C 1
ATOM 2567 O O . PHE A 1 318 ? -4.766 -2.783 -12.564 1.00 82.88 318 PHE A O 1
ATOM 2574 N N . ARG A 1 319 ? -6.832 -2.604 -13.374 1.00 88.69 319 ARG A N 1
ATOM 2575 C CA . ARG A 1 319 ? -6.593 -3.559 -14.469 1.00 88.69 319 ARG A CA 1
ATOM 2576 C C . ARG A 1 319 ? -5.507 -3.067 -15.432 1.00 88.69 319 ARG A C 1
ATOM 2578 O O . ARG A 1 319 ? -4.744 -3.889 -15.923 1.00 88.69 319 ARG A O 1
ATOM 2585 N N . GLY A 1 320 ? -5.456 -1.767 -15.719 1.00 86.94 320 GLY A N 1
ATOM 2586 C CA . GLY A 1 320 ? -4.390 -1.159 -16.515 1.00 86.94 320 GLY A CA 1
ATOM 2587 C C . GLY A 1 320 ? -3.029 -1.291 -15.833 1.00 86.94 320 GLY A C 1
ATOM 2588 O O . GLY A 1 320 ? -2.078 -1.725 -16.468 1.00 86.94 320 GLY A O 1
ATOM 2589 N N . ALA A 1 321 ? -2.962 -1.031 -14.527 1.00 86.69 321 ALA A N 1
ATOM 2590 C CA . ALA A 1 321 ? -1.744 -1.183 -13.738 1.00 86.69 321 ALA A CA 1
ATOM 2591 C C . ALA A 1 321 ? -1.244 -2.635 -13.736 1.00 86.69 321 ALA A C 1
ATOM 2593 O O . ALA A 1 321 ? -0.077 -2.872 -14.028 1.00 86.69 321 ALA A O 1
ATOM 2594 N N . VAL A 1 322 ? -2.136 -3.608 -13.514 1.00 88.50 322 VAL A N 1
ATOM 2595 C CA . VAL A 1 322 ? -1.803 -5.044 -13.574 1.00 88.50 322 VAL A CA 1
ATOM 2596 C C . VAL A 1 322 ? -1.285 -5.437 -14.958 1.00 88.50 322 VAL A C 1
ATOM 2598 O O . VAL A 1 322 ? -0.308 -6.163 -15.049 1.00 88.50 322 VAL A O 1
ATOM 2601 N N . ARG A 1 323 ? -1.873 -4.916 -16.043 1.00 91.12 323 ARG A N 1
ATOM 2602 C CA . ARG A 1 323 ? -1.376 -5.167 -17.409 1.00 91.12 323 ARG A CA 1
ATOM 2603 C C . ARG A 1 323 ? 0.021 -4.609 -17.645 1.00 91.12 323 ARG A C 1
ATOM 2605 O O . ARG A 1 323 ? 0.816 -5.261 -18.307 1.00 91.12 323 ARG A O 1
ATOM 2612 N N . ILE A 1 324 ? 0.308 -3.418 -17.123 1.00 90.56 324 ILE A N 1
ATOM 2613 C CA . ILE A 1 324 ? 1.648 -2.831 -17.211 1.00 90.56 324 ILE A CA 1
ATOM 2614 C C . ILE A 1 324 ? 2.635 -3.644 -16.373 1.00 90.56 324 ILE A C 1
ATOM 2616 O O . ILE A 1 324 ? 3.728 -3.917 -16.845 1.00 90.56 324 ILE A O 1
ATOM 2620 N N . ALA A 1 325 ? 2.239 -4.099 -15.181 1.00 87.69 325 ALA A N 1
ATOM 2621 C CA . ALA A 1 325 ? 3.066 -4.985 -14.366 1.00 87.69 325 ALA A CA 1
ATOM 2622 C C . ALA A 1 325 ? 3.363 -6.309 -15.095 1.00 87.69 325 ALA A C 1
ATOM 2624 O O . ALA A 1 325 ? 4.509 -6.739 -15.120 1.00 87.69 325 ALA A O 1
ATOM 2625 N N . SER A 1 326 ? 2.373 -6.908 -15.771 1.00 89.62 326 SER A N 1
ATOM 2626 C CA . SER A 1 326 ? 2.585 -8.093 -16.618 1.00 89.62 326 SER A CA 1
ATOM 2627 C C . SER A 1 326 ? 3.517 -7.812 -17.798 1.00 89.62 326 SER A C 1
ATOM 2629 O O . SER A 1 326 ? 4.281 -8.687 -18.188 1.00 89.62 326 SER A O 1
ATOM 2631 N N . ALA A 1 327 ? 3.465 -6.608 -18.376 1.00 89.88 327 ALA A N 1
ATOM 2632 C CA . ALA A 1 327 ? 4.395 -6.192 -19.422 1.00 89.88 327 ALA A CA 1
ATOM 2633 C C . ALA A 1 327 ? 5.816 -5.980 -18.870 1.00 89.88 327 ALA A C 1
ATOM 2635 O O . ALA A 1 327 ? 6.782 -6.311 -19.548 1.00 89.88 327 ALA A O 1
ATOM 2636 N N . ALA A 1 328 ? 5.953 -5.485 -17.637 1.00 89.56 328 ALA A N 1
ATOM 2637 C CA . ALA A 1 328 ? 7.241 -5.330 -16.964 1.00 89.56 328 ALA A CA 1
ATOM 2638 C C . ALA A 1 328 ? 7.913 -6.677 -16.669 1.00 89.56 328 ALA A C 1
ATOM 2640 O O . ALA A 1 328 ? 9.130 -6.760 -16.763 1.00 89.56 328 ALA A O 1
ATOM 2641 N N . GLU A 1 329 ? 7.154 -7.752 -16.422 1.00 86.81 329 GLU A N 1
ATOM 2642 C CA . GLU A 1 329 ? 7.719 -9.108 -16.285 1.00 86.81 329 GLU A CA 1
ATOM 2643 C C . GLU A 1 329 ? 8.535 -9.550 -17.511 1.00 86.81 329 GLU A C 1
ATOM 2645 O O . GLU A 1 329 ? 9.514 -10.275 -17.360 1.00 86.81 329 GLU A O 1
ATOM 2650 N N . VAL A 1 330 ? 8.192 -9.072 -18.717 1.00 85.50 330 VAL A N 1
ATOM 2651 C CA . VAL A 1 330 ? 8.979 -9.326 -19.942 1.00 85.50 330 VAL A CA 1
ATOM 2652 C C . VAL A 1 330 ? 10.385 -8.725 -19.838 1.00 85.50 330 VAL A C 1
ATOM 2654 O O . VAL A 1 330 ? 11.329 -9.287 -20.375 1.00 85.50 330 VAL A O 1
ATOM 2657 N N . LEU A 1 331 ? 10.525 -7.598 -19.134 1.00 85.50 331 LEU A N 1
ATOM 2658 C CA . LEU A 1 331 ? 11.801 -6.916 -18.902 1.00 85.50 331 LEU A CA 1
ATOM 2659 C C . LEU A 1 331 ? 12.540 -7.442 -17.663 1.00 85.50 331 LEU A C 1
ATOM 2661 O O . LEU A 1 331 ? 13.750 -7.274 -17.562 1.00 85.50 331 LEU A O 1
ATOM 2665 N N . ARG A 1 332 ? 11.822 -8.049 -16.707 1.00 80.06 332 ARG A N 1
ATOM 2666 C CA . ARG A 1 332 ? 12.413 -8.643 -15.495 1.00 80.06 332 ARG A CA 1
ATOM 2667 C C . ARG A 1 332 ? 13.014 -10.025 -15.744 1.00 80.06 332 ARG A C 1
ATOM 2669 O O . ARG A 1 332 ? 13.900 -10.433 -14.999 1.00 80.06 332 ARG A O 1
ATOM 2676 N N . ALA A 1 333 ? 12.532 -10.755 -16.749 1.00 71.19 333 ALA A N 1
ATOM 2677 C CA . ALA A 1 333 ? 13.108 -12.036 -17.136 1.00 71.19 333 ALA A CA 1
ATOM 2678 C C . ALA A 1 333 ? 14.564 -11.833 -17.592 1.00 71.19 333 ALA A C 1
ATOM 2680 O O . ALA A 1 333 ? 14.821 -11.034 -18.486 1.00 71.19 333 ALA A O 1
ATOM 2681 N N . ASN A 1 334 ? 15.521 -12.531 -16.969 1.00 58.06 334 ASN A N 1
ATOM 2682 C CA . ASN A 1 334 ? 16.942 -12.430 -17.316 1.00 58.06 334 ASN A CA 1
ATOM 2683 C C . ASN A 1 334 ? 17.154 -12.688 -18.823 1.00 58.06 334 ASN A C 1
ATOM 2685 O O . ASN A 1 334 ? 17.031 -13.822 -19.280 1.00 58.06 334 ASN A O 1
ATOM 2689 N N . GLY A 1 335 ? 17.493 -11.638 -19.573 1.00 60.66 335 GLY A N 1
ATOM 2690 C CA . GLY A 1 335 ? 17.734 -11.680 -21.015 1.00 60.66 335 GLY A CA 1
ATOM 2691 C C . GLY A 1 335 ? 17.125 -10.471 -21.724 1.00 60.66 335 GLY A C 1
ATOM 2692 O O . GLY A 1 335 ? 16.131 -9.909 -21.276 1.00 60.66 335 GLY A O 1
ATOM 2693 N N . SER A 1 336 ? 17.716 -10.040 -22.841 1.00 69.44 336 SER A N 1
ATOM 2694 C CA . SER A 1 336 ? 17.045 -9.058 -23.696 1.00 69.44 336 SER A CA 1
ATOM 2695 C C . SER A 1 336 ? 15.822 -9.727 -24.330 1.00 69.44 336 SER A C 1
ATOM 2697 O O . SER A 1 336 ? 15.993 -10.729 -25.032 1.00 69.44 336 SER A O 1
ATOM 2699 N N . PRO A 1 337 ? 14.597 -9.222 -24.104 1.00 80.44 337 PRO A N 1
ATOM 2700 C CA . PRO A 1 337 ? 13.410 -9.847 -24.662 1.00 80.44 337 PRO A CA 1
ATOM 2701 C C . PRO A 1 337 ? 13.454 -9.813 -26.195 1.00 80.44 337 PRO A C 1
ATOM 2703 O O . PRO A 1 337 ? 13.986 -8.858 -26.776 1.00 80.44 337 PRO A O 1
ATOM 2706 N N . PRO A 1 338 ? 12.856 -10.806 -26.878 1.00 83.31 338 PRO A N 1
ATOM 2707 C CA . PRO A 1 338 ? 12.741 -10.785 -28.328 1.00 83.31 338 PRO A CA 1
ATOM 2708 C C . PRO A 1 338 ? 12.107 -9.466 -28.811 1.00 83.31 338 PRO A C 1
ATOM 2710 O O . PRO A 1 338 ? 11.133 -8.999 -28.208 1.00 83.31 338 PRO A O 1
ATOM 2713 N N . PRO A 1 339 ? 12.561 -8.871 -29.934 1.00 81.19 339 PRO A N 1
ATOM 2714 C CA . PRO A 1 339 ? 12.067 -7.566 -30.394 1.00 81.19 339 PRO A CA 1
ATOM 2715 C C . PRO A 1 339 ? 10.543 -7.487 -30.589 1.00 81.19 339 PRO A C 1
ATOM 2717 O O . PRO A 1 339 ? 9.943 -6.418 -30.459 1.00 81.19 339 PRO A O 1
ATOM 2720 N N . GLY A 1 340 ? 9.894 -8.609 -30.923 1.00 83.06 340 GLY A N 1
ATOM 2721 C CA . GLY A 1 340 ? 8.435 -8.698 -31.045 1.00 83.06 340 GLY A CA 1
ATOM 2722 C C . GLY A 1 340 ? 7.703 -8.640 -29.699 1.00 83.06 340 GLY A C 1
ATOM 2723 O O . GLY A 1 340 ? 6.649 -8.002 -29.593 1.00 83.06 340 GLY A O 1
ATOM 2724 N N . GLU A 1 341 ? 8.273 -9.251 -28.659 1.00 86.12 341 GLU A N 1
ATOM 2725 C CA . GLU A 1 341 ? 7.731 -9.217 -27.298 1.00 86.12 341 GLU A CA 1
ATOM 2726 C C . GLU A 1 341 ? 7.900 -7.831 -26.681 1.00 86.12 341 GLU A C 1
ATOM 2728 O O . GLU A 1 341 ? 6.928 -7.276 -26.167 1.00 86.12 341 GLU A O 1
ATOM 2733 N N . LEU A 1 342 ? 9.078 -7.219 -26.848 1.00 85.81 342 LEU A N 1
ATOM 2734 C CA . LEU A 1 342 ? 9.348 -5.850 -26.406 1.00 85.81 342 LEU A CA 1
ATOM 2735 C C . LEU A 1 342 ? 8.356 -4.855 -27.028 1.00 85.81 342 LEU A C 1
ATOM 2737 O O . LEU A 1 342 ? 7.716 -4.076 -26.319 1.00 85.81 342 LEU A O 1
ATOM 2741 N N . ARG A 1 343 ? 8.132 -4.935 -28.349 1.00 85.25 343 ARG A N 1
ATOM 2742 C CA . ARG A 1 343 ? 7.128 -4.099 -29.035 1.00 85.25 343 ARG A CA 1
ATOM 2743 C C . ARG A 1 343 ? 5.716 -4.315 -28.512 1.00 85.25 343 ARG A C 1
ATOM 2745 O O . ARG A 1 343 ? 4.934 -3.366 -28.427 1.00 85.25 343 ARG A O 1
ATOM 2752 N N . THR A 1 344 ? 5.365 -5.554 -28.184 1.00 87.00 344 THR A N 1
ATOM 2753 C CA . THR A 1 344 ? 4.046 -5.880 -27.633 1.00 87.00 344 THR A CA 1
ATOM 2754 C C . THR A 1 344 ? 3.881 -5.294 -26.234 1.00 87.00 344 THR A C 1
ATOM 2756 O O . THR A 1 344 ? 2.859 -4.657 -25.971 1.00 87.00 344 THR A O 1
ATOM 2759 N N . ALA A 1 345 ? 4.908 -5.403 -25.391 1.00 88.81 345 ALA A N 1
ATOM 2760 C CA . ALA A 1 345 ? 4.937 -4.819 -24.057 1.00 88.81 345 ALA A CA 1
ATOM 2761 C C . ALA A 1 345 ? 4.775 -3.288 -24.108 1.00 88.81 345 ALA A C 1
ATOM 2763 O O . ALA A 1 345 ? 3.829 -2.753 -23.529 1.00 88.81 345 ALA A O 1
ATOM 2764 N N . PHE A 1 346 ? 5.590 -2.584 -24.904 1.00 87.75 346 PHE A N 1
ATOM 2765 C CA . PHE A 1 346 ? 5.488 -1.126 -25.086 1.00 87.75 346 PHE A CA 1
ATOM 2766 C C . PHE A 1 346 ? 4.107 -0.679 -25.566 1.00 87.75 346 PHE A C 1
ATOM 2768 O O . PHE A 1 346 ? 3.534 0.293 -25.075 1.00 87.75 346 PHE A O 1
ATOM 2775 N N . ARG A 1 347 ? 3.532 -1.412 -26.518 1.00 85.12 347 ARG A N 1
ATOM 2776 C CA . ARG A 1 347 ? 2.187 -1.159 -27.042 1.00 85.12 347 ARG A CA 1
ATOM 2777 C C . ARG A 1 347 ? 1.107 -1.336 -25.977 1.00 85.12 347 ARG A C 1
ATOM 2779 O O . ARG A 1 347 ? 0.147 -0.560 -25.961 1.00 85.12 347 ARG A O 1
ATOM 2786 N N . ASP A 1 348 ? 1.225 -2.350 -25.126 1.00 87.12 348 ASP A N 1
ATOM 2787 C CA . ASP A 1 348 ? 0.291 -2.564 -24.024 1.00 87.12 348 ASP A CA 1
ATOM 2788 C C . ASP A 1 348 ? 0.393 -1.442 -22.988 1.00 87.12 348 ASP A C 1
ATOM 2790 O O . ASP A 1 348 ? -0.645 -0.897 -22.602 1.00 87.12 348 ASP A O 1
ATOM 2794 N N . VAL A 1 349 ? 1.606 -1.013 -22.626 1.00 88.56 349 VAL A N 1
ATOM 2795 C CA . VAL A 1 349 ? 1.817 0.133 -21.726 1.00 88.56 349 VAL A CA 1
ATOM 2796 C C . VAL A 1 349 ? 1.254 1.418 -22.328 1.00 88.56 349 VAL A C 1
ATOM 2798 O O . VAL A 1 349 ? 0.429 2.088 -21.702 1.00 88.56 349 VAL A O 1
ATOM 2801 N N . ALA A 1 350 ? 1.592 1.720 -23.583 1.00 84.81 350 ALA A N 1
ATOM 2802 C CA . ALA A 1 350 ? 1.091 2.890 -24.294 1.00 84.81 350 ALA A CA 1
ATOM 2803 C C . ALA A 1 350 ? -0.442 2.922 -24.345 1.00 84.81 350 ALA A C 1
ATOM 2805 O O . ALA A 1 350 ? -1.048 3.974 -24.126 1.00 84.81 350 ALA A O 1
ATOM 2806 N N . ARG A 1 351 ? -1.098 1.776 -24.584 1.00 83.56 351 ARG A N 1
ATOM 2807 C CA . ARG A 1 351 ? -2.567 1.666 -24.577 1.00 83.56 351 ARG A CA 1
ATOM 2808 C C . ARG A 1 351 ? -3.160 2.041 -23.220 1.00 83.56 351 ARG A C 1
ATOM 2810 O O . ARG A 1 351 ? -4.210 2.690 -23.165 1.00 83.56 351 ARG A O 1
ATOM 2817 N N . GLU A 1 352 ? -2.539 1.597 -22.132 1.00 85.56 352 GLU A N 1
ATOM 2818 C CA . GLU A 1 352 ? -3.054 1.854 -20.790 1.00 85.56 352 GLU A CA 1
ATOM 2819 C C . GLU A 1 352 ? -2.789 3.299 -20.338 1.00 85.56 352 GLU A C 1
ATOM 2821 O O . GLU A 1 352 ? -3.701 3.896 -19.758 1.00 85.56 352 GLU A O 1
ATOM 2826 N N . VAL A 1 353 ? -1.638 3.892 -20.678 1.00 79.19 353 VAL A N 1
ATOM 2827 C CA . VAL A 1 353 ? -1.264 5.280 -20.326 1.00 79.19 353 VAL A CA 1
ATOM 2828 C C . VAL A 1 353 ? -2.013 6.317 -21.175 1.00 79.19 353 VAL A C 1
ATOM 2830 O O . VAL A 1 353 ? -2.628 7.236 -20.637 1.00 79.19 353 VAL A O 1
ATOM 2833 N N . THR A 1 354 ? -2.044 6.158 -22.503 1.00 73.38 354 THR A N 1
ATOM 2834 C CA . THR A 1 354 ? -2.625 7.166 -23.422 1.00 73.38 354 THR A CA 1
ATOM 2835 C C . THR A 1 354 ? -4.156 7.108 -23.523 1.00 73.38 354 THR A C 1
ATOM 2837 O O . THR A 1 354 ? -4.791 7.979 -24.124 1.00 73.38 354 THR A O 1
ATOM 2840 N N . GLY A 1 355 ? -4.784 6.091 -22.921 1.00 65.44 355 GLY A N 1
ATOM 2841 C CA . GLY A 1 355 ? -6.196 5.788 -23.139 1.00 65.44 355 GLY A CA 1
ATOM 2842 C C . GLY A 1 355 ? -6.442 5.263 -24.558 1.00 65.44 355 GLY A C 1
ATOM 2843 O O . GLY A 1 355 ? -5.570 5.306 -25.413 1.00 65.44 355 GLY A O 1
ATOM 2844 N N . GLY A 1 356 ? -7.641 4.747 -24.845 1.00 56.19 356 GLY A N 1
ATOM 2845 C CA . GLY A 1 356 ? -7.964 4.021 -26.091 1.00 56.19 356 GLY A CA 1
ATOM 2846 C C . GLY A 1 356 ? -7.722 4.746 -27.433 1.00 56.19 356 GLY A C 1
ATOM 2847 O O . GLY A 1 356 ? -7.999 4.163 -28.478 1.00 56.19 356 GLY A O 1
ATOM 2848 N N . TRP A 1 357 ? -7.172 5.963 -27.423 1.00 55.88 357 TRP A N 1
ATOM 2849 C CA . TRP A 1 357 ? -6.587 6.670 -28.564 1.00 55.88 357 TRP A CA 1
ATOM 2850 C C . TRP A 1 357 ? -5.533 5.847 -29.313 1.00 55.88 357 TRP A C 1
ATOM 2852 O O . TRP A 1 357 ? -5.393 6.029 -30.515 1.00 55.88 357 TRP A O 1
ATOM 2862 N N . ALA A 1 358 ? -4.888 4.866 -28.670 1.00 52.03 358 ALA A N 1
ATOM 2863 C CA . ALA A 1 358 ? -4.014 3.899 -29.345 1.00 52.03 358 ALA A CA 1
ATOM 2864 C C . ALA A 1 358 ? -4.701 3.083 -30.455 1.00 52.03 358 ALA A C 1
ATOM 2866 O O . ALA A 1 358 ? -4.025 2.587 -31.356 1.00 52.03 358 ALA A O 1
ATOM 2867 N N . ARG A 1 359 ? -6.035 2.944 -30.421 1.00 52.25 359 ARG A N 1
ATOM 2868 C CA . ARG A 1 359 ? -6.795 2.295 -31.501 1.00 52.25 359 ARG A CA 1
ATOM 2869 C C . ARG A 1 359 ? -6.873 3.174 -32.753 1.00 52.25 359 ARG A C 1
ATOM 2871 O O . ARG A 1 359 ? -6.816 2.640 -33.852 1.00 52.25 359 ARG A O 1
ATOM 2878 N N . TRP A 1 360 ? -6.960 4.491 -32.579 1.00 56.91 360 TRP A N 1
ATOM 2879 C CA . TRP A 1 360 ? -6.992 5.464 -33.674 1.00 56.91 360 TRP A CA 1
ATOM 2880 C C . TRP A 1 360 ? -5.584 5.836 -34.139 1.00 56.91 360 TRP A C 1
ATOM 2882 O O . TRP A 1 360 ? -5.351 5.968 -35.328 1.00 56.91 360 TRP A O 1
ATOM 2892 N N . GLY A 1 361 ? -4.612 5.903 -33.231 1.00 56.66 361 GLY A N 1
ATOM 2893 C CA . GLY A 1 361 ? -3.223 6.231 -33.549 1.00 56.66 361 GLY A CA 1
ATOM 2894 C C . GLY A 1 361 ? -2.544 5.286 -34.545 1.00 56.66 361 GLY A C 1
ATOM 2895 O O . GLY A 1 361 ? -1.726 5.732 -35.339 1.00 56.66 361 GLY A O 1
ATOM 2896 N N . ARG A 1 362 ? -2.933 4.003 -34.586 1.00 56.47 362 ARG A N 1
ATOM 2897 C CA . ARG A 1 362 ? -2.433 3.060 -35.605 1.00 56.47 362 ARG A CA 1
ATOM 2898 C C . ARG A 1 362 ? -2.887 3.389 -37.024 1.00 56.47 362 ARG A C 1
ATOM 2900 O O . ARG A 1 362 ? -2.153 3.083 -37.952 1.00 56.47 362 ARG A O 1
ATOM 2907 N N . LEU A 1 363 ? -4.073 3.983 -37.179 1.00 60.44 363 LEU A N 1
ATOM 2908 C CA . LEU A 1 363 ? -4.587 4.396 -38.488 1.00 60.44 363 LEU A CA 1
ATOM 2909 C C . LEU A 1 363 ? -3.801 5.589 -39.048 1.00 60.44 363 LEU A C 1
ATOM 2911 O O . LEU A 1 363 ? -3.698 5.713 -40.259 1.00 60.44 363 LEU A O 1
ATOM 2915 N N . TRP A 1 364 ? -3.228 6.431 -38.181 1.00 60.19 364 TRP A N 1
ATOM 2916 C CA . TRP A 1 364 ? -2.617 7.707 -38.578 1.00 60.19 364 TRP A CA 1
ATOM 2917 C C . TRP A 1 364 ? -1.093 7.770 -38.410 1.00 60.19 364 TRP A C 1
ATOM 2919 O O . TRP A 1 364 ? -0.466 8.656 -38.972 1.00 60.19 364 TRP A O 1
ATOM 2929 N N . GLY A 1 365 ? -0.477 6.864 -37.641 1.00 60.69 365 GLY A N 1
ATOM 2930 C CA . GLY A 1 365 ? 0.941 6.965 -37.275 1.00 60.69 365 GLY A CA 1
ATOM 2931 C C . GLY A 1 365 ? 1.767 5.687 -37.408 1.00 60.69 365 GLY A C 1
ATOM 2932 O O . GLY A 1 365 ? 2.913 5.669 -36.958 1.00 60.69 365 GLY A O 1
ATOM 2933 N N . GLY A 1 366 ? 1.216 4.625 -38.000 1.00 69.81 366 GLY A N 1
ATOM 2934 C CA . GLY A 1 366 ? 1.936 3.372 -38.238 1.00 69.81 366 GLY A CA 1
ATOM 2935 C C . GLY A 1 366 ? 2.065 2.447 -37.012 1.00 69.81 366 GLY A C 1
ATOM 2936 O O . GLY A 1 366 ? 1.467 2.697 -35.957 1.00 69.81 366 GLY A O 1
ATOM 2937 N N . PRO A 1 367 ? 2.818 1.335 -37.143 1.00 67.56 367 PRO A N 1
ATOM 2938 C CA . PRO A 1 367 ? 2.878 0.260 -36.145 1.00 67.56 367 PRO A CA 1
ATOM 2939 C C . PRO A 1 367 ? 3.519 0.667 -34.806 1.00 67.56 367 PRO A C 1
ATOM 2941 O O . PRO A 1 367 ? 3.161 0.088 -33.775 1.00 67.56 367 PRO A O 1
ATOM 2944 N N . ASP A 1 368 ? 4.380 1.691 -34.809 1.00 70.69 368 ASP A N 1
ATOM 2945 C CA . ASP A 1 368 ? 5.130 2.159 -33.632 1.00 70.69 368 ASP A CA 1
ATOM 2946 C C . ASP A 1 368 ? 4.566 3.428 -32.988 1.00 70.69 368 ASP A C 1
ATOM 2948 O O . ASP A 1 368 ? 5.111 3.911 -31.996 1.00 70.69 368 ASP A O 1
ATOM 2952 N N . TRP A 1 369 ? 3.437 3.949 -33.480 1.00 74.56 369 TRP A N 1
ATOM 2953 C CA . TRP A 1 369 ? 2.822 5.175 -32.955 1.00 74.56 369 TRP A CA 1
ATOM 2954 C C . TRP A 1 369 ? 2.645 5.164 -31.433 1.00 74.56 369 TRP A C 1
ATOM 2956 O O . TRP A 1 369 ? 2.877 6.163 -30.761 1.00 74.56 369 TRP A O 1
ATOM 2966 N N . GLY A 1 370 ? 2.235 4.023 -30.866 1.00 73.38 370 GLY A N 1
ATOM 2967 C CA . GLY A 1 370 ? 2.025 3.905 -29.422 1.00 73.38 370 GLY A CA 1
ATOM 2968 C C . GLY A 1 370 ? 3.320 4.070 -28.631 1.00 73.38 370 GLY A C 1
ATOM 2969 O O . GLY A 1 370 ? 3.320 4.739 -27.603 1.00 73.38 370 GLY A O 1
ATOM 2970 N N . MET A 1 371 ? 4.411 3.498 -29.138 1.00 77.88 371 MET A N 1
ATOM 2971 C CA . MET A 1 371 ? 5.735 3.601 -28.536 1.00 77.88 371 MET A CA 1
ATOM 2972 C C . MET A 1 371 ? 6.285 5.020 -28.685 1.00 77.88 371 MET A C 1
ATOM 2974 O O . MET A 1 371 ? 6.647 5.615 -27.676 1.00 77.88 371 MET A O 1
ATOM 2978 N N . ARG A 1 372 ? 6.222 5.615 -29.887 1.00 75.56 372 ARG A N 1
ATOM 2979 C CA . ARG A 1 372 ? 6.636 7.013 -30.098 1.00 75.56 372 ARG A CA 1
ATOM 2980 C C . ARG A 1 372 ? 5.865 7.984 -29.212 1.00 75.56 372 ARG A C 1
ATOM 2982 O O . ARG A 1 372 ? 6.457 8.870 -28.615 1.00 75.56 372 ARG A O 1
ATOM 2989 N N . ARG A 1 373 ? 4.559 7.782 -29.037 1.00 76.44 373 ARG A N 1
ATOM 2990 C CA . ARG A 1 373 ? 3.739 8.631 -28.166 1.00 76.44 373 ARG A CA 1
ATOM 2991 C C . ARG A 1 373 ? 4.019 8.434 -26.677 1.00 76.44 373 ARG A C 1
ATOM 2993 O O . ARG A 1 373 ? 3.903 9.392 -25.921 1.00 76.44 373 ARG A O 1
ATOM 3000 N N . LEU A 1 374 ? 4.323 7.208 -26.245 1.00 79.12 374 LEU A N 1
ATOM 3001 C CA . LEU A 1 374 ? 4.704 6.926 -24.856 1.00 79.12 374 LEU A CA 1
ATOM 3002 C C . LEU A 1 374 ? 6.063 7.552 -24.519 1.00 79.12 374 LEU A C 1
ATOM 3004 O O . LEU A 1 374 ? 6.222 8.090 -23.429 1.00 79.12 374 LEU A O 1
ATOM 3008 N N . LEU A 1 375 ? 6.996 7.481 -25.469 1.00 80.06 375 LEU A N 1
ATOM 3009 C CA . LEU A 1 375 ? 8.356 8.009 -25.371 1.00 80.06 375 LEU A CA 1
ATOM 3010 C C . LEU A 1 375 ? 8.469 9.495 -25.734 1.00 80.06 375 LEU A C 1
ATOM 3012 O O . LEU A 1 375 ? 9.512 10.090 -25.520 1.00 80.06 375 LEU A O 1
ATOM 3016 N N . TYR A 1 376 ? 7.397 10.106 -26.246 1.00 69.75 376 TYR A N 1
ATOM 3017 C CA . TYR A 1 376 ? 7.393 11.471 -26.788 1.00 69.75 376 TYR A CA 1
ATOM 3018 C C . TYR A 1 376 ? 8.346 11.684 -27.988 1.00 69.75 376 TYR A C 1
ATOM 3020 O O . TYR A 1 376 ? 8.696 12.812 -28.315 1.00 69.75 376 TYR A O 1
ATOM 3028 N N . ALA A 1 377 ? 8.694 10.623 -28.718 1.00 55.09 377 ALA A N 1
ATOM 3029 C CA . ALA A 1 377 ? 9.672 10.654 -29.809 1.00 55.09 377 ALA A CA 1
ATOM 3030 C C . ALA A 1 377 ? 9.213 11.376 -31.092 1.00 55.09 377 ALA A C 1
ATOM 3032 O O . ALA A 1 377 ? 10.026 11.648 -31.973 1.00 55.09 377 ALA A O 1
ATOM 3033 N N . ASP A 1 378 ? 7.926 11.722 -31.222 1.00 52.56 378 ASP A N 1
ATOM 3034 C CA . ASP A 1 378 ? 7.433 12.499 -32.373 1.00 52.56 378 ASP A CA 1
ATOM 3035 C C . ASP A 1 378 ? 8.029 13.936 -32.407 1.00 52.56 378 ASP A C 1
ATOM 3037 O O . ASP A 1 378 ? 7.954 14.607 -33.436 1.00 52.56 378 ASP A O 1
ATOM 3041 N N . HIS A 1 379 ? 8.688 14.394 -31.331 1.00 48.28 379 HIS A N 1
ATOM 3042 C CA . HIS A 1 379 ? 9.377 15.692 -31.259 1.00 48.28 379 HIS A CA 1
ATOM 3043 C C . HIS A 1 379 ? 10.667 15.788 -32.089 1.00 48.28 379 HIS A C 1
ATOM 3045 O O . HIS A 1 379 ? 11.111 16.898 -32.367 1.00 48.28 379 HIS A O 1
ATOM 3051 N N . HIS A 1 380 ? 11.243 14.668 -32.534 1.00 41.38 380 HIS A N 1
ATOM 3052 C CA . HIS A 1 380 ? 12.466 14.675 -33.349 1.00 41.38 380 HIS A CA 1
ATOM 3053 C C . HIS A 1 380 ? 12.220 14.910 -34.848 1.00 41.38 380 HIS A C 1
ATOM 3055 O O . HIS A 1 380 ? 13.166 15.123 -35.598 1.00 41.38 380 HIS A O 1
ATOM 3061 N N . SER A 1 381 ? 10.961 14.874 -35.303 1.00 40.81 381 SER A N 1
ATOM 3062 C CA . SER A 1 381 ? 10.622 14.839 -36.739 1.00 40.81 381 SER A CA 1
ATOM 3063 C C . SER A 1 381 ? 9.905 16.085 -37.280 1.00 40.81 381 SER A C 1
ATOM 3065 O O . SER A 1 381 ? 9.633 16.160 -38.476 1.00 40.81 381 SER A O 1
ATOM 3067 N N . GLY A 1 382 ? 9.602 17.071 -36.432 1.00 36.66 382 GLY A N 1
ATOM 3068 C CA . GLY A 1 382 ? 8.911 18.299 -36.832 1.00 36.66 382 GLY A CA 1
ATOM 3069 C C . GLY A 1 382 ? 9.871 19.472 -36.983 1.00 36.66 382 GLY A C 1
ATOM 3070 O O . GLY A 1 382 ? 10.187 20.125 -35.995 1.00 36.66 382 GLY A O 1
ATOM 3071 N N . ALA A 1 383 ? 10.288 19.762 -38.216 1.00 35.50 383 ALA A N 1
ATOM 3072 C CA . ALA A 1 383 ? 11.045 20.966 -38.562 1.00 35.50 383 ALA A CA 1
ATOM 3073 C C . ALA A 1 383 ? 10.230 22.268 -38.436 1.00 35.50 383 ALA A C 1
ATOM 3075 O O . ALA A 1 383 ? 10.800 23.339 -38.564 1.00 35.50 383 ALA A O 1
ATOM 3076 N N . ASP A 1 384 ? 8.933 22.212 -38.132 1.00 35.12 384 ASP A N 1
ATOM 3077 C CA . ASP A 1 384 ? 8.125 23.398 -37.885 1.00 35.12 384 ASP A CA 1
ATOM 3078 C C . ASP A 1 384 ? 7.000 23.086 -36.895 1.00 35.12 384 ASP A C 1
ATOM 3080 O O . ASP A 1 384 ? 6.319 22.066 -36.990 1.00 35.12 384 ASP A O 1
ATOM 3084 N N . HIS A 1 385 ? 6.799 24.032 -35.978 1.00 32.09 385 HIS A N 1
ATOM 3085 C CA . HIS A 1 385 ? 5.741 24.140 -34.967 1.00 32.09 385 HIS A CA 1
ATOM 3086 C C . HIS A 1 385 ? 6.078 23.664 -33.540 1.00 32.09 385 HIS A C 1
ATOM 3088 O O . HIS A 1 385 ? 5.965 22.503 -33.161 1.00 32.09 385 HIS A O 1
ATOM 3094 N N . VAL A 1 386 ? 6.322 24.693 -32.715 1.00 32.44 386 VAL A N 1
ATOM 3095 C CA . VAL A 1 386 ? 6.512 24.727 -31.254 1.00 32.44 386 VAL A CA 1
ATOM 3096 C C . VAL A 1 386 ? 7.935 24.408 -30.785 1.00 32.44 386 VAL A C 1
ATOM 3098 O O . VAL A 1 386 ? 8.199 23.417 -30.119 1.00 32.44 386 VAL A O 1
ATOM 3101 N N . GLY A 1 387 ? 8.836 25.347 -31.093 1.00 31.67 387 GLY A N 1
ATOM 3102 C CA . GLY A 1 387 ? 9.958 25.758 -30.244 1.00 31.67 387 GLY A CA 1
ATOM 3103 C C . GLY A 1 387 ? 10.843 24.642 -29.700 1.00 31.67 387 GLY A C 1
ATOM 3104 O O . GLY A 1 387 ? 10.728 24.285 -28.524 1.00 31.67 387 GLY A O 1
ATOM 3105 N N . GLY A 1 388 ? 11.810 24.218 -30.517 1.00 29.44 388 GLY A N 1
ATOM 3106 C CA . GLY A 1 388 ? 12.921 23.332 -30.148 1.00 29.44 388 GLY A CA 1
ATOM 3107 C C . GLY A 1 388 ? 13.791 23.810 -28.976 1.00 29.44 388 GLY A C 1
ATOM 3108 O O . GLY A 1 388 ? 14.654 23.060 -28.546 1.00 29.44 388 GLY A O 1
ATOM 3109 N N . ASP A 1 389 ? 13.522 24.990 -28.408 1.00 32.09 389 ASP A N 1
ATOM 3110 C CA . ASP A 1 389 ? 14.141 25.534 -27.190 1.00 32.09 389 ASP A CA 1
ATOM 3111 C C . ASP A 1 389 ? 13.326 25.318 -25.898 1.00 32.09 389 ASP A C 1
ATOM 3113 O O . ASP A 1 389 ? 13.825 25.560 -24.801 1.00 32.09 389 ASP A O 1
ATOM 3117 N N . THR A 1 390 ? 12.069 24.860 -25.972 1.00 33.50 390 THR A N 1
ATOM 3118 C CA . THR A 1 390 ? 11.217 24.718 -24.767 1.00 33.50 390 THR A CA 1
ATOM 3119 C C . THR A 1 390 ? 11.308 23.357 -24.075 1.00 33.50 390 THR A C 1
ATOM 3121 O O . THR A 1 390 ? 10.861 23.228 -22.936 1.00 33.50 390 THR A O 1
ATOM 3124 N N . HIS A 1 391 ? 11.917 22.358 -24.718 1.00 36.81 391 HIS A N 1
ATOM 3125 C CA . HIS A 1 391 ? 12.041 20.997 -24.176 1.00 36.81 391 HIS A CA 1
ATOM 3126 C C . HIS A 1 391 ? 13.493 20.504 -24.067 1.00 36.81 391 HIS A C 1
ATOM 3128 O O . HIS A 1 391 ? 13.806 19.764 -23.139 1.00 36.81 391 HIS A O 1
ATOM 3134 N N . SER A 1 392 ? 14.392 20.982 -24.933 1.00 32.66 392 SER A N 1
ATOM 3135 C CA . SER A 1 392 ? 15.854 20.788 -24.860 1.00 32.66 392 SER A CA 1
ATOM 3136 C C . SER A 1 392 ? 16.494 21.552 -23.690 1.00 32.66 392 SER A C 1
ATOM 3138 O O . SER A 1 392 ? 17.510 21.138 -23.141 1.00 32.66 392 SER A O 1
ATOM 3140 N N . ARG A 1 393 ? 15.840 22.633 -23.248 1.00 30.20 393 ARG A N 1
ATOM 3141 C CA . ARG A 1 393 ? 16.174 23.435 -22.064 1.00 30.20 393 ARG A CA 1
ATOM 3142 C C . ARG A 1 393 ? 15.250 23.176 -20.875 1.00 30.20 393 ARG A C 1
ATOM 3144 O O . ARG A 1 393 ? 15.183 24.004 -19.968 1.00 30.20 393 ARG A O 1
ATOM 3151 N N . ALA A 1 394 ? 14.612 22.003 -20.803 1.00 35.41 394 ALA A N 1
ATOM 3152 C CA . ALA A 1 394 ? 14.084 21.472 -19.542 1.00 35.41 394 ALA A CA 1
ATOM 3153 C C . ALA A 1 394 ? 15.240 21.062 -18.604 1.00 35.41 394 ALA A C 1
ATOM 3155 O O . ALA A 1 394 ? 15.268 19.973 -18.036 1.00 35.41 394 ALA A O 1
ATOM 3156 N N . GLY A 1 395 ? 16.218 21.958 -18.458 1.00 29.50 395 GLY A N 1
ATOM 3157 C CA . GLY A 1 395 ? 17.139 21.962 -17.356 1.00 29.50 395 GLY A CA 1
ATOM 3158 C C . GLY A 1 395 ? 16.324 22.077 -16.081 1.00 29.50 395 GLY A C 1
ATOM 3159 O O . GLY A 1 395 ? 15.400 22.880 -15.958 1.00 29.50 395 GLY A O 1
ATOM 3160 N N . ILE A 1 396 ? 16.716 21.273 -15.107 1.00 37.25 396 ILE A N 1
ATOM 3161 C CA . ILE A 1 396 ? 16.297 21.330 -13.709 1.00 37.25 396 ILE A CA 1
ATOM 3162 C C . ILE A 1 396 ? 16.872 22.600 -13.021 1.00 37.25 396 ILE A C 1
ATOM 3164 O O . ILE A 1 396 ? 17.200 22.621 -11.843 1.00 37.25 396 ILE A O 1
ATOM 3168 N N . SER A 1 397 ? 16.976 23.703 -13.767 1.00 28.16 397 SER A N 1
ATOM 3169 C CA . SER A 1 397 ? 17.379 25.029 -13.313 1.00 28.16 397 SER A CA 1
ATOM 3170 C C . SER A 1 397 ? 16.202 25.976 -13.535 1.00 28.16 397 SER A C 1
ATOM 3172 O O . SER A 1 397 ? 15.869 26.321 -14.668 1.00 28.16 397 SER A O 1
ATOM 3174 N N . GLY A 1 398 ? 15.543 26.358 -12.442 1.00 28.06 398 GLY A N 1
ATOM 3175 C CA . GLY A 1 398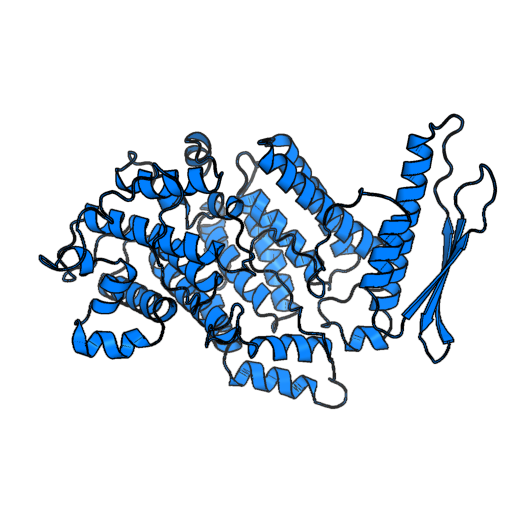 ? 14.419 27.292 -12.448 1.00 28.06 398 GLY A CA 1
ATOM 3176 C C . GLY A 1 398 ? 13.126 26.696 -11.902 1.00 28.06 398 GLY A C 1
ATOM 3177 O O . GLY A 1 398 ? 12.855 25.500 -12.014 1.00 28.06 398 GLY A O 1
ATOM 3178 N N . SER A 1 399 ? 12.330 27.558 -11.267 1.00 27.97 399 SER A N 1
ATOM 3179 C CA . SER A 1 399 ? 11.025 27.232 -10.700 1.00 27.97 399 SER A CA 1
ATOM 3180 C C . SER A 1 399 ? 10.175 26.444 -11.700 1.00 27.97 399 SER A C 1
ATOM 3182 O O . SER A 1 399 ? 9.906 26.914 -12.800 1.00 27.97 399 SER A O 1
ATOM 3184 N N . ALA A 1 400 ? 9.808 25.226 -11.283 1.00 27.69 400 ALA A N 1
ATOM 3185 C CA . ALA A 1 400 ? 8.912 24.260 -11.918 1.00 27.69 400 ALA A CA 1
ATOM 3186 C C . ALA A 1 400 ? 8.482 24.607 -13.359 1.00 27.69 400 ALA A C 1
ATOM 3188 O O . ALA A 1 400 ? 7.648 25.507 -13.528 1.00 27.69 400 ALA A O 1
ATOM 3189 N N . PRO A 1 401 ? 8.916 23.857 -14.394 1.00 29.80 401 PRO A N 1
ATOM 3190 C CA . PRO A 1 401 ? 8.398 24.074 -15.731 1.00 29.80 401 PRO A CA 1
ATOM 3191 C C . PRO A 1 401 ? 6.878 23.910 -15.694 1.00 29.80 401 PRO A C 1
ATOM 3193 O O . PRO A 1 401 ? 6.334 22.820 -15.473 1.00 29.80 401 PRO A O 1
ATOM 3196 N N . ARG A 1 402 ? 6.179 25.032 -15.903 1.00 29.66 402 ARG A N 1
ATOM 3197 C CA . ARG A 1 402 ? 4.742 25.111 -16.174 1.00 29.66 402 ARG A CA 1
ATOM 3198 C C . ARG A 1 402 ? 4.468 24.522 -17.558 1.00 29.66 402 ARG A C 1
ATOM 3200 O O . ARG A 1 402 ? 3.867 25.164 -18.413 1.00 29.66 402 ARG A O 1
ATOM 3207 N N . HIS A 1 403 ? 4.876 23.283 -17.804 1.00 31.64 403 HIS A N 1
ATOM 3208 C CA . HIS A 1 403 ? 4.288 22.542 -18.898 1.00 31.64 403 HIS A CA 1
ATOM 3209 C C . HIS A 1 403 ? 2.837 22.267 -18.523 1.00 31.64 403 HIS A C 1
ATOM 3211 O O . HIS A 1 403 ? 2.544 21.621 -17.510 1.00 31.64 403 HIS A O 1
ATOM 3217 N N . ARG A 1 404 ? 1.928 22.759 -19.375 1.00 30.72 404 ARG A N 1
ATOM 3218 C CA . ARG A 1 404 ? 0.563 22.250 -19.551 1.00 30.72 404 ARG A CA 1
ATOM 3219 C C . ARG A 1 404 ? 0.636 20.771 -19.968 1.00 30.72 404 ARG A C 1
ATOM 3221 O O . ARG A 1 404 ? 0.205 20.397 -21.052 1.00 30.72 404 ARG A O 1
ATOM 3228 N N . GLY A 1 405 ? 1.179 19.906 -19.113 1.00 31.25 405 GLY A N 1
ATOM 3229 C CA . GLY A 1 405 ? 0.859 18.491 -19.154 1.00 31.25 405 GLY A CA 1
ATOM 3230 C C . GLY A 1 405 ? -0.648 18.427 -18.994 1.00 31.25 405 GLY A C 1
ATOM 3231 O O . GLY A 1 405 ? -1.184 19.038 -18.068 1.00 31.25 405 GLY A O 1
ATOM 3232 N N . SER A 1 406 ? -1.337 17.821 -19.961 1.00 34.81 406 SER A N 1
ATOM 3233 C CA . SER A 1 406 ? -2.795 17.782 -19.971 1.00 34.81 406 SER A CA 1
ATOM 3234 C C . SER A 1 406 ? -3.280 17.453 -18.554 1.00 34.81 406 SER A C 1
ATOM 3236 O O . SER A 1 406 ? -2.913 16.411 -18.011 1.00 34.81 406 SER A O 1
ATOM 3238 N N . ASN A 1 407 ? -4.103 18.327 -17.964 1.00 36.84 407 ASN A N 1
ATOM 3239 C CA . ASN A 1 407 ? -4.741 18.167 -16.646 1.00 36.84 407 ASN A CA 1
ATOM 3240 C C . ASN A 1 407 ? -5.631 16.904 -16.542 1.00 36.84 407 ASN A C 1
ATOM 3242 O O . ASN A 1 407 ? -6.451 16.763 -15.638 1.00 36.84 407 ASN A O 1
ATOM 3246 N N . ARG A 1 408 ? -5.518 15.970 -17.486 1.00 44.38 408 ARG A N 1
ATOM 3247 C CA . ARG A 1 408 ? -6.209 14.696 -17.511 1.00 44.38 408 ARG A CA 1
ATOM 3248 C C . ARG A 1 408 ? -5.273 13.639 -16.933 1.00 44.38 408 ARG A C 1
ATOM 3250 O O . ARG A 1 408 ? -4.671 12.868 -17.672 1.00 44.38 408 ARG A O 1
ATOM 3257 N N . ALA A 1 409 ? -5.227 13.546 -15.605 1.00 50.78 409 ALA A N 1
ATOM 3258 C CA . ALA A 1 409 ? -4.831 12.327 -14.895 1.00 50.78 409 ALA A CA 1
ATOM 3259 C C . ALA A 1 409 ? -5.864 11.207 -15.172 1.00 50.78 409 ALA A C 1
ATOM 3261 O O . ALA A 1 409 ? -6.577 10.743 -14.287 1.00 50.78 409 ALA A O 1
ATOM 3262 N N . ALA A 1 410 ? -6.032 10.830 -16.443 1.00 57.06 410 ALA A N 1
ATOM 3263 C CA . ALA A 1 410 ? -7.126 9.984 -16.912 1.00 57.06 410 ALA A CA 1
ATOM 3264 C C . ALA A 1 410 ? -6.892 8.494 -16.632 1.00 57.06 410 ALA A C 1
ATOM 3266 O O . ALA A 1 410 ? -7.841 7.713 -16.721 1.00 57.06 410 ALA A O 1
ATOM 3267 N N . ALA A 1 411 ? -5.644 8.106 -16.342 1.00 64.38 411 ALA A N 1
ATOM 3268 C CA . ALA A 1 411 ? -5.221 6.715 -16.263 1.00 64.38 411 ALA A CA 1
ATOM 3269 C C . ALA A 1 411 ? -5.204 6.126 -14.838 1.00 64.38 411 ALA A C 1
ATOM 3271 O O . ALA A 1 411 ? -5.409 4.918 -14.719 1.00 64.38 411 ALA A O 1
ATOM 3272 N N . GLY A 1 412 ? -5.029 6.967 -13.808 1.00 69.81 412 GLY A N 1
ATOM 3273 C CA . GLY A 1 412 ? -4.825 6.585 -12.401 1.00 69.81 412 GLY A CA 1
ATOM 3274 C C . GLY A 1 412 ? -3.348 6.609 -11.983 1.00 69.81 412 GLY A C 1
ATOM 3275 O O . GLY A 1 412 ? -2.473 6.354 -12.807 1.00 69.81 412 GLY A O 1
ATOM 3276 N N . TYR A 1 413 ? -3.047 6.913 -10.712 1.00 73.06 413 TYR A N 1
ATOM 3277 C CA . TYR A 1 413 ? -1.653 7.067 -10.253 1.00 73.06 413 TYR A CA 1
ATOM 3278 C C . TYR A 1 413 ? -0.850 5.762 -10.377 1.00 73.06 413 TYR A C 1
ATOM 3280 O O . TYR A 1 413 ? 0.268 5.790 -10.873 1.00 73.06 413 TYR A 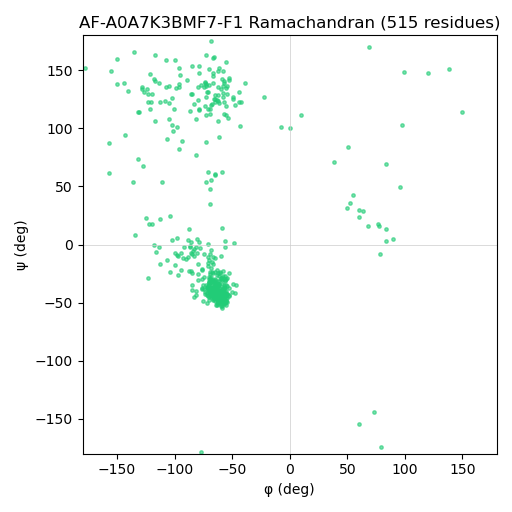O 1
ATOM 3288 N N . LEU A 1 414 ? -1.447 4.613 -10.028 1.00 76.06 414 LEU A N 1
ATOM 3289 C CA . LEU A 1 414 ? -0.782 3.306 -10.094 1.00 76.06 414 LEU A CA 1
ATOM 3290 C C . LEU A 1 414 ? -0.440 2.896 -11.537 1.00 76.06 414 LEU A C 1
ATOM 3292 O O . LEU A 1 414 ? 0.558 2.226 -11.769 1.00 76.06 414 LEU A O 1
ATOM 3296 N N . VAL A 1 415 ? -1.241 3.325 -12.520 1.00 82.31 415 VAL A N 1
ATOM 3297 C CA . VAL A 1 415 ? -0.933 3.115 -13.944 1.00 82.31 415 VAL A CA 1
ATOM 3298 C C . VAL A 1 415 ? 0.327 3.874 -14.334 1.00 82.31 415 VAL A C 1
ATOM 3300 O O . VAL A 1 415 ? 1.219 3.293 -14.942 1.00 82.31 415 VAL A O 1
ATOM 3303 N N . ASN A 1 416 ? 0.406 5.151 -13.961 1.00 82.19 416 ASN A N 1
ATOM 3304 C CA . ASN A 1 416 ? 1.568 5.980 -14.268 1.00 82.19 416 ASN A CA 1
ATOM 3305 C C . ASN A 1 416 ? 2.802 5.489 -13.503 1.00 82.19 416 ASN A C 1
ATOM 3307 O O . ASN A 1 416 ? 3.883 5.402 -14.068 1.00 82.19 416 ASN A O 1
ATOM 3311 N N . TYR A 1 417 ? 2.630 5.098 -12.242 1.00 82.81 417 TYR A N 1
ATOM 3312 C CA . TYR A 1 417 ? 3.699 4.526 -11.438 1.00 82.81 417 TYR A CA 1
ATOM 3313 C C . TYR A 1 417 ? 4.277 3.253 -12.077 1.00 82.81 417 TYR A C 1
ATOM 3315 O O . TYR A 1 417 ? 5.460 3.216 -12.396 1.00 82.81 417 TYR A O 1
ATOM 3323 N N . ASN A 1 418 ? 3.440 2.257 -12.389 1.00 86.62 418 ASN A N 1
ATOM 3324 C CA . ASN A 1 418 ? 3.914 1.036 -13.045 1.00 86.62 418 ASN A CA 1
ATOM 3325 C C . ASN A 1 418 ? 4.508 1.314 -14.435 1.00 86.62 418 ASN A C 1
ATOM 3327 O O . ASN A 1 418 ? 5.401 0.594 -14.873 1.00 86.62 418 ASN A O 1
ATOM 3331 N N . ALA A 1 419 ? 4.010 2.332 -15.149 1.00 89.56 419 ALA A N 1
ATOM 3332 C CA . ALA A 1 419 ? 4.589 2.741 -16.425 1.00 89.56 419 ALA A CA 1
ATOM 3333 C C . ALA A 1 419 ? 5.999 3.313 -16.240 1.00 89.56 419 ALA A C 1
ATOM 3335 O O . ALA A 1 419 ? 6.868 3.020 -17.053 1.00 89.56 419 ALA A O 1
ATOM 3336 N N . ALA A 1 420 ? 6.246 4.073 -15.170 1.00 89.25 420 ALA A N 1
ATOM 3337 C CA . ALA A 1 420 ? 7.587 4.529 -14.828 1.00 89.25 420 ALA A CA 1
ATOM 3338 C C . ALA A 1 420 ? 8.525 3.360 -14.500 1.00 89.25 420 ALA A C 1
ATOM 3340 O O . ALA A 1 420 ? 9.632 3.327 -15.027 1.00 89.25 420 ALA A O 1
ATOM 3341 N N . CYS A 1 421 ? 8.069 2.377 -13.713 1.00 88.62 421 CYS A N 1
ATOM 3342 C CA . CYS A 1 421 ? 8.827 1.149 -13.436 1.00 88.62 421 CYS A CA 1
ATOM 3343 C C . CYS A 1 421 ? 9.180 0.407 -14.734 1.00 88.62 421 CYS A C 1
ATOM 3345 O O . CYS A 1 421 ? 10.337 0.081 -14.972 1.00 88.62 421 CYS A O 1
ATOM 3347 N N . PHE A 1 422 ? 8.201 0.214 -15.624 1.00 91.94 422 PHE A N 1
ATOM 3348 C CA . PHE A 1 422 ? 8.423 -0.396 -16.937 1.00 91.94 422 PHE A CA 1
ATOM 3349 C C . PHE A 1 422 ? 9.466 0.365 -17.772 1.00 91.94 422 PHE A C 1
ATOM 3351 O O . PHE A 1 422 ? 10.372 -0.245 -18.332 1.00 91.94 422 PHE A O 1
ATOM 3358 N N . LEU A 1 423 ? 9.347 1.693 -17.857 1.00 91.69 423 LEU A N 1
ATOM 3359 C CA . LEU A 1 423 ? 10.249 2.535 -18.649 1.00 91.69 423 LEU A CA 1
ATOM 3360 C C . LEU A 1 423 ? 11.666 2.577 -18.064 1.00 91.69 423 LEU A C 1
ATOM 3362 O O . LEU A 1 423 ? 12.632 2.586 -18.818 1.00 91.69 423 LEU A O 1
ATOM 3366 N N . SER A 1 424 ? 11.789 2.542 -16.737 1.00 90.25 424 SER A N 1
ATOM 3367 C CA . SER A 1 424 ? 13.069 2.416 -16.040 1.00 90.25 424 SER A CA 1
ATOM 3368 C C . SER A 1 424 ? 13.745 1.073 -16.347 1.00 90.25 424 SER A C 1
ATOM 3370 O O . SER A 1 424 ? 14.911 1.043 -16.730 1.00 90.25 424 SER A O 1
ATOM 3372 N N . LEU A 1 425 ? 13.008 -0.041 -16.303 1.00 89.19 425 LEU A N 1
ATOM 3373 C CA . LEU A 1 425 ? 13.537 -1.349 -16.712 1.00 89.19 425 LEU A CA 1
ATOM 3374 C C . LEU A 1 425 ? 13.951 -1.378 -18.195 1.00 89.19 425 LEU A C 1
ATOM 3376 O O . LEU A 1 425 ? 14.946 -2.009 -18.551 1.00 89.19 425 LEU A O 1
ATOM 3380 N N . ALA A 1 426 ? 13.229 -0.668 -19.068 1.00 90.12 426 ALA A N 1
ATOM 3381 C CA . ALA A 1 426 ? 13.526 -0.620 -20.499 1.00 90.12 426 ALA A CA 1
ATOM 3382 C C . ALA A 1 426 ? 14.858 0.081 -20.835 1.00 90.12 426 ALA A C 1
ATOM 3384 O O . ALA A 1 426 ? 15.397 -0.152 -21.921 1.00 90.12 426 ALA A O 1
ATOM 3385 N N . LEU A 1 427 ? 15.436 0.856 -19.907 1.00 87.81 427 LEU A N 1
ATOM 3386 C CA . LEU A 1 427 ? 16.770 1.460 -20.050 1.00 87.81 427 LEU A CA 1
ATOM 3387 C C . LEU A 1 427 ? 17.868 0.410 -20.280 1.00 87.81 427 LEU A C 1
ATOM 3389 O O . LEU A 1 427 ? 18.867 0.690 -20.942 1.00 87.81 427 LEU A O 1
ATOM 3393 N N . ALA A 1 428 ? 17.670 -0.808 -19.766 1.00 85.12 428 ALA A N 1
ATOM 3394 C CA . ALA A 1 428 ? 18.589 -1.932 -19.937 1.00 85.12 428 ALA A CA 1
ATOM 3395 C C . ALA A 1 428 ? 18.433 -2.664 -21.284 1.00 85.12 428 ALA A C 1
ATOM 3397 O O . ALA A 1 428 ? 19.161 -3.617 -21.558 1.00 85.12 428 ALA A O 1
ATOM 3398 N N . THR A 1 429 ? 17.481 -2.250 -22.126 1.00 85.88 429 THR A N 1
ATOM 3399 C CA . THR A 1 429 ? 17.191 -2.895 -23.414 1.00 85.88 429 THR A CA 1
ATOM 3400 C C . THR A 1 429 ? 17.654 -2.048 -24.594 1.00 85.88 429 THR A C 1
ATOM 3402 O O . THR A 1 429 ? 17.842 -0.840 -24.471 1.00 85.88 429 THR A O 1
ATOM 3405 N N . ARG A 1 430 ? 17.841 -2.698 -25.748 1.00 83.88 430 ARG A N 1
ATOM 3406 C CA . ARG A 1 430 ? 18.044 -2.020 -27.034 1.00 83.88 430 ARG A CA 1
ATOM 3407 C C . ARG A 1 430 ? 16.701 -1.655 -27.673 1.00 83.88 430 ARG A C 1
ATOM 3409 O O . ARG A 1 430 ? 15.721 -2.372 -27.436 1.00 83.88 430 ARG A O 1
ATOM 3416 N N . PRO A 1 431 ? 16.650 -0.612 -28.521 1.00 82.31 431 PRO A N 1
ATOM 3417 C CA . PRO A 1 431 ? 15.449 -0.297 -29.278 1.00 82.31 431 PRO A CA 1
ATOM 3418 C C . PRO A 1 431 ? 15.025 -1.505 -30.136 1.00 82.31 431 PRO A C 1
ATOM 3420 O O . PRO A 1 431 ? 15.869 -2.222 -30.686 1.00 82.31 431 PRO A O 1
ATOM 3423 N N . PRO A 1 432 ? 13.717 -1.784 -30.256 1.00 78.19 432 PRO A N 1
ATOM 3424 C CA . PRO A 1 432 ? 13.248 -2.932 -31.018 1.00 78.19 432 PRO A CA 1
ATOM 3425 C C . PRO A 1 432 ? 13.578 -2.790 -32.512 1.00 78.19 432 PRO A C 1
ATOM 3427 O O . PRO A 1 432 ? 13.160 -1.839 -33.163 1.00 78.19 432 PRO A O 1
ATOM 3430 N N . ALA A 1 433 ? 14.269 -3.780 -33.085 1.00 67.69 433 ALA A N 1
ATOM 3431 C CA . ALA A 1 433 ? 14.727 -3.756 -34.478 1.00 67.69 433 ALA A CA 1
ATOM 3432 C C . ALA A 1 433 ? 13.623 -3.370 -35.488 1.00 67.69 433 ALA A C 1
ATOM 3434 O O . ALA A 1 433 ? 12.557 -3.992 -35.531 1.00 67.69 433 ALA A O 1
ATOM 3435 N N . GLY A 1 434 ? 13.882 -2.366 -36.330 1.00 61.84 434 GLY A N 1
ATOM 3436 C CA . GLY A 1 434 ? 12.926 -1.873 -37.328 1.00 61.84 434 GLY A CA 1
ATOM 3437 C C . GLY A 1 434 ? 11.813 -0.977 -36.772 1.00 61.84 434 GLY A C 1
ATOM 3438 O O . GLY A 1 434 ? 10.801 -0.808 -37.447 1.00 61.84 434 GLY A O 1
ATOM 3439 N N . SER A 1 435 ? 11.952 -0.451 -35.550 1.00 61.91 435 SER A N 1
ATOM 3440 C CA . SER A 1 435 ? 11.207 0.739 -35.130 1.00 61.91 435 SER A CA 1
ATOM 3441 C C . SER A 1 435 ? 11.810 2.016 -35.726 1.00 61.91 435 SER A C 1
ATOM 3443 O O . SER A 1 435 ? 12.797 1.934 -36.455 1.00 61.91 435 SER A O 1
ATOM 3445 N N . ALA A 1 436 ? 11.253 3.195 -35.407 1.00 59.41 436 ALA A N 1
ATOM 3446 C CA . ALA A 1 436 ? 11.930 4.479 -35.632 1.00 59.41 436 ALA A CA 1
ATOM 3447 C C . ALA A 1 436 ? 13.431 4.353 -35.304 1.00 59.41 436 ALA A C 1
ATOM 3449 O O . ALA A 1 436 ? 13.773 3.646 -34.351 1.00 59.41 436 ALA A O 1
ATOM 3450 N N . ALA A 1 437 ? 14.295 4.952 -36.130 1.00 64.19 437 ALA A N 1
ATOM 3451 C CA . ALA A 1 437 ? 15.748 4.793 -36.074 1.00 64.19 437 ALA A CA 1
ATOM 3452 C C . ALA A 1 437 ? 16.350 5.491 -34.841 1.00 64.19 437 ALA A C 1
ATOM 3454 O O . ALA A 1 437 ? 17.116 6.433 -34.979 1.00 64.19 437 ALA A O 1
ATOM 3455 N N . TRP A 1 438 ? 15.966 5.052 -33.641 1.00 75.69 438 TRP A N 1
ATOM 3456 C CA . TRP A 1 438 ? 16.622 5.443 -32.406 1.00 75.69 438 TRP A CA 1
ATOM 3457 C C . TRP A 1 438 ? 17.990 4.786 -32.357 1.00 75.69 438 TRP A C 1
ATOM 3459 O O . TRP A 1 438 ? 18.126 3.569 -32.520 1.00 75.69 438 TRP A O 1
ATOM 3469 N N . THR A 1 439 ? 18.990 5.597 -32.062 1.00 81.31 439 THR A N 1
ATOM 3470 C CA . THR A 1 439 ? 20.241 5.107 -31.499 1.00 81.31 439 THR A CA 1
ATOM 3471 C C . THR A 1 439 ? 20.004 4.539 -30.094 1.00 81.31 439 THR A C 1
ATOM 3473 O O . THR A 1 439 ? 19.005 4.831 -29.430 1.00 81.31 439 THR A O 1
ATOM 3476 N N . ASP A 1 440 ? 20.944 3.721 -29.618 1.00 81.62 440 ASP A N 1
ATOM 3477 C CA . ASP A 1 440 ? 20.913 3.163 -28.261 1.00 81.62 440 ASP A CA 1
ATOM 3478 C C . ASP A 1 440 ? 20.841 4.261 -27.176 1.00 81.62 440 ASP A C 1
ATOM 3480 O O . ASP A 1 440 ? 20.235 4.046 -26.126 1.00 81.62 440 ASP A O 1
ATOM 3484 N N . ASP A 1 441 ? 21.432 5.434 -27.418 1.00 80.19 441 ASP A N 1
ATOM 3485 C CA . ASP A 1 441 ? 21.454 6.540 -26.455 1.00 80.19 441 ASP A CA 1
ATOM 3486 C C . ASP A 1 441 ? 20.162 7.362 -26.471 1.00 80.19 441 ASP A C 1
ATOM 3488 O O . ASP A 1 441 ? 19.602 7.613 -25.401 1.00 80.19 441 ASP A O 1
ATOM 3492 N N . GLU A 1 442 ? 19.625 7.687 -27.653 1.00 81.31 442 GLU A N 1
ATOM 3493 C CA . GLU A 1 442 ? 18.315 8.349 -27.782 1.00 81.31 442 GLU A CA 1
ATOM 3494 C C . GLU A 1 442 ? 17.206 7.509 -27.143 1.00 81.31 442 GLU A C 1
ATOM 3496 O O . GLU A 1 442 ? 16.359 8.028 -26.417 1.00 81.31 442 GLU A O 1
ATOM 3501 N N . TRP A 1 443 ? 17.250 6.187 -27.342 1.00 84.38 443 TRP A N 1
ATOM 3502 C CA . TRP A 1 443 ? 16.322 5.253 -26.709 1.00 84.38 443 TRP A CA 1
ATOM 3503 C C . TRP A 1 443 ? 16.315 5.382 -25.181 1.00 84.38 443 TRP A C 1
ATOM 3505 O O . TRP A 1 443 ? 15.250 5.458 -24.557 1.00 84.38 443 TRP A O 1
ATOM 3515 N N . ARG A 1 444 ? 17.502 5.398 -24.564 1.00 85.81 444 ARG A N 1
ATOM 3516 C CA . ARG A 1 444 ? 17.635 5.483 -23.104 1.00 85.81 444 ARG A CA 1
ATOM 3517 C C . ARG A 1 444 ? 17.210 6.850 -22.587 1.00 85.81 444 ARG A C 1
ATOM 3519 O O . ARG A 1 444 ? 16.521 6.924 -21.571 1.00 85.81 444 ARG A O 1
ATOM 3526 N N . GLU A 1 445 ? 17.575 7.920 -23.285 1.00 82.12 445 GLU A N 1
ATOM 3527 C CA . GLU A 1 445 ? 17.192 9.277 -22.903 1.00 82.12 445 GLU A CA 1
ATOM 3528 C C . GLU A 1 445 ? 15.666 9.464 -22.946 1.00 82.12 445 GLU A C 1
ATOM 3530 O O . GLU A 1 445 ? 15.074 9.951 -21.978 1.00 82.12 445 GLU A O 1
ATOM 3535 N N . ASP A 1 446 ? 15.008 8.989 -24.006 1.00 83.75 446 ASP A N 1
ATOM 3536 C CA . ASP A 1 446 ? 13.551 9.036 -24.146 1.00 83.75 446 ASP A CA 1
ATOM 3537 C C . ASP A 1 446 ? 12.839 8.176 -23.094 1.00 83.75 446 ASP A C 1
ATOM 3539 O O . ASP A 1 446 ? 11.852 8.614 -22.491 1.00 83.75 446 ASP A O 1
ATOM 3543 N N . CYS A 1 447 ? 13.355 6.975 -22.802 1.00 87.44 447 CYS A N 1
ATOM 3544 C CA . CYS A 1 447 ? 12.837 6.136 -21.718 1.00 87.44 447 CYS A CA 1
ATOM 3545 C C . CYS A 1 447 ? 12.945 6.844 -20.359 1.00 87.44 447 CYS A C 1
ATOM 3547 O O . CYS A 1 447 ? 11.971 6.864 -19.599 1.00 87.44 447 CYS A O 1
ATOM 3549 N N . ALA A 1 448 ? 14.089 7.471 -20.062 1.00 85.12 448 ALA A N 1
ATOM 3550 C CA . ALA A 1 448 ? 14.314 8.189 -18.810 1.00 85.12 448 ALA A CA 1
ATOM 3551 C C . ALA A 1 448 ? 13.394 9.414 -18.678 1.00 85.12 448 ALA A C 1
ATOM 3553 O O . ALA A 1 448 ? 12.741 9.596 -17.643 1.00 85.12 448 ALA A O 1
ATOM 3554 N N . ARG A 1 449 ? 13.269 10.223 -19.742 1.00 83.69 449 ARG A N 1
ATOM 3555 C CA . ARG A 1 449 ? 12.339 11.364 -19.789 1.00 83.69 449 ARG A CA 1
ATOM 3556 C C . ARG A 1 449 ? 10.899 10.912 -19.574 1.00 83.69 449 ARG A C 1
ATOM 3558 O O . ARG A 1 449 ? 10.195 11.465 -18.724 1.00 83.69 449 ARG A O 1
ATOM 3565 N N . ALA A 1 450 ? 10.462 9.890 -20.306 1.00 85.38 450 ALA A N 1
ATOM 3566 C CA . ALA A 1 450 ? 9.110 9.362 -20.195 1.00 85.38 450 ALA A CA 1
ATOM 3567 C C . ALA A 1 450 ? 8.832 8.815 -18.785 1.00 85.38 450 ALA A C 1
ATOM 3569 O O . ALA A 1 450 ? 7.772 9.104 -18.225 1.00 85.38 450 ALA A O 1
ATOM 3570 N N . ALA A 1 451 ? 9.783 8.100 -18.172 1.00 87.56 451 ALA A N 1
ATOM 3571 C CA . ALA A 1 451 ? 9.648 7.586 -16.811 1.00 87.56 451 ALA A CA 1
ATOM 3572 C C . ALA A 1 451 ? 9.429 8.720 -15.795 1.00 87.56 451 ALA A C 1
ATOM 3574 O O . ALA A 1 451 ? 8.466 8.682 -15.025 1.00 87.56 451 ALA A O 1
ATOM 3575 N N . VAL A 1 452 ? 10.243 9.781 -15.853 1.00 83.75 452 VAL A N 1
ATOM 3576 C CA . VAL A 1 452 ? 10.097 10.970 -14.994 1.00 83.75 452 VAL A CA 1
ATOM 3577 C C . VAL A 1 452 ? 8.750 11.668 -15.198 1.00 83.75 452 VAL A C 1
ATOM 3579 O O . VAL A 1 452 ? 8.101 12.072 -14.226 1.00 83.75 452 VAL A O 1
ATOM 3582 N N . VAL A 1 453 ? 8.273 11.785 -16.441 1.00 83.12 453 VAL A N 1
ATOM 3583 C CA . VAL A 1 453 ? 6.940 12.340 -16.730 1.00 83.12 453 VAL A CA 1
ATOM 3584 C C . VAL A 1 453 ? 5.843 11.508 -16.060 1.00 83.12 453 VAL A C 1
ATOM 3586 O O . VAL A 1 453 ? 4.925 12.075 -15.451 1.00 83.12 453 VAL A O 1
ATOM 3589 N N . GLN A 1 454 ? 5.934 10.178 -16.114 1.00 83.69 454 GLN A N 1
ATOM 3590 C CA . GLN A 1 454 ? 4.953 9.308 -15.468 1.00 83.69 454 GLN A CA 1
ATOM 3591 C C . GLN A 1 454 ? 5.025 9.379 -13.933 1.00 83.69 454 GLN A C 1
ATOM 3593 O O . GLN A 1 454 ? 3.975 9.482 -13.291 1.00 83.69 454 GLN A O 1
ATOM 3598 N N . LEU A 1 455 ? 6.220 9.434 -13.332 1.00 79.31 455 LEU A N 1
ATOM 3599 C CA . LEU A 1 455 ? 6.387 9.631 -11.883 1.00 79.31 455 LEU A CA 1
ATOM 3600 C C . LEU A 1 455 ? 5.781 10.958 -11.413 1.00 79.31 455 LEU A C 1
ATOM 3602 O O . LEU A 1 455 ? 4.985 10.985 -10.472 1.00 79.31 455 LEU A O 1
ATOM 3606 N N . ASN A 1 456 ? 6.072 12.054 -12.118 1.00 76.75 456 ASN A N 1
ATOM 3607 C CA . ASN A 1 456 ? 5.469 13.361 -11.853 1.00 76.75 456 ASN A CA 1
ATOM 3608 C C . ASN A 1 456 ? 3.943 13.320 -11.962 1.00 76.75 456 ASN A C 1
ATOM 3610 O O . ASN A 1 456 ? 3.235 13.910 -11.144 1.00 76.75 456 ASN A O 1
ATOM 3614 N N . THR A 1 457 ? 3.418 12.607 -12.959 1.00 75.56 457 THR A N 1
ATOM 3615 C CA . THR A 1 457 ? 1.971 12.451 -13.127 1.00 75.56 457 THR A CA 1
ATOM 3616 C C . THR A 1 457 ? 1.369 11.623 -11.990 1.00 75.56 457 THR A C 1
ATOM 3618 O O . THR A 1 457 ? 0.274 11.944 -11.536 1.00 75.56 457 THR A O 1
ATOM 3621 N N . SER A 1 458 ? 2.072 10.600 -11.491 1.00 71.88 458 SER A N 1
ATOM 3622 C CA . SER A 1 458 ? 1.667 9.812 -10.319 1.00 71.88 458 SER A CA 1
ATOM 3623 C C . SER A 1 458 ? 1.607 10.658 -9.039 1.00 71.88 458 SER A C 1
ATOM 3625 O O . SER A 1 458 ? 0.603 10.608 -8.328 1.00 71.88 458 SER A O 1
ATOM 3627 N N . LEU A 1 459 ? 2.623 11.491 -8.773 1.00 67.56 459 LEU A N 1
ATOM 3628 C CA . LEU A 1 459 ? 2.671 12.382 -7.600 1.00 67.56 459 LEU A CA 1
ATOM 3629 C C . LEU A 1 459 ? 1.577 13.458 -7.612 1.00 67.56 459 LEU A C 1
ATOM 3631 O O . LEU A 1 459 ? 1.050 13.825 -6.567 1.00 67.56 459 LEU A O 1
ATOM 3635 N N . ARG A 1 460 ? 1.206 13.963 -8.794 1.00 67.50 460 ARG A N 1
ATOM 3636 C CA . ARG A 1 460 ? 0.183 15.015 -8.944 1.00 67.50 460 ARG A CA 1
ATOM 3637 C C . ARG A 1 460 ? -1.254 14.520 -8.742 1.00 67.50 460 ARG A C 1
ATOM 3639 O O . ARG A 1 460 ? -2.178 15.335 -8.713 1.00 67.50 460 ARG A O 1
ATOM 3646 N N . VAL A 1 461 ? -1.485 13.211 -8.620 1.00 61.81 461 VAL A N 1
ATOM 3647 C CA . VAL A 1 461 ? -2.820 12.686 -8.304 1.00 61.81 461 VAL A CA 1
ATOM 3648 C C . VAL A 1 461 ? -3.125 12.972 -6.833 1.00 61.81 461 VAL A C 1
ATOM 3650 O O . VAL A 1 461 ? -2.464 12.454 -5.945 1.00 61.81 461 VAL A O 1
ATOM 3653 N N . THR A 1 462 ? -4.180 13.744 -6.559 1.00 53.12 462 THR A N 1
ATOM 3654 C CA . THR A 1 462 ? -4.572 14.210 -5.208 1.00 53.12 462 THR A CA 1
ATOM 3655 C C . THR A 1 462 ? -4.879 13.109 -4.185 1.00 53.12 462 THR A C 1
ATOM 3657 O O . THR A 1 462 ? -5.041 13.399 -3.006 1.00 53.12 462 THR A O 1
ATOM 3660 N N . ARG A 1 463 ? -4.979 11.849 -4.621 1.00 52.56 463 ARG A N 1
ATOM 3661 C CA . ARG A 1 463 ? -5.143 10.655 -3.772 1.00 52.56 463 ARG A CA 1
ATOM 3662 C C . ARG A 1 463 ? -4.063 9.602 -4.030 1.00 52.56 463 ARG A C 1
ATOM 3664 O O . ARG A 1 463 ? -4.296 8.413 -3.821 1.00 52.56 463 ARG A O 1
ATOM 3671 N N . SER A 1 464 ? -2.922 10.023 -4.564 1.00 52.41 464 SER A N 1
ATOM 3672 C CA . SER A 1 464 ? -1.789 9.135 -4.753 1.00 52.41 464 SER A CA 1
ATOM 3673 C C . SER A 1 464 ? -1.314 8.629 -3.398 1.00 52.41 464 SER A C 1
ATOM 3675 O O . SER A 1 464 ? -1.091 9.411 -2.481 1.00 52.41 464 SER A O 1
ATOM 3677 N N . GLN A 1 465 ? -1.178 7.312 -3.278 1.00 55.94 465 GLN A N 1
ATOM 3678 C CA . GLN A 1 465 ? -0.499 6.683 -2.138 1.00 55.94 465 GLN A CA 1
ATOM 3679 C C . GLN A 1 465 ? 1.012 6.594 -2.390 1.00 55.94 465 GLN A C 1
A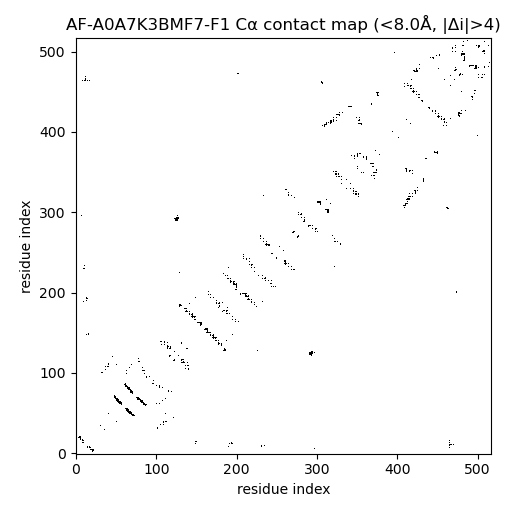TOM 3681 O O . GLN A 1 465 ? 1.763 6.109 -1.547 1.00 55.94 465 GLN A O 1
ATOM 3686 N N . PHE A 1 466 ? 1.450 7.035 -3.572 1.00 55.19 466 PHE A N 1
ATOM 3687 C CA . PHE A 1 466 ? 2.843 7.106 -3.958 1.00 55.19 466 PHE A CA 1
ATOM 3688 C C . PHE A 1 466 ? 3.546 8.217 -3.178 1.00 55.19 466 PHE A C 1
ATOM 3690 O O . PHE A 1 466 ? 3.219 9.393 -3.330 1.00 55.19 466 PHE A O 1
ATOM 3697 N N . SER A 1 467 ? 4.518 7.827 -2.357 1.00 60.22 467 SER A N 1
ATOM 3698 C CA . SER A 1 467 ? 5.487 8.741 -1.759 1.00 60.22 467 SER A CA 1
ATOM 3699 C C . SER A 1 467 ? 6.753 8.736 -2.606 1.00 60.22 467 SER A C 1
ATOM 3701 O O . SER A 1 467 ? 7.209 7.668 -3.011 1.00 60.22 467 SER A O 1
ATOM 3703 N N . ALA A 1 468 ? 7.347 9.908 -2.830 1.00 61.03 468 ALA A N 1
ATOM 3704 C CA . ALA A 1 468 ? 8.637 10.010 -3.510 1.00 61.03 468 ALA A CA 1
ATOM 3705 C C . ALA A 1 468 ? 9.726 9.194 -2.785 1.00 61.03 468 ALA A C 1
ATOM 3707 O O . ALA A 1 468 ? 10.476 8.482 -3.437 1.00 61.03 468 ALA A O 1
ATOM 3708 N N . ALA A 1 469 ? 9.717 9.171 -1.447 1.00 59.97 469 ALA A N 1
ATOM 3709 C CA . ALA A 1 469 ? 10.651 8.370 -0.647 1.00 59.97 469 ALA A CA 1
ATOM 3710 C C . ALA A 1 469 ? 10.557 6.855 -0.914 1.00 59.97 469 ALA A C 1
ATOM 3712 O O . ALA A 1 469 ? 11.511 6.123 -0.688 1.00 59.97 469 ALA A O 1
ATOM 3713 N N . TRP A 1 470 ? 9.413 6.363 -1.404 1.00 62.38 470 TRP A N 1
ATOM 3714 C CA . TRP A 1 470 ? 9.301 4.960 -1.800 1.00 62.38 470 TRP A CA 1
ATOM 3715 C C . TRP A 1 470 ? 9.914 4.694 -3.180 1.00 62.38 470 TRP A C 1
ATOM 3717 O O . TRP A 1 470 ? 10.450 3.617 -3.408 1.00 62.38 470 TRP A O 1
ATOM 3727 N N . ALA A 1 471 ? 9.889 5.681 -4.082 1.00 65.88 471 ALA A N 1
ATOM 3728 C CA . ALA A 1 471 ? 10.518 5.563 -5.395 1.00 65.88 471 ALA A CA 1
ATOM 3729 C C . ALA A 1 471 ? 11.999 5.184 -5.275 1.00 65.88 471 ALA A C 1
ATOM 3731 O O . ALA A 1 471 ? 12.475 4.345 -6.027 1.00 65.88 471 ALA A O 1
ATOM 3732 N N . GLU A 1 472 ? 12.689 5.769 -4.294 1.00 65.69 472 GLU A N 1
ATOM 3733 C CA . GLU A 1 472 ? 14.102 5.525 -3.992 1.00 65.69 472 GLU A CA 1
ATOM 3734 C C . GLU A 1 472 ? 14.427 4.045 -3.745 1.00 65.69 472 GLU A C 1
ATOM 3736 O O . GLU A 1 472 ? 15.499 3.577 -4.119 1.00 65.69 472 GLU A O 1
ATOM 3741 N N . ARG A 1 473 ? 13.491 3.307 -3.138 1.00 68.69 473 ARG A N 1
ATOM 3742 C CA . ARG A 1 473 ? 13.680 1.914 -2.705 1.00 68.69 473 ARG A CA 1
ATOM 3743 C C . ARG A 1 473 ? 13.096 0.896 -3.670 1.00 68.69 473 ARG A C 1
ATOM 3745 O O . ARG A 1 473 ? 13.292 -0.301 -3.480 1.00 68.69 473 ARG A O 1
ATOM 3752 N N . ASP A 1 474 ? 12.369 1.354 -4.686 1.00 75.94 474 ASP A N 1
ATOM 3753 C CA . ASP A 1 474 ? 11.819 0.457 -5.686 1.00 75.94 474 ASP A CA 1
ATOM 3754 C C . ASP A 1 474 ? 12.905 0.050 -6.684 1.00 75.94 474 ASP A C 1
ATOM 3756 O O . ASP A 1 474 ? 13.451 0.855 -7.446 1.00 75.94 474 ASP A O 1
ATOM 3760 N N . THR A 1 475 ? 13.210 -1.238 -6.684 1.00 76.94 475 THR A N 1
ATOM 3761 C CA . THR A 1 475 ? 14.242 -1.848 -7.519 1.00 76.94 475 THR A CA 1
ATOM 3762 C C . THR A 1 475 ? 13.955 -1.738 -9.014 1.00 76.94 475 THR A C 1
ATOM 3764 O O . THR A 1 475 ? 14.906 -1.683 -9.794 1.00 76.94 475 THR A O 1
ATOM 3767 N N . ASP A 1 476 ? 12.691 -1.625 -9.447 1.00 82.56 476 ASP A N 1
ATOM 3768 C CA . ASP A 1 476 ? 12.377 -1.354 -10.854 1.00 82.56 476 ASP A CA 1
ATOM 3769 C C . ASP A 1 476 ? 12.774 0.066 -11.265 1.00 82.56 476 ASP A C 1
ATOM 3771 O O . ASP A 1 476 ? 13.077 0.303 -12.435 1.00 82.56 476 ASP A O 1
ATOM 3775 N N . LEU A 1 477 ? 12.760 1.027 -10.336 1.00 83.69 477 LEU A N 1
ATOM 3776 C CA . LEU A 1 477 ? 13.140 2.422 -10.583 1.00 83.69 477 LEU A CA 1
ATOM 3777 C C . LEU A 1 477 ? 14.639 2.687 -10.382 1.00 83.69 477 LEU A C 1
ATOM 3779 O O . LEU A 1 477 ? 15.141 3.733 -10.796 1.00 83.69 477 LEU A O 1
ATOM 3783 N N . ARG A 1 478 ? 15.383 1.739 -9.805 1.00 80.06 478 ARG A N 1
ATOM 3784 C CA . ARG A 1 478 ? 16.826 1.870 -9.552 1.00 80.06 478 ARG A CA 1
ATOM 3785 C C . ARG A 1 478 ? 17.655 2.219 -10.801 1.00 80.06 478 ARG A C 1
ATOM 3787 O O . ARG A 1 478 ? 18.515 3.098 -10.675 1.00 80.06 478 ARG A O 1
ATOM 3794 N N . PRO A 1 479 ? 17.432 1.630 -11.998 1.00 84.06 479 PRO A N 1
ATOM 3795 C CA . PRO A 1 479 ? 18.155 2.034 -13.206 1.00 84.06 479 PRO A CA 1
ATOM 3796 C C . PRO A 1 479 ? 18.015 3.532 -13.495 1.00 84.06 479 PRO A C 1
ATOM 3798 O O . PRO A 1 479 ? 19.020 4.207 -13.710 1.00 84.06 479 PRO A O 1
ATOM 3801 N N . LEU A 1 480 ? 16.792 4.071 -13.403 1.00 83.81 480 LEU A N 1
ATOM 3802 C CA . LEU A 1 480 ? 16.504 5.490 -13.624 1.00 83.81 480 LEU A CA 1
ATOM 3803 C C . LEU A 1 480 ? 17.305 6.407 -12.690 1.00 83.81 480 LEU A C 1
ATOM 3805 O O . LEU A 1 480 ? 17.845 7.412 -13.147 1.00 83.81 480 LEU A O 1
ATOM 3809 N N . PHE A 1 481 ? 17.381 6.086 -11.396 1.00 78.94 481 PHE A N 1
ATOM 3810 C CA . PHE A 1 481 ? 18.029 6.962 -10.412 1.00 78.94 481 PHE A CA 1
ATOM 3811 C C . PHE A 1 481 ? 19.546 6.817 -10.382 1.00 78.94 481 PHE A C 1
ATOM 3813 O O . PHE A 1 481 ? 20.257 7.814 -10.285 1.00 78.94 481 PHE A O 1
ATOM 3820 N N . THR A 1 482 ? 20.060 5.596 -10.504 1.00 73.50 482 THR A N 1
ATOM 3821 C CA . THR A 1 482 ? 21.509 5.354 -10.451 1.00 73.50 482 THR A CA 1
ATOM 3822 C C . THR A 1 482 ? 22.218 5.803 -11.727 1.00 73.50 482 THR A C 1
ATOM 3824 O O . THR A 1 482 ? 23.389 6.183 -11.682 1.00 73.50 482 THR A O 1
ATOM 3827 N N . GLY A 1 483 ? 21.529 5.792 -12.875 1.00 68.88 483 GLY A N 1
ATOM 3828 C CA . GLY A 1 483 ? 22.165 6.052 -14.167 1.00 68.88 483 GLY A CA 1
ATOM 3829 C C . GLY A 1 483 ? 23.139 4.951 -14.592 1.00 68.88 483 GLY A C 1
ATOM 3830 O O . GLY A 1 483 ? 23.988 5.195 -15.453 1.00 68.88 483 GLY A O 1
ATOM 3831 N N . ARG A 1 484 ? 23.060 3.777 -13.947 1.00 65.69 484 ARG A N 1
ATOM 3832 C CA . ARG A 1 484 ? 23.922 2.617 -14.180 1.00 65.69 484 ARG A CA 1
ATOM 3833 C C . ARG A 1 484 ? 23.088 1.443 -14.679 1.00 65.69 484 ARG A C 1
ATOM 3835 O O . ARG A 1 484 ? 21.998 1.176 -14.177 1.00 65.69 484 ARG A O 1
ATOM 3842 N N . LEU A 1 485 ? 23.649 0.699 -15.626 1.00 62.22 485 LEU A N 1
ATOM 3843 C CA . LEU A 1 485 ? 23.173 -0.626 -16.012 1.00 62.22 485 LEU A CA 1
ATOM 3844 C C . LEU A 1 485 ? 24.158 -1.640 -15.424 1.00 62.22 485 LEU A C 1
ATOM 3846 O O . LEU A 1 485 ? 25.307 -1.683 -15.854 1.00 62.22 485 LEU A O 1
ATOM 3850 N N . GLY A 1 486 ? 23.751 -2.387 -14.394 1.00 55.03 486 GLY A N 1
ATOM 3851 C CA . GLY A 1 486 ? 24.559 -3.479 -13.827 1.00 55.03 486 GLY A CA 1
ATOM 3852 C C . GLY A 1 486 ? 25.980 -3.091 -13.385 1.00 55.03 486 GLY A C 1
ATOM 3853 O O . GLY A 1 486 ? 26.921 -3.814 -13.686 1.00 55.03 486 GLY A O 1
ATOM 3854 N N . GLY A 1 487 ? 26.154 -1.940 -12.720 1.00 51.56 487 GLY A N 1
ATOM 3855 C CA . GLY A 1 487 ? 27.460 -1.498 -12.199 1.00 51.56 487 GLY A CA 1
ATOM 3856 C C . GLY A 1 487 ? 28.379 -0.769 -13.194 1.00 51.56 487 GLY A C 1
ATOM 3857 O O . GLY A 1 487 ? 29.485 -0.397 -12.816 1.00 51.56 487 GLY A O 1
ATOM 3858 N N . GLY A 1 488 ? 27.935 -0.526 -14.435 1.00 53.16 488 GLY A N 1
ATOM 3859 C CA . GLY A 1 488 ? 28.681 0.256 -15.434 1.00 53.16 488 GLY A CA 1
ATOM 3860 C C . GLY A 1 488 ? 28.818 1.760 -15.116 1.00 53.16 488 GLY A C 1
ATOM 3861 O O . GLY A 1 488 ? 28.238 2.243 -14.137 1.00 53.16 488 GLY A O 1
ATOM 3862 N N . PRO A 1 489 ? 29.568 2.522 -15.942 1.00 54.53 489 PRO A N 1
ATOM 3863 C CA . PRO A 1 489 ? 29.775 3.955 -15.742 1.00 54.53 489 PRO A CA 1
ATOM 3864 C C . PRO A 1 489 ? 28.455 4.730 -15.791 1.00 54.53 489 PRO A C 1
ATOM 3866 O O . PRO A 1 489 ? 27.495 4.334 -16.455 1.00 54.53 489 PRO A O 1
ATOM 3869 N N . VAL A 1 490 ? 28.418 5.859 -15.082 1.00 58.38 490 VAL A N 1
ATOM 3870 C CA . VAL A 1 490 ? 27.270 6.764 -15.101 1.00 58.38 490 VAL A CA 1
ATOM 3871 C C . VAL A 1 490 ? 27.130 7.374 -16.493 1.00 58.38 490 VAL A C 1
ATOM 3873 O O . VAL A 1 490 ? 28.057 7.979 -17.021 1.00 58.38 490 VAL A O 1
ATOM 3876 N N . THR A 1 491 ? 25.950 7.221 -17.074 1.00 66.50 491 THR A N 1
ATOM 3877 C CA . THR A 1 491 ? 25.620 7.690 -18.426 1.00 66.50 491 THR A CA 1
ATOM 3878 C C . THR A 1 491 ? 24.852 9.015 -18.384 1.00 66.50 491 THR A C 1
ATOM 3880 O O . THR A 1 491 ? 24.237 9.351 -17.367 1.00 66.50 491 THR A O 1
ATOM 3883 N N . ALA A 1 492 ? 24.865 9.768 -19.491 1.00 68.12 492 ALA A N 1
ATOM 3884 C CA . ALA A 1 492 ? 24.239 11.093 -19.590 1.00 68.12 492 ALA A CA 1
ATOM 3885 C C . ALA A 1 492 ? 22.734 11.081 -19.244 1.00 68.12 492 ALA A C 1
ATOM 3887 O O . ALA A 1 492 ? 22.248 11.960 -18.535 1.00 68.12 492 ALA A O 1
ATOM 3888 N N . TRP A 1 493 ? 21.998 10.034 -19.637 1.00 71.62 493 TRP A N 1
ATOM 3889 C CA . TRP A 1 493 ? 20.575 9.897 -19.297 1.00 71.62 493 TRP A CA 1
ATOM 3890 C C . TRP A 1 493 ? 20.329 9.729 -17.786 1.00 71.62 493 TRP A C 1
ATOM 3892 O O . TRP A 1 493 ? 19.256 10.084 -17.294 1.00 71.62 493 TRP A O 1
ATOM 3902 N N . GLY A 1 494 ? 21.319 9.248 -17.024 1.00 72.25 494 GLY A N 1
ATOM 3903 C CA . GLY A 1 494 ? 21.234 9.087 -15.571 1.00 72.25 494 GLY A CA 1
ATOM 3904 C C . GLY A 1 494 ? 21.045 10.405 -14.815 1.00 72.25 494 GLY A C 1
ATOM 3905 O O . GLY A 1 494 ? 20.525 10.420 -13.699 1.00 72.25 494 GLY A O 1
ATOM 3906 N N . GLU A 1 495 ? 21.413 11.535 -15.422 1.00 77.50 495 GLU A N 1
ATOM 3907 C CA . GLU A 1 495 ? 21.165 12.855 -14.842 1.00 77.50 495 GLU A CA 1
ATOM 3908 C C . GLU A 1 495 ? 19.673 13.185 -14.765 1.00 77.50 495 GLU A C 1
ATOM 3910 O O . GLU A 1 495 ? 19.245 13.830 -13.809 1.00 77.50 495 GLU A O 1
ATOM 3915 N N . ILE A 1 496 ? 18.861 12.701 -15.710 1.00 79.38 496 ILE A N 1
ATOM 3916 C CA . ILE A 1 496 ? 17.416 12.964 -15.760 1.00 79.38 496 ILE A CA 1
ATOM 3917 C C . ILE A 1 496 ? 16.734 12.430 -14.494 1.00 79.38 496 ILE A C 1
ATOM 3919 O O . ILE A 1 496 ? 15.997 13.159 -13.823 1.00 79.38 496 ILE A O 1
ATOM 3923 N N . GLY A 1 497 ? 17.018 11.175 -14.133 1.00 77.19 497 GLY A N 1
ATOM 3924 C CA . GLY A 1 497 ? 16.473 10.547 -12.932 1.00 77.19 497 GLY A CA 1
ATOM 3925 C C . GLY A 1 497 ? 17.010 11.166 -11.642 1.00 77.19 497 GLY A C 1
ATOM 3926 O O . GLY A 1 497 ? 16.222 11.482 -10.750 1.00 77.19 497 GLY A O 1
ATOM 3927 N N . ARG A 1 498 ? 18.323 11.426 -11.553 1.00 75.94 498 ARG A N 1
ATOM 3928 C CA . ARG A 1 498 ? 18.932 12.088 -10.380 1.00 75.94 498 ARG A CA 1
ATOM 3929 C C . ARG A 1 498 ? 18.377 13.485 -10.137 1.00 75.94 498 ARG A C 1
ATOM 3931 O O . ARG A 1 498 ? 18.138 13.872 -8.997 1.00 75.94 498 ARG A O 1
ATOM 3938 N N . ASN A 1 499 ? 18.148 14.248 -11.198 1.00 79.44 499 ASN A N 1
ATOM 3939 C CA . ASN A 1 499 ? 17.592 15.587 -11.086 1.00 79.44 499 ASN A CA 1
ATOM 3940 C C . ASN A 1 499 ? 16.133 15.563 -10.610 1.00 79.44 499 ASN A C 1
ATOM 3942 O O . ASN A 1 499 ? 15.747 16.390 -9.782 1.00 79.44 499 ASN A O 1
ATOM 3946 N N . TRP A 1 500 ? 15.339 14.587 -11.062 1.00 79.88 500 TRP A N 1
ATOM 3947 C CA . TRP A 1 500 ? 14.007 14.356 -10.501 1.00 79.88 500 TRP A CA 1
ATOM 3948 C C . TRP A 1 500 ? 14.071 13.965 -9.021 1.00 79.88 500 TRP A C 1
ATOM 3950 O O . TRP A 1 500 ? 13.342 14.537 -8.211 1.00 79.88 500 TRP A O 1
ATOM 3960 N N . ALA A 1 501 ? 14.977 13.055 -8.657 1.00 72.75 501 ALA A N 1
ATOM 3961 C CA . ALA A 1 501 ? 15.167 12.625 -7.278 1.00 72.75 501 ALA A CA 1
ATOM 3962 C C . ALA A 1 501 ? 15.481 13.821 -6.361 1.00 72.75 501 ALA A C 1
ATOM 3964 O O . ALA A 1 501 ? 14.724 14.069 -5.419 1.00 72.75 501 ALA A O 1
ATOM 3965 N N . ARG A 1 502 ? 16.467 14.657 -6.729 1.00 74.06 502 ARG A N 1
ATOM 3966 C CA . ARG A 1 502 ? 16.800 15.911 -6.024 1.00 74.06 502 ARG A CA 1
ATOM 3967 C C . ARG A 1 502 ? 15.598 16.845 -5.883 1.00 74.06 502 ARG A C 1
ATOM 3969 O O . ARG A 1 502 ? 15.348 17.351 -4.795 1.00 74.06 502 ARG A O 1
ATOM 3976 N N . PHE A 1 503 ? 14.830 17.051 -6.958 1.00 73.38 503 PHE A N 1
ATOM 3977 C CA . PHE A 1 503 ? 13.620 17.884 -6.926 1.00 73.38 503 PHE A CA 1
ATOM 3978 C C . PHE A 1 503 ? 12.585 17.370 -5.915 1.00 73.38 503 PHE A C 1
ATOM 3980 O O . PHE A 1 503 ? 11.928 18.157 -5.237 1.00 73.38 503 PHE A O 1
ATOM 3987 N N . THR A 1 504 ? 12.445 16.051 -5.798 1.00 64.50 504 THR A N 1
ATOM 3988 C CA . THR A 1 504 ? 11.519 15.418 -4.851 1.00 64.50 504 THR A CA 1
ATOM 3989 C C . THR A 1 504 ? 12.090 15.211 -3.445 1.00 64.50 504 THR A C 1
ATOM 3991 O O . THR A 1 504 ? 11.388 14.681 -2.585 1.00 64.50 504 THR A O 1
ATOM 3994 N N . GLY A 1 505 ? 13.330 15.647 -3.195 1.00 63.34 505 GLY A N 1
ATOM 3995 C CA . GLY A 1 505 ? 14.013 15.490 -1.910 1.00 63.34 505 GLY A CA 1
ATOM 3996 C C . GLY A 1 505 ? 14.560 14.083 -1.641 1.00 63.34 505 GLY A C 1
ATOM 3997 O O . GLY A 1 505 ? 14.837 13.770 -0.488 1.00 63.34 505 GLY A O 1
ATOM 3998 N N . ILE A 1 506 ? 14.701 13.249 -2.676 1.00 64.62 506 ILE A N 1
ATOM 3999 C CA . ILE A 1 506 ? 15.354 11.933 -2.626 1.00 64.62 506 ILE A CA 1
ATOM 4000 C C . ILE A 1 506 ? 16.862 12.132 -2.814 1.00 64.62 506 ILE A C 1
ATOM 4002 O O . ILE A 1 506 ? 17.280 12.788 -3.775 1.00 64.62 506 ILE A O 1
ATOM 4006 N N . ASP A 1 507 ? 17.673 11.554 -1.927 1.00 61.03 507 ASP A N 1
ATOM 4007 C CA . ASP A 1 507 ? 19.133 11.611 -2.017 1.00 61.03 507 ASP A CA 1
ATOM 4008 C C . ASP A 1 507 ? 19.661 10.324 -2.660 1.00 61.03 507 ASP A C 1
ATOM 4010 O O . ASP A 1 507 ? 19.731 9.274 -2.033 1.00 61.03 507 ASP A O 1
ATOM 4014 N N . VAL A 1 508 ? 20.003 10.389 -3.946 1.00 59.66 508 VAL A N 1
ATOM 4015 C CA . VAL A 1 508 ? 20.600 9.250 -4.654 1.00 59.66 508 VAL A CA 1
ATOM 4016 C C . VAL A 1 508 ? 22.093 9.231 -4.331 1.00 59.66 508 VAL A C 1
ATOM 4018 O O . VAL A 1 508 ? 22.907 9.698 -5.128 1.00 59.66 508 VAL A O 1
ATOM 4021 N N . THR A 1 509 ? 22.466 8.760 -3.140 1.00 53.66 509 THR A N 1
ATOM 4022 C CA . THR A 1 509 ? 23.882 8.613 -2.785 1.00 53.66 509 THR A CA 1
ATOM 4023 C C . THR A 1 509 ? 24.493 7.429 -3.537 1.00 53.66 509 THR A C 1
ATOM 4025 O O . THR A 1 509 ? 23.884 6.366 -3.687 1.00 53.66 509 THR A O 1
ATOM 4028 N N . GLU A 1 510 ? 25.718 7.604 -4.039 1.00 48.44 510 GLU A N 1
ATOM 4029 C CA . GLU A 1 510 ? 26.439 6.565 -4.792 1.00 48.44 510 GLU A CA 1
ATOM 4030 C C . GLU A 1 510 ? 26.677 5.288 -3.962 1.00 48.44 510 GLU A C 1
ATOM 4032 O O . GLU A 1 510 ? 26.771 4.196 -4.524 1.00 48.44 510 GLU A O 1
ATOM 4037 N N . GLU A 1 511 ? 26.695 5.408 -2.630 1.00 39.75 511 GLU A N 1
ATOM 4038 C CA . GLU A 1 511 ? 26.871 4.307 -1.675 1.00 39.75 511 GLU A CA 1
ATOM 4039 C C . GLU A 1 511 ? 25.623 3.419 -1.537 1.00 39.75 511 GLU A C 1
ATOM 4041 O O . GLU A 1 511 ? 25.749 2.193 -1.509 1.00 39.75 511 GLU A O 1
ATOM 4046 N N . ALA A 1 512 ? 24.410 3.987 -1.557 1.00 41.00 512 ALA A N 1
ATOM 4047 C CA . ALA A 1 512 ? 23.167 3.204 -1.557 1.00 41.00 512 ALA A CA 1
ATOM 4048 C C . ALA A 1 512 ? 23.015 2.373 -2.847 1.00 41.00 512 ALA A C 1
ATOM 4050 O O . ALA A 1 512 ? 22.456 1.276 -2.839 1.00 41.00 512 ALA A O 1
ATOM 4051 N N . ALA A 1 513 ? 23.579 2.864 -3.956 1.00 38.88 513 ALA A N 1
ATOM 4052 C CA . ALA A 1 513 ? 23.609 2.166 -5.235 1.00 38.88 513 ALA A CA 1
ATOM 4053 C C . ALA A 1 513 ? 24.642 1.025 -5.294 1.00 38.88 513 ALA A C 1
ATOM 4055 O O . ALA A 1 513 ? 24.472 0.128 -6.121 1.00 38.88 513 ALA A O 1
ATOM 4056 N N . ALA A 1 514 ? 25.677 1.046 -4.448 1.00 34.59 514 ALA A N 1
ATOM 4057 C CA . ALA A 1 514 ? 26.737 0.034 -4.393 1.00 34.59 514 ALA A CA 1
ATOM 4058 C C . ALA A 1 514 ? 26.483 -1.071 -3.344 1.00 34.59 514 ALA A C 1
ATOM 4060 O O . ALA A 1 514 ? 27.019 -2.166 -3.477 1.00 34.59 514 ALA A O 1
ATOM 4061 N N . ALA A 1 515 ? 25.657 -0.806 -2.325 1.00 35.72 515 ALA A N 1
ATOM 4062 C CA . ALA A 1 515 ? 25.467 -1.687 -1.165 1.00 35.72 515 ALA A CA 1
ATOM 4063 C C . ALA A 1 515 ? 24.369 -2.764 -1.309 1.00 35.72 515 ALA A C 1
ATOM 4065 O O . ALA A 1 515 ? 24.088 -3.478 -0.347 1.00 35.72 515 ALA A O 1
ATOM 4066 N N . GLN A 1 516 ? 23.728 -2.892 -2.472 1.00 42.66 516 GLN A N 1
ATOM 4067 C CA . GLN A 1 516 ? 22.708 -3.918 -2.720 1.00 42.66 516 GLN A CA 1
ATOM 4068 C C . GLN A 1 516 ? 23.115 -4.768 -3.929 1.00 42.66 516 GLN A C 1
ATOM 4070 O O . GLN A 1 516 ? 23.325 -4.161 -4.989 1.00 42.66 516 GLN A O 1
ATOM 4075 N N . PRO A 1 517 ? 23.230 -6.104 -3.767 1.00 35.91 517 PRO A N 1
ATOM 4076 C CA . PRO A 1 517 ? 23.731 -7.020 -4.792 1.00 35.91 517 PRO A CA 1
ATOM 4077 C C . PRO A 1 517 ? 22.915 -7.007 -6.086 1.00 35.91 517 PRO A C 1
ATOM 4079 O O . PRO A 1 517 ? 21.710 -6.653 -6.039 1.00 35.91 517 PRO A O 1
#

Secondary structure (DSSP, 8-state):
-----------STT----SSS------S--SSSHHHHHHHHHHH--TTEEEEEEE---TTSPPEEEEEEEETTTTEEEEEEEEEPPPPPTT--HHHHHHHHHHHHHHHHHHHHHHHHHSHHHHTTS-GGG---S-HHHHHHHHHHHHHHHHHHHHHHTT-HHHHHHHHHHHHHHHHHHHHH-TT-HHHHHHHHHHHHHHHTSTT-S-HHHHHHHHHHHHHHHHHH-TT-HHHHHHHHHHHHHHTTSHHHHHHHHHHTPPPHHHHHHHHHHHTSHHHHHHHHHHTTSTT---HHHHHHHHHTTSBPSSTT---BHHHHHHHHHHHHHHHHHHHSSSPPPHHHHHHHHHHHHHHHH-TTHHHHHHHH-TTHHHHHHHTGGGGS-SSSS-TTSSTT--S-SS-------S---S-HHHHHHHHHHHHHHTTSPPPTTSS---HHHHHHHHHHHHHHHHHHHHTSTT----HHHHTT-TTTHHHHH--STT-PPPTTHHHHHHHHHHTT----HHHHHS--

Nearest PDB structures (foldseek):
  1zu2-assembly1_A  TM=5.935E-01  e=5.962E-01  Arabidopsis thaliana
  5mgx-assembly3_G  TM=4.223E-01  e=2.728E-01  Homo sapiens
  8qag-assembly1_A  TM=3.850E-01  e=2.049E+00  synthetic construct
  7n6g-assembly1_1N  TM=2.312E-01  e=4.657E-01  Chlamydomonas reinhardtii
  6zqe-assembly1_UJ  TM=1.181E-01  e=1.601E+00  Saccharomyces cerevisiae S288C

Solvent-accessible surface area (backbone atoms only — not comparable to full-atom values): 28288 Å² total; per-residue (Å²): 144,86,86,89,48,71,74,92,62,70,86,36,79,62,48,86,55,77,91,53,55,63,68,71,70,88,66,86,67,83,90,86,50,73,67,55,49,51,47,51,58,62,71,65,49,58,97,38,62,46,78,48,76,44,78,73,54,68,83,94,52,47,56,27,33,43,40,38,33,31,37,52,91,78,67,40,76,76,48,71,49,78,49,70,31,62,74,68,60,94,86,57,48,76,66,55,48,53,50,36,51,44,53,37,50,52,50,53,48,26,39,52,50,32,56,52,53,54,33,69,85,40,39,36,57,41,37,80,48,66,48,60,56,87,53,32,62,31,55,43,28,41,50,52,14,51,48,26,40,51,50,11,55,50,21,50,76,71,68,32,66,69,51,20,51,54,15,42,56,50,13,40,52,26,19,50,56,15,29,69,72,29,70,72,17,45,61,44,46,51,53,35,24,18,44,26,41,54,50,28,59,39,83,89,51,97,56,28,60,60,29,27,48,51,19,34,52,46,33,48,51,46,32,69,78,39,73,78,50,63,59,54,43,51,48,34,24,52,39,42,50,53,39,60,68,36,72,84,47,39,61,59,40,67,75,68,72,64,83,50,31,61,55,42,43,54,53,47,55,54,58,61,30,71,66,47,46,49,52,55,38,54,49,29,70,36,88,97,49,61,30,53,14,48,34,49,59,47,53,49,42,69,36,62,43,69,60,82,81,24,90,30,26,42,40,54,22,52,51,36,20,48,52,25,49,52,34,32,48,53,62,66,44,93,58,82,56,57,48,70,57,50,52,49,30,43,39,53,38,21,34,44,64,69,35,76,57,50,71,55,37,47,80,78,52,44,96,54,31,39,44,33,63,55,39,55,54,68,71,82,74,58,95,70,89,82,60,82,67,70,64,79,59,66,54,95,71,69,86,73,82,82,67,84,64,71,88,64,71,46,35,44,36,61,29,27,40,34,44,18,29,36,27,20,44,48,52,78,49,74,70,45,82,90,51,82,91,59,49,71,62,57,43,31,36,28,26,38,53,32,17,52,54,24,42,55,54,14,60,68,33,90,75,43,66,69,52,64,75,52,51,76,61,34,75,49,35,38,39,31,44,64,17,30,64,93,84,47,74,76,43,81,49,17,51,57,29,39,51,51,31,50,76,64,71,39,82,83,51,74,62,73,68,67,67,56,136

Foldseek 3Di:
DDQPADDDDQQFQLLLDDRAGPPPDPPDDDPFDLVVLVVLVVRLDPPFKDWDWDFDDDDLAWTKIWIWIAGPPVRDTLDIDIFTFDRAPVVHDPVSSSVSVRVRSLLSSLQRNLSCCPPPVNQLQAPPLQRQPNDSLLVSLQVQLSVLCVQLVVCVLVVNLVSNVVSLVSSLVSLVVSCVNVVSRLVSLSNNLSSLQVLLLRFPRPHSLVSLVVSLVSLVVNCVSPVLDLSSLLVNLVSQLVNCPDPVNVVVCVVVVDDHSLVSLVVSLVSLDPVNLVVQLVQCVDPPNPRSNSNVNSVQQQCAADDPPQPDGVSLLVSLLSLLVSLLVQLSPPDAHALVSPLVSLLSLLCLQVDVCSVVQCVPPNSCSSNCVLLVVVVVPDPDDDDPPLPVPPPLPDDDPPPPPPPCLRRALSSLQSLLLSLLSCLLHANRPPDPPDDNQNSNLSSLLSSLVSNVSSVPRPPRSDQLQSCLSDPSNLCSQQCDDPPDDRDPSNVSSVSSCVVSVHDSDNVSNVRDD